Protein AF-A0A4Q0XP93-F1 (afdb_monomer)

Structure (mmCIF, N/CA/C/O backbone):
data_AF-A0A4Q0XP93-F1
#
_entry.id   AF-A0A4Q0XP93-F1
#
loop_
_atom_site.group_PDB
_atom_site.id
_atom_site.type_symbol
_atom_site.label_atom_id
_atom_site.label_alt_id
_atom_site.label_comp_id
_atom_site.label_asym_id
_atom_site.label_entity_id
_atom_site.label_seq_id
_atom_site.pdbx_PDB_ins_code
_atom_site.Cartn_x
_atom_site.Cartn_y
_atom_site.Cartn_z
_atom_site.occupancy
_atom_site.B_iso_or_equiv
_atom_site.auth_seq_id
_atom_site.auth_comp_id
_atom_site.auth_asym_id
_atom_site.auth_atom_id
_atom_site.pdbx_PDB_model_num
ATOM 1 N N . MET A 1 1 ? 21.916 -19.490 -0.895 1.00 32.56 1 MET A N 1
ATOM 2 C CA . MET A 1 1 ? 20.551 -19.374 -0.342 1.00 32.56 1 MET A CA 1
ATOM 3 C C . MET A 1 1 ? 20.150 -17.922 -0.516 1.00 32.56 1 MET A C 1
ATOM 5 O O . MET A 1 1 ? 20.731 -17.080 0.148 1.00 32.56 1 MET A O 1
ATOM 9 N N . PHE A 1 2 ? 19.312 -17.607 -1.504 1.00 40.38 2 PHE A N 1
ATOM 10 C CA . PHE A 1 2 ? 18.858 -16.229 -1.716 1.00 40.38 2 PHE A CA 1
ATOM 11 C C . PHE A 1 2 ? 17.779 -15.931 -0.678 1.00 40.38 2 PHE A C 1
ATOM 13 O O . PHE A 1 2 ? 16.835 -16.713 -0.567 1.00 40.38 2 PHE A O 1
ATOM 20 N N . GLY A 1 3 ? 17.975 -14.877 0.114 1.00 53.34 3 GLY A N 1
ATOM 21 C CA . GLY A 1 3 ? 17.030 -14.502 1.156 1.00 53.34 3 GLY A CA 1
ATOM 22 C C . GLY A 1 3 ? 15.676 -14.123 0.565 1.00 53.34 3 GLY A C 1
ATOM 23 O O . GLY A 1 3 ? 15.609 -13.560 -0.531 1.00 53.34 3 GLY A O 1
ATOM 24 N N . LYS A 1 4 ? 14.595 -14.490 1.253 1.00 75.50 4 LYS A N 1
ATOM 25 C CA . LYS A 1 4 ? 13.246 -14.091 0.854 1.00 75.50 4 LYS A CA 1
ATOM 26 C C . LYS A 1 4 ? 13.034 -12.655 1.331 1.00 75.50 4 LYS A C 1
ATOM 28 O O . LYS A 1 4 ? 12.879 -12.432 2.529 1.00 75.50 4 LYS A O 1
ATOM 33 N N . SER A 1 5 ? 13.095 -11.711 0.395 1.00 84.81 5 SER A N 1
ATOM 34 C CA . SER A 1 5 ? 12.747 -10.313 0.643 1.00 84.81 5 SER A CA 1
ATOM 35 C C . SER A 1 5 ? 11.240 -10.135 0.490 1.00 84.81 5 SER A C 1
ATOM 37 O O . SER A 1 5 ? 10.667 -10.589 -0.505 1.00 84.81 5 SER A O 1
ATOM 39 N N . SER A 1 6 ? 10.590 -9.524 1.475 1.00 89.44 6 SER A N 1
ATOM 40 C CA . SER A 1 6 ? 9.165 -9.189 1.424 1.00 89.44 6 SER A CA 1
ATOM 41 C C . SER A 1 6 ? 8.941 -7.836 2.085 1.00 89.44 6 SER A C 1
ATOM 43 O O . SER A 1 6 ? 9.583 -7.515 3.083 1.00 89.44 6 SER A O 1
ATOM 45 N N . GLN A 1 7 ? 8.012 -7.046 1.561 1.00 92.69 7 GLN A N 1
ATOM 46 C CA . GLN A 1 7 ? 7.728 -5.710 2.072 1.00 92.69 7 GLN A CA 1
ATOM 47 C C . GLN A 1 7 ? 6.256 -5.593 2.459 1.00 92.69 7 GLN A C 1
ATOM 49 O O . GLN A 1 7 ? 5.369 -6.014 1.719 1.00 92.69 7 GLN A O 1
ATOM 54 N N . TYR A 1 8 ? 5.982 -4.998 3.613 1.00 94.50 8 TYR A N 1
ATOM 55 C CA . TYR A 1 8 ? 4.624 -4.766 4.100 1.00 94.50 8 TYR A CA 1
ATOM 56 C C . TYR A 1 8 ? 4.424 -3.273 4.280 1.00 94.50 8 TYR A C 1
ATOM 58 O O . TYR A 1 8 ? 5.223 -2.633 4.959 1.00 94.50 8 TYR A O 1
ATOM 66 N N . VAL A 1 9 ? 3.382 -2.729 3.660 1.00 96.00 9 VAL A N 1
ATOM 67 C CA . VAL A 1 9 ? 3.026 -1.313 3.739 1.00 96.00 9 VAL A CA 1
ATOM 68 C C . VAL A 1 9 ? 1.652 -1.193 4.382 1.00 96.00 9 VAL A C 1
ATOM 70 O O . VAL A 1 9 ? 0.668 -1.721 3.861 1.00 96.00 9 VAL A O 1
ATOM 73 N N . SER A 1 10 ? 1.592 -0.486 5.498 1.00 95.81 10 SER A N 1
ATOM 74 C CA . SER A 1 10 ? 0.372 -0.084 6.184 1.00 95.81 10 SER A CA 1
ATOM 75 C C . SER A 1 10 ? -0.017 1.310 5.704 1.00 95.81 10 SER A C 1
ATOM 77 O O . SER A 1 10 ? 0.802 2.226 5.714 1.00 95.81 10 SER A O 1
ATOM 79 N N . ILE A 1 11 ? -1.261 1.467 5.260 1.00 95.19 11 ILE A N 1
ATOM 80 C CA . ILE A 1 11 ? -1.820 2.728 4.781 1.00 95.19 11 ILE A CA 1
ATOM 81 C C . ILE A 1 11 ? -3.044 3.047 5.632 1.00 95.19 11 ILE A C 1
ATOM 83 O O . ILE A 1 11 ? -4.083 2.395 5.508 1.00 95.19 11 ILE A O 1
ATOM 87 N N . ILE A 1 12 ? -2.922 4.037 6.509 1.00 92.56 12 ILE A N 1
ATOM 88 C CA . ILE A 1 12 ? -3.969 4.418 7.458 1.00 92.56 12 ILE A CA 1
ATOM 89 C C . ILE A 1 12 ? -4.504 5.786 7.055 1.00 92.56 12 ILE A C 1
ATOM 91 O O . ILE A 1 12 ? -3.759 6.767 6.991 1.00 92.56 12 ILE A O 1
ATOM 95 N N . LYS A 1 13 ? -5.805 5.840 6.767 1.00 89.69 13 LYS A N 1
ATOM 96 C CA . LYS A 1 13 ? -6.513 7.075 6.447 1.00 89.69 13 LYS A CA 1
ATOM 97 C C . LYS A 1 13 ? -7.077 7.681 7.733 1.00 89.69 13 LYS A C 1
ATOM 99 O O . LYS A 1 13 ? -7.919 7.079 8.393 1.00 89.69 13 LYS A O 1
ATOM 104 N N . TYR A 1 14 ? -6.611 8.878 8.049 1.00 85.31 14 TYR A N 1
ATOM 105 C CA . TYR A 1 14 ? -7.210 9.784 9.020 1.00 85.31 14 TYR A CA 1
ATOM 106 C C . TYR A 1 14 ? -8.052 10.835 8.296 1.00 85.31 14 TYR A C 1
ATOM 108 O O . TYR A 1 14 ? -7.971 10.965 7.073 1.00 85.31 14 TYR A O 1
ATOM 116 N N . TYR A 1 15 ? -8.826 11.614 9.053 1.00 76.62 15 TYR A N 1
ATOM 117 C CA . TYR A 1 15 ? -9.749 12.624 8.523 1.00 76.62 15 TYR A CA 1
ATOM 118 C C . TYR A 1 15 ? -9.154 13.495 7.396 1.00 76.62 15 TYR A C 1
ATOM 120 O O . TYR A 1 15 ? -9.738 13.601 6.320 1.00 76.62 15 TYR A O 1
ATOM 128 N N . ASN A 1 16 ? -7.964 14.068 7.605 1.00 80.69 16 ASN A N 1
ATOM 129 C CA . ASN A 1 16 ? -7.282 14.944 6.640 1.00 80.69 16 ASN A CA 1
ATOM 130 C C . ASN A 1 16 ? -5.856 14.489 6.282 1.00 80.69 16 ASN A C 1
ATOM 132 O O . ASN A 1 16 ? -5.104 15.219 5.629 1.00 80.69 16 ASN A O 1
ATOM 136 N N . GLN A 1 17 ? -5.457 13.302 6.736 1.00 88.75 17 GLN A N 1
ATOM 137 C CA . GLN A 1 17 ? -4.096 12.797 6.601 1.00 88.75 17 GLN A CA 1
ATOM 138 C C . GLN A 1 17 ? -4.091 11.326 6.213 1.00 88.75 17 GLN A C 1
ATOM 140 O O . GLN A 1 17 ? -4.952 10.553 6.613 1.00 88.75 17 GLN A O 1
ATOM 145 N N . LEU A 1 18 ? -3.079 10.922 5.462 1.00 91.88 18 LEU A N 1
ATOM 146 C CA . LEU A 1 18 ? -2.810 9.533 5.143 1.00 91.88 18 LEU A CA 1
ATOM 147 C C . LEU A 1 18 ? -1.409 9.194 5.642 1.00 91.88 18 LEU A C 1
ATOM 149 O O . LEU A 1 18 ? -0.424 9.791 5.206 1.00 91.88 18 LEU A O 1
ATOM 153 N N . LYS A 1 19 ? -1.333 8.255 6.583 1.00 93.00 19 LYS A N 1
ATOM 154 C CA . LYS A 1 19 ? -0.078 7.740 7.130 1.00 93.00 19 LYS A CA 1
ATOM 155 C C . LYS A 1 19 ? 0.291 6.462 6.383 1.00 93.00 19 LYS A C 1
ATOM 157 O O . LYS A 1 19 ? -0.533 5.559 6.244 1.00 93.00 19 LYS A O 1
ATOM 162 N N . LEU A 1 20 ? 1.513 6.417 5.875 1.00 94.50 20 LEU A N 1
ATOM 163 C CA . LEU A 1 20 ? 2.098 5.282 5.180 1.00 94.50 20 LEU A CA 1
ATOM 164 C C . LEU A 1 20 ? 3.324 4.828 5.959 1.00 94.50 20 LEU A C 1
ATOM 166 O O . LEU A 1 20 ? 4.310 5.558 6.037 1.00 94.50 20 LEU A O 1
ATOM 170 N N . ASP A 1 21 ? 3.275 3.609 6.470 1.00 94.00 21 ASP A N 1
ATOM 171 C CA . ASP A 1 21 ? 4.387 2.964 7.158 1.00 94.00 21 ASP A CA 1
ATOM 172 C C . ASP A 1 21 ? 4.773 1.721 6.375 1.00 94.00 21 ASP A C 1
ATOM 174 O O . ASP A 1 21 ? 3.902 0.928 6.016 1.00 94.00 21 ASP A O 1
ATOM 178 N N . TYR A 1 22 ? 6.057 1.522 6.091 1.00 93.44 22 TYR A N 1
ATOM 179 C CA . TYR A 1 22 ? 6.500 0.282 5.467 1.00 93.44 22 TYR A CA 1
ATOM 180 C C . TYR A 1 22 ? 7.642 -0.376 6.220 1.00 93.44 22 TYR A C 1
ATOM 182 O O . TYR A 1 22 ? 8.531 0.289 6.748 1.00 93.44 22 TYR A O 1
ATOM 190 N N . LYS A 1 23 ? 7.621 -1.710 6.219 1.00 94.12 23 LYS A N 1
ATOM 191 C CA . LYS A 1 23 ? 8.650 -2.579 6.788 1.00 94.12 23 LYS A CA 1
ATOM 192 C C . LYS A 1 23 ? 9.160 -3.514 5.704 1.00 94.12 23 LYS A C 1
ATOM 194 O O . LYS A 1 23 ? 8.387 -4.275 5.119 1.00 94.12 23 LYS A O 1
ATOM 199 N N . LEU A 1 24 ? 10.458 -3.442 5.437 1.00 92.25 24 LEU A N 1
ATOM 200 C CA . LEU A 1 24 ? 11.161 -4.348 4.540 1.00 92.25 24 LEU A CA 1
ATOM 201 C C . LEU A 1 24 ? 11.785 -5.472 5.359 1.00 92.25 24 LEU A C 1
ATOM 203 O O . LEU A 1 24 ? 12.543 -5.214 6.298 1.00 92.25 24 LEU A O 1
ATOM 207 N N . LEU A 1 25 ? 11.464 -6.705 4.992 1.00 91.44 25 LEU A N 1
ATOM 208 C CA . LEU A 1 25 ? 11.957 -7.911 5.632 1.00 91.44 25 LEU A CA 1
ATOM 209 C C . LEU A 1 25 ? 12.903 -8.652 4.702 1.00 91.44 25 LEU A C 1
ATOM 211 O O . LEU A 1 25 ? 12.645 -8.753 3.506 1.00 91.44 25 LEU A O 1
ATOM 215 N N . ASN A 1 26 ? 13.937 -9.256 5.275 1.00 89.12 26 ASN A N 1
ATOM 216 C CA . ASN A 1 26 ? 14.771 -10.238 4.598 1.00 89.12 26 ASN A CA 1
ATOM 217 C C . ASN A 1 26 ? 14.920 -11.458 5.507 1.00 89.12 26 ASN A C 1
ATOM 219 O O . ASN A 1 26 ? 15.472 -11.342 6.595 1.00 89.12 26 ASN A O 1
ATOM 223 N N . ASN A 1 27 ? 14.419 -12.617 5.070 1.00 83.50 27 ASN A N 1
ATOM 224 C CA . ASN A 1 27 ? 14.344 -13.831 5.897 1.00 83.50 27 ASN A CA 1
ATOM 225 C C . ASN A 1 27 ? 13.644 -13.598 7.248 1.00 83.50 27 ASN A C 1
ATOM 227 O O . ASN A 1 27 ? 14.136 -14.024 8.284 1.00 83.50 27 ASN A O 1
ATOM 231 N N . ASP A 1 28 ? 12.496 -12.920 7.212 1.00 81.06 28 ASP A N 1
ATOM 232 C CA . ASP A 1 28 ? 11.649 -12.582 8.367 1.00 81.06 28 ASP A CA 1
ATOM 233 C C . ASP A 1 28 ? 12.206 -11.544 9.358 1.00 81.06 28 ASP A C 1
ATOM 235 O O . ASP A 1 28 ? 11.441 -11.084 10.214 1.00 81.06 28 ASP A O 1
ATOM 239 N N . ASP A 1 29 ? 13.450 -11.093 9.177 1.00 85.88 29 ASP A N 1
ATOM 240 C CA . ASP A 1 29 ? 14.055 -10.001 9.941 1.00 85.88 29 ASP A CA 1
ATOM 241 C C . ASP A 1 29 ? 13.768 -8.643 9.293 1.00 85.88 29 ASP A C 1
ATOM 243 O O . ASP A 1 29 ? 13.945 -8.464 8.085 1.00 85.88 29 ASP A O 1
ATOM 247 N N . ILE A 1 30 ? 13.348 -7.664 10.099 1.00 88.81 30 ILE A N 1
ATOM 248 C CA . ILE A 1 30 ? 13.099 -6.293 9.638 1.00 88.81 30 ILE A CA 1
ATOM 249 C C . ILE A 1 30 ? 14.447 -5.609 9.396 1.00 88.81 30 ILE A C 1
ATOM 251 O O . ILE A 1 30 ? 15.198 -5.351 10.334 1.00 88.81 30 ILE A O 1
ATOM 255 N N . ILE A 1 31 ? 14.737 -5.283 8.137 1.00 91.56 31 ILE A N 1
ATOM 256 C CA . ILE A 1 31 ? 15.981 -4.608 7.734 1.00 91.56 31 ILE A CA 1
ATOM 257 C C . ILE A 1 31 ? 15.801 -3.104 7.528 1.00 91.56 31 ILE A C 1
ATOM 259 O O . ILE A 1 31 ? 16.773 -2.352 7.576 1.00 91.56 31 ILE A O 1
ATOM 263 N N . LYS A 1 32 ? 14.566 -2.654 7.284 1.00 90.62 32 LYS A N 1
ATOM 264 C CA . LYS A 1 32 ? 14.246 -1.238 7.099 1.00 90.62 32 LYS A CA 1
ATOM 265 C C . LYS A 1 32 ? 12.807 -0.963 7.515 1.00 90.62 32 LYS A C 1
ATOM 267 O O . LYS A 1 32 ? 11.918 -1.736 7.162 1.00 90.62 32 LYS A O 1
ATOM 272 N N . ALA A 1 33 ? 12.587 0.149 8.205 1.00 91.00 33 ALA A N 1
ATOM 273 C CA . ALA A 1 33 ? 11.266 0.693 8.479 1.00 91.00 33 ALA A CA 1
ATOM 274 C C . ALA A 1 33 ? 11.272 2.198 8.195 1.00 91.00 33 ALA A C 1
ATOM 276 O O . ALA A 1 33 ? 12.197 2.893 8.616 1.00 91.00 33 ALA A O 1
ATOM 277 N N . GLU A 1 34 ? 10.273 2.696 7.472 1.00 91.12 34 GLU A N 1
ATOM 278 C CA . GLU A 1 34 ? 10.076 4.135 7.273 1.00 91.12 34 GLU A CA 1
ATOM 279 C C . GLU A 1 34 ? 8.597 4.496 7.371 1.00 91.12 34 GLU A C 1
ATOM 281 O O . GLU A 1 34 ? 7.724 3.719 6.984 1.00 91.12 34 GLU A O 1
ATOM 286 N N . GLN A 1 35 ? 8.352 5.722 7.825 1.00 91.56 35 GLN A N 1
ATOM 287 C CA . GLN A 1 35 ? 7.038 6.334 7.931 1.00 91.56 35 GLN A CA 1
ATOM 288 C C . GLN A 1 35 ? 6.964 7.564 7.024 1.00 91.56 35 GLN A C 1
ATOM 290 O O . GLN A 1 35 ? 7.948 8.276 6.802 1.00 91.56 35 GLN A O 1
ATOM 295 N N . SER A 1 36 ? 5.785 7.853 6.491 1.00 91.12 36 SER A N 1
ATOM 296 C CA . SER A 1 36 ? 5.491 9.092 5.776 1.00 91.12 36 SER A CA 1
ATOM 297 C C . SER A 1 36 ? 4.045 9.503 5.976 1.00 91.12 36 SER A C 1
ATOM 299 O O . SER A 1 36 ? 3.160 8.656 6.032 1.00 91.12 36 SER A O 1
ATOM 301 N N . THR A 1 37 ? 3.806 10.807 6.037 1.00 91.69 37 THR A N 1
ATOM 302 C CA . THR A 1 37 ? 2.466 11.372 6.204 1.00 91.69 37 THR A CA 1
ATOM 303 C C . THR A 1 37 ? 2.162 12.295 5.036 1.00 91.69 37 THR A C 1
ATOM 305 O O . THR A 1 37 ? 3.002 13.104 4.645 1.00 91.69 37 THR A O 1
ATOM 308 N N . PHE A 1 38 ? 0.956 12.173 4.498 1.00 90.69 38 PHE A N 1
ATOM 309 C CA . PHE A 1 38 ? 0.453 12.941 3.365 1.00 90.69 38 PHE A CA 1
ATOM 310 C C . PHE A 1 38 ? -0.841 13.640 3.761 1.00 90.69 38 PHE A C 1
ATOM 312 O O . PHE A 1 38 ? -1.603 13.113 4.568 1.00 90.69 38 PHE A O 1
ATOM 319 N N . LEU A 1 39 ? -1.112 14.809 3.189 1.00 86.50 39 LEU A N 1
ATOM 320 C CA . LEU A 1 39 ? -2.413 15.459 3.334 1.00 86.50 39 LEU A CA 1
ATOM 321 C C . LEU A 1 39 ? -3.395 14.850 2.329 1.00 86.50 39 LEU A C 1
ATOM 323 O O . LEU A 1 39 ? -3.034 14.586 1.182 1.00 86.50 39 LEU A O 1
ATOM 327 N N . THR A 1 40 ? -4.639 14.624 2.744 1.00 83.50 40 THR A N 1
ATOM 328 C CA . THR A 1 40 ? -5.688 14.096 1.862 1.00 83.50 40 THR A CA 1
ATOM 329 C C . THR A 1 40 ? -7.003 14.835 2.088 1.00 83.50 40 THR A C 1
ATOM 331 O O . THR A 1 40 ? -7.358 15.154 3.218 1.00 83.50 40 THR A O 1
ATOM 334 N N . SER A 1 41 ? -7.715 15.135 1.003 1.00 67.69 41 SER A N 1
ATOM 335 C CA . SER A 1 41 ? -9.000 15.848 1.027 1.00 67.69 41 SER A CA 1
ATOM 336 C C . SER A 1 41 ? -9.985 15.336 -0.036 1.00 67.69 41 SER A C 1
ATOM 338 O O . SER A 1 41 ? -10.924 16.034 -0.408 1.00 67.69 41 SER A O 1
ATOM 340 N N . GLY A 1 42 ? -9.780 14.116 -0.548 1.00 70.31 42 GLY A N 1
ATOM 341 C CA . GLY A 1 42 ? -10.530 13.578 -1.687 1.00 70.31 42 GLY A CA 1
ATOM 342 C C . GLY A 1 42 ? -11.044 12.148 -1.510 1.00 70.31 42 GLY A C 1
ATOM 343 O O . GLY A 1 42 ? -10.730 11.449 -0.546 1.00 70.31 42 GLY A O 1
ATOM 344 N N . LEU A 1 43 ? -11.830 11.708 -2.497 1.00 76.62 43 LEU A N 1
ATOM 345 C CA . LEU A 1 43 ? -12.406 10.358 -2.592 1.00 76.62 43 LEU A CA 1
ATOM 346 C C . LEU A 1 43 ? -11.456 9.326 -3.225 1.00 76.62 43 LEU A C 1
ATOM 348 O O . LEU A 1 43 ? -11.831 8.171 -3.402 1.00 76.62 43 LEU A O 1
ATOM 352 N N . SER A 1 44 ? -10.232 9.726 -3.562 1.00 85.75 44 SER A N 1
ATOM 353 C CA . SER A 1 44 ? -9.199 8.866 -4.139 1.00 85.75 44 SER A CA 1
ATOM 354 C C . SER A 1 44 ? -7.843 9.149 -3.504 1.00 85.75 44 SER A C 1
ATOM 356 O O . SER A 1 44 ? -7.619 10.227 -2.943 1.00 85.75 44 SER A O 1
ATOM 358 N N . LEU A 1 45 ? -6.920 8.195 -3.630 1.00 89.62 45 LEU A N 1
ATOM 359 C CA . LEU A 1 45 ? -5.531 8.399 -3.233 1.00 89.62 45 LEU A CA 1
ATOM 360 C C . LEU A 1 45 ? -4.888 9.601 -3.957 1.00 89.62 45 LEU A C 1
ATOM 362 O O . LEU A 1 45 ? -5.024 9.711 -5.179 1.00 89.62 45 LEU A O 1
ATOM 366 N N . PRO A 1 46 ? -4.146 10.458 -3.232 1.00 89.69 46 PRO A N 1
ATOM 367 C CA . PRO A 1 46 ? -3.294 11.484 -3.830 1.00 89.69 46 PRO A CA 1
ATOM 368 C C . PRO A 1 46 ? -2.236 10.900 -4.785 1.00 89.69 46 PRO A C 1
ATOM 370 O O . PRO A 1 46 ? -1.728 9.795 -4.575 1.00 89.69 46 PRO A O 1
ATOM 373 N N . GLU A 1 47 ? -1.893 11.636 -5.845 1.00 88.88 47 GLU A N 1
ATOM 374 C CA . GLU A 1 47 ? -0.991 11.156 -6.904 1.00 88.88 47 GLU A CA 1
ATOM 375 C C . GLU A 1 47 ? 0.432 10.871 -6.397 1.00 88.88 47 GLU A C 1
ATOM 377 O O . GLU A 1 47 ? 1.041 9.868 -6.770 1.00 88.88 47 GLU A O 1
ATOM 382 N N . ASP A 1 48 ? 0.941 11.699 -5.488 1.00 89.75 48 ASP A N 1
ATOM 383 C CA . ASP A 1 48 ? 2.233 11.518 -4.822 1.00 89.75 48 ASP A CA 1
ATOM 384 C C . ASP A 1 48 ? 2.288 10.223 -3.992 1.00 89.75 48 ASP A C 1
ATOM 386 O O . ASP A 1 48 ? 3.281 9.487 -4.050 1.00 89.75 48 ASP A O 1
ATOM 390 N N . VAL A 1 49 ? 1.198 9.880 -3.297 1.00 92.19 49 VAL A N 1
ATOM 391 C CA . VAL A 1 49 ? 1.051 8.597 -2.592 1.00 92.19 49 VAL A CA 1
ATOM 392 C C . VAL A 1 49 ? 1.062 7.436 -3.585 1.00 92.19 49 VAL A C 1
ATOM 394 O O . VAL A 1 49 ? 1.762 6.445 -3.363 1.00 92.19 49 VAL A O 1
ATOM 397 N N . VAL A 1 50 ? 0.343 7.550 -4.706 1.00 93.38 50 VAL A N 1
ATOM 398 C CA . VAL A 1 50 ? 0.313 6.509 -5.749 1.00 93.38 50 VAL A CA 1
ATOM 399 C C . VAL A 1 50 ? 1.705 6.287 -6.345 1.00 93.38 50 VAL A C 1
ATOM 401 O O . VAL A 1 50 ? 2.130 5.138 -6.493 1.00 93.38 50 VAL A O 1
ATOM 404 N N . ILE A 1 51 ? 2.441 7.359 -6.650 1.00 91.06 51 ILE A N 1
ATOM 405 C CA . ILE A 1 51 ? 3.821 7.283 -7.152 1.00 91.06 51 ILE A CA 1
ATOM 406 C C . ILE A 1 51 ? 4.722 6.595 -6.122 1.00 91.06 51 ILE A C 1
ATOM 408 O O . ILE A 1 51 ? 5.478 5.684 -6.481 1.00 91.06 51 ILE A O 1
ATOM 412 N N . LYS A 1 52 ? 4.615 6.959 -4.837 1.00 93.62 52 LYS A N 1
ATOM 413 C CA . LYS A 1 52 ? 5.397 6.325 -3.768 1.00 93.62 52 LYS A CA 1
ATOM 414 C C . LYS A 1 52 ? 5.092 4.833 -3.634 1.00 93.62 52 LYS A C 1
ATOM 416 O O . LYS A 1 52 ? 6.024 4.031 -3.617 1.00 93.62 52 LYS A O 1
ATOM 421 N N . LEU A 1 53 ? 3.818 4.445 -3.597 1.00 93.81 53 LEU A N 1
ATOM 422 C CA . LEU A 1 53 ? 3.404 3.040 -3.508 1.00 93.81 53 LEU A CA 1
ATOM 423 C C . LEU A 1 53 ? 3.899 2.226 -4.708 1.00 93.81 53 LEU A C 1
ATOM 425 O O . LEU A 1 53 ? 4.458 1.145 -4.530 1.00 93.81 53 LEU A O 1
ATOM 429 N N . ARG A 1 54 ? 3.776 2.762 -5.928 1.00 91.94 54 ARG A N 1
ATOM 430 C CA . ARG A 1 54 ? 4.297 2.105 -7.137 1.00 91.94 54 ARG A CA 1
ATOM 431 C C . ARG A 1 54 ? 5.812 1.951 -7.099 1.00 91.94 54 ARG A C 1
ATOM 433 O O . ARG A 1 54 ? 6.315 0.909 -7.497 1.00 91.94 54 ARG A O 1
ATOM 440 N N . THR A 1 55 ? 6.528 2.950 -6.590 1.00 91.12 55 THR A N 1
ATOM 441 C CA . THR A 1 55 ? 7.990 2.894 -6.444 1.00 91.12 55 THR A CA 1
ATOM 442 C C . THR A 1 55 ? 8.394 1.808 -5.444 1.00 91.12 55 THR A C 1
ATOM 444 O O . THR A 1 55 ? 9.293 1.015 -5.714 1.00 91.12 55 THR A O 1
ATOM 447 N N . LEU A 1 56 ? 7.685 1.715 -4.314 1.00 91.69 56 LEU A N 1
ATOM 448 C CA . LEU A 1 56 ? 7.875 0.660 -3.316 1.00 91.69 56 LEU A CA 1
ATOM 449 C C . LEU A 1 56 ? 7.625 -0.743 -3.899 1.00 91.69 56 LEU A C 1
ATOM 451 O O . LEU A 1 56 ? 8.440 -1.637 -3.680 1.00 91.69 56 LEU A O 1
ATOM 455 N N . GLU A 1 57 ? 6.553 -0.930 -4.675 1.00 90.94 57 GLU A N 1
ATOM 456 C CA . GLU A 1 57 ? 6.228 -2.213 -5.326 1.00 90.94 57 GLU A CA 1
ATOM 457 C C . GLU A 1 57 ? 7.180 -2.561 -6.487 1.00 90.94 57 GLU A C 1
ATOM 459 O O . GLU A 1 57 ? 7.468 -3.735 -6.715 1.00 90.94 57 GLU A O 1
ATOM 464 N N . GLN A 1 58 ? 7.709 -1.563 -7.204 1.00 88.31 58 GLN A N 1
ATOM 465 C CA . GLN A 1 58 ? 8.731 -1.765 -8.240 1.00 88.31 58 GLN A CA 1
ATOM 466 C C . GLN A 1 58 ? 10.071 -2.209 -7.649 1.00 88.31 58 GLN A C 1
ATOM 468 O O . GLN A 1 58 ? 10.730 -3.074 -8.229 1.00 88.31 58 GLN A O 1
ATOM 473 N N . ASN A 1 59 ? 10.457 -1.637 -6.507 1.00 87.94 59 ASN A N 1
ATOM 474 C CA . ASN A 1 59 ? 11.691 -2.000 -5.817 1.00 87.94 59 ASN A CA 1
ATOM 475 C C . ASN A 1 59 ? 11.607 -3.416 -5.229 1.00 87.94 59 ASN A C 1
ATOM 477 O O . ASN A 1 59 ? 12.558 -4.183 -5.348 1.00 87.94 59 ASN A O 1
ATOM 481 N N . GLU A 1 60 ? 10.459 -3.782 -4.650 1.00 89.50 60 GLU A N 1
ATOM 482 C CA . GLU A 1 60 ? 10.243 -5.084 -4.013 1.00 89.50 60 GLU A CA 1
ATOM 483 C C . GLU A 1 60 ? 8.942 -5.732 -4.520 1.00 89.50 60 GLU A C 1
ATOM 485 O O . GLU A 1 60 ? 7.855 -5.418 -4.032 1.00 89.50 60 GLU A O 1
ATOM 490 N N . PRO A 1 61 ? 9.004 -6.681 -5.475 1.00 85.75 61 PRO A N 1
ATOM 491 C CA . PRO A 1 61 ? 7.805 -7.288 -6.065 1.00 85.75 61 PRO A CA 1
ATOM 492 C C . PRO A 1 61 ? 6.913 -8.057 -5.075 1.00 85.75 61 PRO A C 1
ATOM 494 O O . PRO A 1 61 ? 5.719 -8.236 -5.327 1.00 85.75 61 PRO A O 1
ATOM 497 N N . GLU A 1 62 ? 7.467 -8.521 -3.948 1.00 89.75 62 GLU A N 1
ATOM 498 C CA . GLU A 1 62 ? 6.704 -9.084 -2.822 1.00 89.75 62 GLU A CA 1
ATOM 499 C C . GLU A 1 62 ? 6.278 -7.988 -1.825 1.00 89.75 62 GLU A C 1
ATOM 501 O O . GLU A 1 62 ? 6.427 -8.146 -0.613 1.00 89.75 62 GLU A O 1
ATOM 506 N N . THR A 1 63 ? 5.748 -6.872 -2.335 1.00 92.12 63 THR A N 1
ATOM 507 C CA . THR A 1 63 ? 5.158 -5.803 -1.517 1.00 92.12 63 THR A CA 1
ATOM 508 C C . THR A 1 63 ? 3.669 -6.046 -1.287 1.00 92.12 63 THR A C 1
ATOM 510 O O . THR A 1 63 ? 2.939 -6.298 -2.244 1.00 92.12 63 THR A O 1
ATOM 513 N N . TYR A 1 64 ? 3.191 -5.920 -0.048 1.00 93.69 64 TYR A N 1
ATOM 514 C CA . TYR A 1 64 ? 1.780 -6.057 0.324 1.00 93.69 64 TYR A CA 1
ATOM 515 C C . TYR A 1 64 ? 1.236 -4.765 0.929 1.00 93.69 64 TYR A C 1
ATOM 517 O O . TYR A 1 64 ? 1.793 -4.257 1.900 1.00 93.69 64 TYR A O 1
ATOM 525 N N . PHE A 1 65 ? 0.132 -4.258 0.385 1.00 95.69 65 PHE A N 1
ATOM 526 C CA . PHE A 1 65 ? -0.533 -3.047 0.866 1.00 95.69 65 PHE A CA 1
ATOM 527 C C . PHE A 1 65 ? -1.721 -3.389 1.764 1.00 95.69 65 PHE A C 1
ATOM 529 O O . PHE A 1 65 ? -2.606 -4.149 1.364 1.00 95.69 65 PHE A O 1
ATOM 536 N N . SER A 1 66 ? -1.761 -2.800 2.952 1.00 96.50 66 SER A N 1
ATOM 537 C CA . SER A 1 66 ? -2.762 -3.087 3.977 1.00 96.50 66 SER A CA 1
ATOM 538 C C . SER A 1 66 ? -3.411 -1.809 4.483 1.00 96.50 66 SER A C 1
ATOM 540 O O . SER A 1 66 ? -2.739 -0.795 4.630 1.00 96.50 66 SER A O 1
ATOM 542 N N . THR A 1 67 ? -4.701 -1.855 4.791 1.00 96.12 67 THR A N 1
ATOM 543 C CA . THR A 1 67 ? -5.437 -0.719 5.356 1.00 96.12 67 THR A CA 1
ATOM 544 C C . THR A 1 67 ? -6.514 -1.186 6.334 1.00 96.12 67 THR A C 1
ATOM 546 O O . THR A 1 67 ? -6.774 -2.388 6.469 1.00 96.12 67 THR A O 1
ATOM 549 N N . VAL A 1 68 ? -7.144 -0.232 7.014 1.00 95.19 68 VAL A N 1
ATOM 550 C CA . VAL A 1 68 ? -8.236 -0.453 7.963 1.00 95.19 68 VAL A CA 1
ATOM 551 C C . VAL A 1 68 ? -9.482 0.244 7.437 1.00 95.19 68 VAL A C 1
ATOM 553 O O . VAL A 1 68 ? -9.416 1.401 7.039 1.00 95.19 68 VAL A O 1
ATOM 556 N N . CYS A 1 69 ? -10.606 -0.468 7.422 1.00 94.00 69 CYS A N 1
ATOM 557 C CA . CYS A 1 69 ? -11.912 0.100 7.106 1.00 94.00 69 CYS A CA 1
ATOM 558 C C . CYS A 1 69 ? -12.596 0.498 8.415 1.00 94.00 69 CYS A C 1
ATOM 560 O O . CYS A 1 69 ? -13.059 -0.364 9.160 1.00 94.00 69 CYS A O 1
ATOM 562 N N . ASP A 1 70 ? -12.645 1.790 8.702 1.00 89.19 70 ASP A N 1
ATOM 563 C CA . ASP A 1 70 ? -13.187 2.410 9.916 1.00 89.19 70 ASP A CA 1
ATOM 564 C C . ASP A 1 70 ? -14.693 2.708 9.822 1.00 89.19 70 ASP A C 1
ATOM 566 O O . ASP A 1 70 ? -15.210 3.621 10.461 1.00 89.19 70 ASP A O 1
ATOM 570 N N . ALA A 1 71 ? -15.422 1.922 9.031 1.00 88.50 71 ALA A N 1
ATOM 571 C CA . ALA A 1 71 ? -16.850 2.113 8.862 1.00 88.50 71 ALA A CA 1
ATOM 572 C C . ALA A 1 71 ? -17.651 1.716 10.118 1.00 88.50 71 ALA A C 1
ATOM 574 O O . ALA A 1 71 ? -17.466 0.601 10.625 1.00 88.50 71 ALA A O 1
ATOM 575 N N . PRO A 1 72 ? -18.630 2.534 10.552 1.00 84.81 72 PRO A N 1
ATOM 576 C CA . PRO A 1 72 ? -19.431 2.255 11.743 1.00 84.81 72 PRO A CA 1
ATOM 577 C C . PRO A 1 72 ? -20.498 1.167 11.533 1.00 84.81 72 PRO A C 1
ATOM 579 O O . PRO A 1 72 ? -21.145 0.749 12.488 1.00 84.81 72 PRO A O 1
ATOM 582 N N . THR A 1 73 ? -20.706 0.682 10.303 1.00 86.94 73 THR A N 1
ATOM 583 C CA . THR A 1 73 ? -21.741 -0.323 9.992 1.00 86.94 73 THR A CA 1
ATOM 584 C C . THR A 1 73 ? -21.326 -1.766 10.298 1.00 86.94 73 THR A C 1
ATOM 586 O O . THR A 1 73 ? -22.109 -2.699 10.112 1.00 86.94 73 THR A O 1
ATOM 589 N N . GLN A 1 74 ? -20.106 -1.968 10.796 1.00 93.06 74 GLN A N 1
ATOM 590 C CA . GLN A 1 74 ? -19.551 -3.291 11.067 1.00 93.06 74 GLN A CA 1
ATOM 591 C C . GLN A 1 74 ? -20.262 -4.004 12.220 1.00 93.06 74 GLN A C 1
ATOM 593 O O . GLN A 1 74 ? -20.629 -3.403 13.230 1.00 93.06 74 GLN A O 1
ATOM 598 N N . LYS A 1 75 ? -20.430 -5.322 12.087 1.00 93.38 75 LYS A N 1
ATOM 599 C CA . LYS A 1 75 ? -21.110 -6.159 13.089 1.00 93.38 75 LYS A CA 1
ATOM 600 C C . LYS A 1 75 ? -20.329 -7.429 13.380 1.00 93.38 75 LYS A C 1
ATOM 602 O O . LYS A 1 75 ? -19.761 -8.024 12.462 1.00 93.38 75 LYS A O 1
ATOM 607 N N . LEU A 1 76 ? -20.344 -7.867 14.637 1.00 93.75 76 LEU A N 1
ATOM 608 C CA . LEU A 1 76 ? -19.814 -9.166 15.034 1.00 93.75 76 LEU A CA 1
ATOM 609 C C . LEU A 1 76 ? -20.943 -10.191 15.129 1.00 93.75 76 LEU A C 1
ATOM 611 O O . LEU A 1 76 ? -22.005 -9.921 15.680 1.00 93.75 76 LEU A O 1
ATOM 615 N N . TYR A 1 77 ? -20.685 -11.378 14.597 1.00 92.31 77 TYR A N 1
ATOM 616 C CA . TYR A 1 77 ? -21.597 -12.515 14.616 1.00 92.31 77 TYR A CA 1
ATOM 617 C C . TYR A 1 77 ? -20.909 -13.683 15.305 1.00 92.31 77 TYR A C 1
ATOM 619 O O . TYR A 1 77 ? -19.768 -14.009 14.956 1.00 92.31 77 TYR A O 1
ATOM 627 N N . ALA A 1 78 ? -21.587 -14.335 16.248 1.00 89.75 78 ALA A N 1
ATOM 628 C CA . ALA A 1 78 ? -21.059 -15.558 16.834 1.00 89.75 78 ALA A CA 1
ATOM 629 C C . ALA A 1 78 ? -21.024 -16.671 15.771 1.00 89.75 78 ALA A C 1
ATOM 631 O O . ALA A 1 78 ? -21.734 -16.634 14.765 1.00 89.75 78 ALA A O 1
ATOM 632 N N . LYS A 1 79 ? -20.207 -17.705 15.982 1.00 81.06 79 LYS A N 1
ATOM 633 C CA . LYS A 1 79 ? -19.971 -18.799 15.020 1.00 81.06 79 LYS A CA 1
ATOM 634 C C . LYS A 1 79 ? -21.250 -19.486 14.514 1.00 81.06 79 LYS A C 1
ATOM 636 O O . LYS A 1 79 ? -21.241 -20.017 13.402 1.00 81.06 79 LYS A O 1
ATOM 641 N N . GLY A 1 80 ? -22.311 -19.490 15.323 1.00 79.19 80 GLY A N 1
ATOM 642 C CA . GLY A 1 80 ? -23.622 -20.054 14.989 1.00 79.19 80 GLY A CA 1
ATOM 643 C C . GLY A 1 80 ? -24.552 -19.112 14.219 1.00 79.19 80 GLY A C 1
ATOM 644 O O . GLY A 1 80 ? -25.479 -19.590 13.562 1.00 79.19 80 GLY A O 1
ATOM 645 N N . ASP A 1 81 ? -24.290 -17.808 14.248 1.00 87.88 81 ASP A N 1
ATOM 646 C CA . ASP A 1 81 ? -25.146 -16.813 13.615 1.00 87.88 81 ASP A CA 1
ATOM 647 C C . ASP A 1 81 ? -24.860 -16.719 12.115 1.00 87.88 81 ASP A C 1
ATOM 649 O O . ASP A 1 81 ? -23.731 -16.895 11.637 1.00 87.88 81 ASP A O 1
ATOM 653 N N . LYS A 1 82 ? -25.916 -16.440 11.347 1.00 81.50 82 LYS A N 1
ATOM 654 C CA . LYS A 1 82 ? -25.843 -16.288 9.893 1.00 81.50 82 LYS A CA 1
ATOM 655 C C . LYS A 1 82 ? -26.013 -14.817 9.517 1.00 81.50 82 LYS A C 1
ATOM 657 O O . LYS A 1 82 ? -27.152 -14.362 9.432 1.00 81.50 82 LYS A O 1
ATOM 662 N N . PRO A 1 83 ? -24.914 -14.081 9.282 1.00 84.56 83 PRO A N 1
ATOM 663 C CA . PRO A 1 83 ? -24.996 -12.780 8.631 1.00 84.56 83 PRO A CA 1
ATOM 664 C C . PRO A 1 83 ? -25.630 -12.905 7.244 1.00 84.56 83 PRO A C 1
ATOM 666 O O . PRO A 1 83 ? -25.453 -13.918 6.560 1.00 84.56 83 PRO A O 1
ATOM 669 N N . ASP A 1 84 ? -26.334 -11.858 6.824 1.00 86.88 84 ASP A N 1
ATOM 670 C CA . ASP A 1 84 ? -26.873 -11.757 5.471 1.00 86.88 84 ASP A CA 1
ATOM 671 C C . ASP A 1 84 ? -25.726 -11.642 4.454 1.00 86.88 84 ASP A C 1
ATOM 673 O O . ASP A 1 84 ? -25.082 -10.600 4.321 1.00 86.88 84 ASP A O 1
ATOM 677 N N . ALA A 1 85 ? -25.467 -12.743 3.749 1.00 84.25 85 ALA A N 1
ATOM 678 C CA . ALA A 1 85 ? -24.393 -12.861 2.772 1.00 84.25 85 ALA A CA 1
ATOM 679 C C . ALA A 1 85 ? -24.682 -12.121 1.454 1.00 84.25 85 ALA A C 1
ATOM 681 O O . ALA A 1 85 ? -23.756 -11.927 0.656 1.00 84.25 85 ALA A O 1
ATOM 682 N N . ASP A 1 86 ? -25.927 -11.701 1.204 1.00 86.06 86 ASP A N 1
ATOM 683 C CA . ASP A 1 86 ? -26.277 -10.946 -0.000 1.00 86.06 86 ASP A CA 1
ATOM 684 C C . ASP A 1 86 ? -25.807 -9.497 0.123 1.00 86.06 86 ASP A C 1
ATOM 686 O O . ASP A 1 86 ? -25.244 -8.951 -0.832 1.00 86.06 86 ASP A O 1
ATOM 690 N N . THR A 1 87 ? -25.909 -8.922 1.320 1.00 88.69 87 THR A N 1
ATOM 691 C CA . THR A 1 87 ? -25.527 -7.533 1.612 1.00 88.69 87 THR A CA 1
ATOM 692 C C . THR A 1 87 ? -24.136 -7.393 2.231 1.00 88.69 87 THR A C 1
ATOM 694 O O . THR A 1 87 ? -23.454 -6.402 1.962 1.00 88.69 87 THR A O 1
ATOM 697 N N . ASN A 1 88 ? -23.657 -8.395 2.976 1.00 92.00 88 ASN A N 1
ATOM 698 C CA . ASN A 1 88 ? -22.400 -8.310 3.724 1.00 92.00 88 ASN A CA 1
ATOM 699 C C . ASN A 1 88 ? -21.275 -9.178 3.145 1.00 92.00 88 ASN A C 1
ATOM 701 O O . ASN A 1 88 ? -21.491 -10.265 2.606 1.00 92.00 88 ASN A O 1
ATOM 705 N N . VAL A 1 89 ? -20.039 -8.716 3.327 1.00 92.50 89 VAL A N 1
ATOM 706 C CA . VAL A 1 89 ? -18.824 -9.536 3.279 1.00 92.50 89 VAL A CA 1
ATOM 707 C C . VAL A 1 89 ? -18.465 -9.936 4.700 1.00 92.50 89 VAL A C 1
ATOM 709 O O . VAL A 1 89 ? -18.448 -9.105 5.602 1.00 92.50 89 VAL A O 1
ATOM 712 N N . VAL A 1 90 ? -18.184 -11.221 4.901 1.00 92.19 90 VAL A N 1
ATOM 713 C CA . VAL A 1 90 ? -18.008 -11.809 6.229 1.00 92.19 90 VAL A CA 1
ATOM 714 C C . VAL A 1 90 ? -16.674 -12.528 6.286 1.00 92.19 90 VAL A C 1
ATOM 716 O O . VAL A 1 90 ? -16.393 -13.385 5.446 1.00 92.19 90 VAL A O 1
ATOM 719 N N . VAL A 1 91 ? -15.877 -12.210 7.300 1.00 92.31 91 VAL A N 1
ATOM 720 C CA . VAL A 1 91 ? -14.574 -12.834 7.549 1.00 92.31 91 VAL A CA 1
ATOM 721 C C . VAL A 1 91 ? -14.457 -13.263 9.003 1.00 92.31 91 VAL A C 1
ATOM 723 O O . VAL A 1 91 ? -15.146 -12.744 9.880 1.00 92.31 91 VAL A O 1
ATOM 726 N N . ASN A 1 92 ? -13.626 -14.268 9.267 1.00 91.31 92 ASN A N 1
ATOM 727 C CA . ASN A 1 92 ? -13.438 -14.763 10.627 1.00 91.31 92 ASN A CA 1
ATOM 728 C C . ASN A 1 92 ? -12.607 -13.761 11.431 1.00 91.31 92 ASN A C 1
ATOM 730 O O . ASN A 1 92 ? -11.507 -13.411 11.013 1.00 91.31 92 ASN A O 1
ATOM 734 N N . LEU A 1 93 ? -13.101 -13.377 12.606 1.00 92.12 93 LEU A N 1
ATOM 735 C CA . LEU A 1 93 ? -12.345 -12.572 13.561 1.00 92.12 93 LEU A CA 1
ATOM 736 C C . LEU A 1 93 ? -11.454 -13.472 14.427 1.00 92.12 93 LEU A C 1
ATOM 738 O O . LEU A 1 93 ? -10.255 -13.236 14.562 1.00 92.12 93 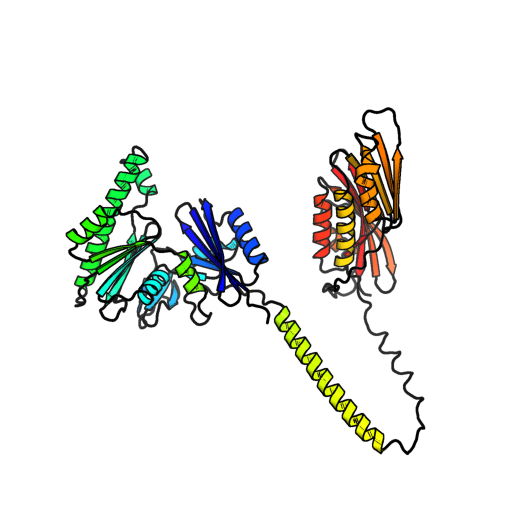LEU A O 1
ATOM 742 N N . ASN A 1 94 ? -12.029 -14.541 14.975 1.00 90.19 94 ASN A N 1
ATOM 743 C CA . ASN A 1 94 ? -11.339 -15.565 15.760 1.00 90.19 94 ASN A CA 1
ATOM 744 C C . ASN A 1 94 ? -12.087 -16.911 15.626 1.00 90.19 94 ASN A C 1
ATOM 746 O O . ASN A 1 94 ? -12.832 -17.116 14.664 1.00 90.19 94 ASN A O 1
ATOM 750 N N . SER A 1 95 ? -11.858 -17.866 16.533 1.00 87.00 95 SER A N 1
ATOM 751 C CA . SER A 1 95 ? -12.519 -19.181 16.490 1.00 87.00 95 SER A CA 1
ATOM 752 C C . SER A 1 95 ? -14.031 -19.130 16.724 1.00 87.00 95 SER A C 1
ATOM 754 O O . SER A 1 95 ? -14.731 -20.068 16.310 1.00 87.00 95 SER A O 1
ATOM 756 N N . ASP A 1 96 ? -14.501 -18.056 17.363 1.00 89.44 96 ASP A N 1
ATOM 757 C CA . ASP A 1 96 ? -15.823 -17.929 17.976 1.00 89.44 96 ASP A CA 1
ATOM 758 C C . ASP A 1 96 ? -16.664 -16.836 17.304 1.00 89.44 96 ASP A C 1
ATOM 760 O O . ASP A 1 96 ? -17.889 -16.940 17.285 1.00 89.44 96 ASP A O 1
ATOM 764 N N . TYR A 1 97 ? -16.022 -15.840 16.689 1.00 92.62 97 TYR A N 1
ATOM 765 C CA . TYR A 1 97 ? -16.664 -14.684 16.073 1.00 92.62 97 TYR A CA 1
ATOM 766 C C . TYR A 1 97 ? -16.232 -14.451 14.627 1.00 92.62 97 TYR A C 1
ATOM 768 O O . TYR A 1 97 ? -15.097 -14.710 14.212 1.00 92.62 97 TYR A O 1
ATOM 776 N N . LYS A 1 98 ? -17.162 -13.883 13.864 1.00 93.12 98 LYS A N 1
ATOM 777 C CA . LYS A 1 98 ? -16.967 -13.332 12.524 1.00 93.12 98 LYS A CA 1
ATOM 778 C C . LYS A 1 98 ? -17.265 -11.844 12.547 1.00 93.12 98 LYS A C 1
ATOM 780 O O . LYS A 1 98 ? -18.137 -11.415 13.294 1.00 93.12 98 LYS A O 1
ATOM 785 N N . VAL A 1 99 ? -16.598 -11.086 11.689 1.00 94.62 99 VAL A N 1
ATOM 786 C CA . VAL A 1 99 ? -16.938 -9.689 11.424 1.00 94.62 99 VAL A CA 1
ATOM 787 C C . VAL A 1 99 ? -17.572 -9.570 10.043 1.00 94.62 99 VAL A C 1
ATOM 789 O O . VAL A 1 99 ? -17.091 -10.152 9.067 1.00 94.62 99 VAL A O 1
ATOM 792 N N . ALA A 1 100 ? -18.681 -8.843 9.982 1.00 94.62 100 ALA A N 1
ATOM 793 C CA . ALA A 1 100 ? -19.404 -8.522 8.766 1.00 94.62 100 ALA A CA 1
ATOM 794 C C . ALA A 1 100 ? -19.272 -7.030 8.451 1.00 94.62 100 ALA A C 1
ATOM 796 O O . ALA A 1 100 ? -19.330 -6.194 9.357 1.00 94.62 100 ALA A O 1
ATOM 797 N N . LEU A 1 101 ? -19.122 -6.726 7.167 1.00 95.06 101 LEU A N 1
ATOM 798 C CA . LEU A 1 101 ? -19.058 -5.379 6.612 1.00 95.06 101 LEU A CA 1
ATOM 799 C C . LEU A 1 101 ? -19.946 -5.309 5.368 1.00 95.06 101 LEU A C 1
ATOM 801 O O . LEU A 1 101 ? -19.922 -6.229 4.546 1.00 95.06 101 LEU A O 1
ATOM 805 N N . ASP A 1 102 ? -20.672 -4.210 5.193 1.00 93.81 102 ASP A N 1
ATOM 806 C CA . ASP A 1 102 ? -21.499 -3.998 4.006 1.00 93.81 102 ASP A CA 1
ATOM 807 C C . ASP A 1 102 ? -20.655 -4.011 2.722 1.00 93.81 102 ASP A C 1
ATOM 809 O O . ASP A 1 102 ? -19.575 -3.412 2.632 1.00 93.81 102 ASP A O 1
ATOM 813 N N . LYS A 1 103 ? -21.161 -4.679 1.679 1.00 93.38 103 LYS A N 1
ATOM 814 C CA . LYS A 1 103 ? -20.475 -4.771 0.379 1.00 93.38 103 LYS A CA 1
ATOM 815 C C . LYS A 1 103 ? -20.252 -3.403 -0.268 1.00 93.38 103 LYS A C 1
ATOM 817 O O . LYS A 1 103 ? -19.227 -3.227 -0.923 1.00 93.38 103 LYS A O 1
ATOM 822 N N . SER A 1 104 ? -21.179 -2.459 -0.095 1.00 91.81 104 SER A N 1
ATOM 823 C CA . SER A 1 104 ? -21.053 -1.082 -0.596 1.00 91.81 104 SER A CA 1
ATOM 824 C C . SER A 1 104 ? -19.866 -0.366 0.042 1.00 91.81 104 SER A C 1
ATOM 826 O O . SER A 1 104 ? -19.014 0.164 -0.663 1.00 91.81 104 SER A O 1
ATOM 828 N N . THR A 1 105 ? -19.742 -0.442 1.363 1.00 92.75 105 THR A N 1
ATOM 829 C CA . THR A 1 105 ? -18.651 0.194 2.104 1.00 92.75 105 THR A CA 1
ATOM 830 C C . THR A 1 105 ? -17.297 -0.438 1.793 1.00 92.75 105 THR A C 1
ATOM 832 O O . THR A 1 105 ? -16.291 0.259 1.625 1.00 92.75 105 THR A O 1
ATOM 835 N N . LEU A 1 106 ? -17.257 -1.766 1.634 1.00 93.50 106 LEU A N 1
ATOM 836 C CA . LEU A 1 106 ? -16.051 -2.435 1.155 1.00 93.50 106 LEU A CA 1
ATOM 837 C C . LEU A 1 106 ? -15.691 -1.989 -0.270 1.00 93.50 106 LEU A C 1
ATOM 839 O O . LEU A 1 106 ? -14.511 -1.812 -0.570 1.00 93.50 106 LEU A O 1
ATOM 843 N N . PHE A 1 107 ? -16.680 -1.816 -1.150 1.00 92.69 107 PHE A N 1
ATOM 844 C CA . PHE A 1 107 ? -16.461 -1.328 -2.510 1.00 92.69 107 PHE A CA 1
ATOM 845 C C . PHE A 1 107 ? -15.879 0.088 -2.513 1.00 92.69 107 PHE A C 1
ATOM 847 O O . PHE A 1 107 ? -14.871 0.302 -3.179 1.00 92.69 107 PHE A O 1
ATOM 854 N N . GLU A 1 108 ? -16.436 1.015 -1.733 1.00 91.31 108 GLU A N 1
ATOM 855 C CA . GLU A 1 108 ? -15.913 2.382 -1.585 1.00 91.31 108 GLU A CA 1
ATOM 856 C C . GLU A 1 108 ? -14.474 2.385 -1.068 1.00 91.31 108 GLU A C 1
ATOM 858 O O . GLU A 1 108 ? -13.603 3.042 -1.643 1.00 91.31 108 GLU A O 1
ATOM 863 N N . THR A 1 109 ? -14.197 1.574 -0.042 1.00 92.19 109 THR A N 1
ATOM 864 C CA . THR A 1 109 ? -12.839 1.419 0.492 1.00 92.19 109 THR A CA 1
ATOM 865 C C . THR A 1 109 ? -11.897 0.904 -0.594 1.00 92.19 109 THR A C 1
ATOM 867 O O . THR A 1 109 ? -10.819 1.451 -0.775 1.00 92.19 109 THR A O 1
ATOM 870 N N . LYS A 1 110 ? -12.289 -0.112 -1.373 1.00 92.88 110 LYS A N 1
ATOM 871 C CA . LYS A 1 110 ? -11.456 -0.634 -2.474 1.00 92.88 110 LYS A CA 1
ATOM 872 C C . LYS A 1 110 ? -11.261 0.390 -3.590 1.00 92.88 110 LYS A C 1
ATOM 874 O O . LYS A 1 110 ? -10.155 0.490 -4.113 1.00 92.88 110 LYS A O 1
ATOM 879 N N . TYR A 1 111 ? -12.308 1.135 -3.932 1.00 92.50 111 TYR A N 1
ATOM 880 C CA . TYR A 1 111 ? -12.285 2.153 -4.977 1.00 92.50 111 TYR A CA 1
ATOM 881 C C . TYR A 1 111 ? -11.333 3.303 -4.632 1.00 92.50 111 TYR A C 1
ATOM 883 O O . TYR A 1 111 ? -10.592 3.761 -5.500 1.00 92.50 111 TYR A O 1
ATOM 891 N N . TYR A 1 112 ? -11.257 3.701 -3.357 1.00 91.12 112 TYR A N 1
ATOM 892 C CA . TYR A 1 112 ? -10.279 4.691 -2.890 1.00 91.12 112 TYR A CA 1
ATOM 893 C C . TYR A 1 112 ? -8.832 4.315 -3.273 1.00 91.12 112 TYR A C 1
ATOM 895 O O . TYR A 1 112 ? -8.037 5.188 -3.628 1.00 91.12 112 TYR A O 1
ATOM 903 N N . PHE A 1 113 ? -8.512 3.012 -3.268 1.00 93.56 113 PHE A N 1
ATOM 904 C CA . PHE A 1 113 ? -7.198 2.454 -3.603 1.00 93.56 113 PHE A CA 1
ATOM 905 C C . PHE A 1 113 ? -7.063 1.964 -5.058 1.00 93.56 113 PHE A C 1
ATOM 907 O O . PHE A 1 113 ? -6.062 1.323 -5.371 1.00 93.56 113 PHE A O 1
ATOM 914 N N . ASP A 1 114 ? -8.006 2.236 -5.967 1.00 90.62 114 ASP A N 1
ATOM 915 C CA . ASP A 1 114 ? -8.005 1.656 -7.327 1.00 90.62 114 ASP A CA 1
ATOM 916 C C . ASP A 1 114 ? -6.703 1.945 -8.109 1.00 90.62 114 ASP A C 1
ATOM 918 O O . ASP A 1 114 ? -6.126 1.060 -8.743 1.00 90.62 114 ASP A O 1
ATOM 922 N N . ALA A 1 115 ? -6.150 3.155 -7.960 1.00 88.50 115 ALA A N 1
ATOM 923 C CA . ALA A 1 115 ? -4.934 3.589 -8.653 1.00 88.50 115 ALA A CA 1
ATOM 924 C C . ALA A 1 115 ? -3.640 2.858 -8.223 1.00 88.50 115 ALA A C 1
ATOM 926 O O . ALA A 1 115 ? -2.697 2.763 -9.024 1.00 88.50 115 ALA A O 1
ATOM 927 N N . SER A 1 116 ? -3.564 2.368 -6.980 1.00 90.00 116 SER A N 1
ATOM 928 C CA . SER A 1 116 ? -2.416 1.608 -6.449 1.00 90.00 116 SER A CA 1
ATOM 929 C C . SER A 1 116 ? -2.701 0.112 -6.300 1.00 90.00 116 SER A C 1
ATOM 931 O O . SER A 1 116 ? -1.774 -0.696 -6.259 1.00 90.00 116 SER A O 1
ATOM 933 N N . GLY A 1 117 ? -3.975 -0.264 -6.195 1.00 92.44 117 GLY A N 1
ATOM 934 C CA . GLY A 1 117 ? -4.427 -1.521 -5.616 1.00 92.44 117 GLY A CA 1
ATOM 935 C C . GLY A 1 117 ? -4.258 -1.568 -4.092 1.00 92.44 117 GLY A C 1
ATOM 936 O O . GLY A 1 117 ? -3.538 -0.770 -3.492 1.00 92.44 117 GLY A O 1
ATOM 937 N N . ILE A 1 118 ? -4.914 -2.548 -3.471 1.00 95.31 118 ILE A N 1
ATOM 938 C CA . ILE A 1 118 ? -4.820 -2.875 -2.044 1.00 95.31 118 ILE A CA 1
ATOM 939 C C . ILE A 1 118 ? -4.851 -4.402 -1.894 1.00 95.31 118 ILE A C 1
ATOM 941 O O . ILE A 1 118 ? -5.532 -5.082 -2.666 1.00 95.31 118 ILE A O 1
ATOM 945 N N . ASP A 1 119 ? -4.073 -4.951 -0.960 1.00 94.44 119 ASP A N 1
ATOM 946 C CA . ASP A 1 119 ? -3.951 -6.400 -0.755 1.00 94.44 119 ASP A CA 1
ATOM 947 C C . ASP A 1 119 ? -4.753 -6.882 0.454 1.00 94.44 119 ASP A C 1
ATOM 949 O O . ASP A 1 119 ? -5.377 -7.938 0.375 1.00 94.44 119 ASP A O 1
ATOM 953 N N . TYR A 1 120 ? -4.788 -6.089 1.530 1.00 95.62 120 TYR A N 1
ATOM 954 C CA . TYR A 1 120 ? -5.536 -6.400 2.744 1.00 95.62 120 TYR A CA 1
ATOM 955 C C . TYR A 1 120 ? -6.343 -5.197 3.240 1.00 95.62 120 TYR A C 1
ATOM 957 O O . TYR A 1 120 ? -5.837 -4.085 3.360 1.00 95.62 120 TYR A O 1
ATOM 965 N N . ILE A 1 121 ? -7.604 -5.442 3.573 1.00 96.44 121 ILE A N 1
ATOM 966 C CA . ILE A 1 121 ? -8.481 -4.530 4.311 1.00 96.44 121 ILE A CA 1
ATOM 967 C C . ILE A 1 121 ? -8.901 -5.231 5.604 1.00 96.44 121 ILE A C 1
ATOM 969 O O . ILE A 1 121 ? -9.454 -6.337 5.555 1.00 96.44 121 ILE A O 1
ATOM 973 N N . TYR A 1 122 ? -8.632 -4.604 6.745 1.00 96.25 122 TYR A N 1
ATOM 974 C CA . TYR A 1 122 ? -8.982 -5.116 8.068 1.00 96.25 122 TYR A CA 1
ATOM 975 C C . TYR A 1 122 ? -10.066 -4.266 8.734 1.00 96.25 122 TYR A C 1
ATOM 977 O O . TYR A 1 122 ? -10.127 -3.056 8.567 1.00 96.25 122 TYR A O 1
ATOM 985 N N . SER A 1 123 ? -10.920 -4.914 9.520 1.00 95.94 123 SER A N 1
ATOM 986 C CA . SER A 1 123 ? -11.746 -4.262 10.546 1.00 95.94 123 SER A CA 1
ATOM 987 C C . SER A 1 123 ? -10.905 -3.768 11.737 1.00 95.94 123 SER A C 1
ATOM 989 O O . SER A 1 123 ? -9.993 -4.496 12.142 1.00 95.94 123 SER A O 1
ATOM 991 N N . PRO A 1 124 ? -11.273 -2.647 12.385 1.00 95.75 124 PRO A N 1
ATOM 992 C CA . PRO A 1 124 ? -10.800 -2.252 13.714 1.00 95.75 124 PRO A CA 1
ATOM 993 C C . PRO A 1 124 ? -10.958 -3.358 14.761 1.00 95.75 124 PRO A C 1
ATOM 995 O O . PRO A 1 124 ? -10.099 -3.510 15.628 1.00 95.75 124 PRO A O 1
ATOM 998 N N . PHE A 1 125 ? -11.982 -4.212 14.635 1.00 96.62 125 PHE A N 1
ATOM 999 C CA . PHE A 1 125 ? -12.128 -5.375 15.508 1.00 96.62 125 PHE A CA 1
ATOM 1000 C C . PHE A 1 125 ? -10.987 -6.383 15.356 1.00 96.62 125 PHE A C 1
ATOM 1002 O O . PHE A 1 125 ? -10.648 -7.026 16.341 1.00 96.62 125 PHE A O 1
ATOM 1009 N N . HIS A 1 126 ? -10.346 -6.513 14.185 1.00 95.75 126 HIS A N 1
ATOM 1010 C CA . HIS A 1 126 ? -9.165 -7.381 14.057 1.00 95.75 126 HIS A CA 1
ATOM 1011 C C . HIS A 1 126 ? -7.988 -6.860 14.876 1.00 95.75 126 HIS A C 1
ATOM 1013 O O . HIS A 1 126 ? -7.278 -7.662 15.476 1.00 95.75 126 HIS A O 1
ATOM 1019 N N . ILE A 1 127 ? -7.796 -5.539 14.910 1.00 95.50 127 ILE A N 1
ATOM 1020 C CA . ILE A 1 127 ? -6.747 -4.902 15.712 1.00 95.50 127 ILE A CA 1
ATOM 1021 C C . ILE A 1 127 ? -7.054 -5.078 17.196 1.00 95.50 127 ILE A C 1
ATOM 1023 O O . ILE A 1 127 ? -6.196 -5.553 17.933 1.00 95.50 127 ILE A O 1
ATOM 1027 N N . LEU A 1 128 ? -8.290 -4.783 17.614 1.00 95.12 128 LEU A N 1
ATOM 1028 C CA . LEU A 1 128 ? -8.746 -5.013 18.987 1.00 95.12 128 LEU A CA 1
ATOM 1029 C C . LEU A 1 128 ? -8.559 -6.467 19.416 1.00 95.12 128 LEU A C 1
ATOM 1031 O O . LEU A 1 128 ? -7.964 -6.733 20.452 1.00 95.12 128 LEU A O 1
ATOM 1035 N N . ASN A 1 129 ? -9.015 -7.415 18.600 1.00 94.94 129 ASN A N 1
ATOM 1036 C CA . ASN A 1 129 ? -8.886 -8.834 18.899 1.00 94.94 129 ASN A CA 1
ATOM 1037 C C . ASN A 1 129 ? -7.414 -9.257 18.991 1.00 94.94 129 ASN A C 1
ATOM 1039 O O . ASN A 1 129 ? -7.065 -9.990 19.906 1.00 94.94 129 ASN A O 1
ATOM 1043 N N . LEU A 1 130 ? -6.548 -8.792 18.083 1.00 94.62 130 LEU A N 1
ATOM 1044 C CA . LEU A 1 130 ? -5.115 -9.086 18.154 1.00 94.62 130 LEU A CA 1
ATOM 1045 C C . LEU A 1 130 ? -4.479 -8.491 19.421 1.00 94.62 130 LEU A C 1
ATOM 1047 O O . LEU A 1 130 ? -3.674 -9.158 20.067 1.00 94.62 130 LEU A O 1
ATOM 1051 N N . HIS A 1 131 ? -4.868 -7.275 19.812 1.00 94.69 131 HIS A N 1
ATOM 1052 C CA . HIS A 1 131 ? -4.421 -6.671 21.065 1.00 94.69 131 HIS A CA 1
ATOM 1053 C C . HIS A 1 131 ? -4.840 -7.506 22.279 1.00 94.69 131 HIS A C 1
ATOM 1055 O O . HIS A 1 131 ? -3.996 -7.791 23.126 1.00 94.69 131 HIS A O 1
ATOM 1061 N N . CYS A 1 132 ? -6.100 -7.945 22.340 1.00 93.19 132 CYS A N 1
ATOM 1062 C CA . CYS A 1 132 ? -6.604 -8.805 23.413 1.00 93.19 132 CYS A CA 1
ATOM 1063 C C . CYS A 1 132 ? -5.946 -10.198 23.417 1.00 93.19 132 CYS A C 1
ATOM 1065 O O . CYS A 1 132 ? -5.727 -10.763 24.484 1.00 93.19 132 CYS A O 1
ATOM 1067 N N . GLU A 1 133 ? -5.595 -10.752 22.250 1.00 91.62 133 GLU A N 1
ATOM 1068 C CA . GLU A 1 133 ? -4.842 -12.013 22.138 1.00 91.62 133 GLU A CA 1
ATOM 1069 C C . GLU A 1 133 ? -3.407 -11.869 22.681 1.00 91.62 133 GLU A C 1
ATOM 1071 O O . GLU A 1 133 ? -2.898 -12.782 23.331 1.00 91.62 133 GLU A O 1
ATOM 1076 N N . GLN A 1 134 ? -2.753 -10.730 22.432 1.00 92.62 134 GLN A N 1
ATOM 1077 C CA . GLN A 1 134 ? -1.387 -10.444 22.892 1.00 92.62 134 GLN A CA 1
ATOM 1078 C C . GLN A 1 134 ? -1.324 -9.973 24.351 1.00 92.62 134 GLN A C 1
ATOM 1080 O O . GLN A 1 134 ? -0.328 -10.220 25.031 1.00 92.62 134 GLN A O 1
ATOM 1085 N N . ASN A 1 135 ? -2.386 -9.328 24.837 1.00 91.56 135 ASN A N 1
ATOM 1086 C CA . ASN A 1 135 ? -2.506 -8.782 26.188 1.00 91.56 135 ASN A CA 1
ATOM 1087 C C . ASN A 1 135 ? -3.818 -9.262 26.832 1.00 91.56 135 ASN A C 1
ATOM 1089 O O . ASN A 1 135 ? -4.744 -8.464 27.001 1.00 91.56 135 ASN A O 1
ATOM 1093 N N . PRO A 1 136 ? -3.935 -10.558 27.178 1.00 88.88 136 PRO A N 1
ATOM 1094 C CA . PRO A 1 136 ? -5.165 -11.089 27.746 1.00 88.88 136 PRO A CA 1
ATOM 1095 C C . PRO A 1 136 ? -5.522 -10.369 29.042 1.00 88.88 136 PRO A C 1
ATOM 1097 O O . PRO A 1 136 ? -4.686 -10.243 29.942 1.00 88.88 136 PRO A O 1
ATOM 1100 N N . SER A 1 137 ? -6.778 -9.947 29.169 1.00 86.94 137 SER A N 1
ATOM 1101 C CA . SER A 1 137 ? -7.322 -9.616 30.476 1.00 86.94 137 SER A CA 1
ATOM 1102 C C . SER A 1 137 ? -8.775 -9.985 30.623 1.00 86.94 137 SER A C 1
ATOM 1104 O O . SER A 1 137 ? -9.651 -9.466 29.926 1.00 86.94 137 SER A O 1
ATOM 1106 N N . ALA A 1 138 ? -8.973 -10.875 31.584 1.00 87.06 138 ALA A N 1
ATOM 1107 C CA . ALA A 1 138 ? -10.265 -11.332 32.023 1.00 87.06 138 ALA A CA 1
ATOM 1108 C C . ALA A 1 138 ? -11.135 -10.142 32.423 1.00 87.06 138 ALA A C 1
ATOM 1110 O O . ALA A 1 138 ? -10.630 -9.179 32.997 1.00 87.06 138 ALA A O 1
ATOM 1111 N N . SER A 1 139 ? -12.432 -10.247 32.138 1.00 91.06 139 SER A N 1
ATOM 1112 C CA . SER A 1 139 ? -13.446 -9.357 32.708 1.00 91.06 139 SER A CA 1
ATOM 1113 C C . SER A 1 139 ? -13.197 -7.867 32.446 1.00 91.06 139 SER A C 1
ATOM 1115 O O . SER A 1 139 ? -13.415 -7.021 33.307 1.00 91.06 139 SER A O 1
ATOM 1117 N N . ALA A 1 140 ? -12.749 -7.535 31.235 1.00 94.56 140 ALA A N 1
ATOM 1118 C CA . ALA A 1 140 ? -12.371 -6.177 30.874 1.00 94.56 140 ALA A CA 1
ATOM 1119 C C . ALA A 1 140 ? -13.178 -5.638 29.692 1.00 94.56 140 ALA A C 1
ATOM 1121 O O . ALA A 1 140 ? -13.477 -6.354 28.731 1.00 94.56 140 ALA A O 1
ATOM 1122 N N . LEU A 1 141 ? -13.459 -4.337 29.729 1.00 96.00 141 LEU A N 1
ATOM 1123 C CA . LEU A 1 141 ? -13.910 -3.572 28.572 1.00 96.00 141 LEU A CA 1
ATOM 1124 C C . LEU A 1 141 ? -12.677 -3.011 27.865 1.00 96.00 141 LEU A C 1
ATOM 1126 O O . LEU A 1 141 ? -11.901 -2.266 28.458 1.00 96.00 141 LEU A O 1
ATOM 1130 N N . THR A 1 142 ? -12.491 -3.360 26.595 1.00 96.69 142 THR A N 1
ATOM 1131 C CA . THR A 1 142 ? -11.396 -2.842 25.767 1.00 96.69 142 THR A CA 1
ATOM 1132 C C . THR A 1 142 ? -11.960 -2.043 24.603 1.00 96.69 142 THR A C 1
ATOM 1134 O O . THR A 1 142 ? -12.812 -2.528 23.858 1.00 96.69 142 THR A O 1
ATOM 1137 N N . GLY A 1 143 ? -11.483 -0.813 24.452 1.00 96.38 143 GLY A N 1
ATOM 1138 C CA . GLY A 1 143 ? -11.895 0.127 23.425 1.00 96.38 143 GLY A CA 1
ATOM 1139 C C . GLY A 1 143 ? -10.750 0.540 22.515 1.00 96.38 143 GLY A C 1
ATOM 1140 O O . GLY A 1 143 ? -9.630 0.695 22.980 1.00 96.38 143 GLY A O 1
ATOM 1141 N N . LEU A 1 144 ? -11.023 0.757 21.233 1.00 96.00 144 LEU A N 1
ATOM 1142 C CA . LEU A 1 144 ? -10.095 1.335 20.266 1.00 96.00 144 LEU A CA 1
ATOM 1143 C C . LEU A 1 144 ? -10.710 2.597 19.680 1.00 96.00 144 LEU A C 1
ATOM 1145 O O . LEU A 1 144 ? -11.757 2.537 19.034 1.00 96.00 144 LEU A O 1
ATOM 1149 N N . ILE A 1 145 ? -10.023 3.716 19.879 1.00 93.88 145 ILE A N 1
ATOM 1150 C CA . ILE A 1 145 ? -10.333 4.979 19.217 1.00 93.88 145 ILE A CA 1
ATOM 1151 C C . ILE A 1 145 ? -9.683 4.964 17.835 1.00 93.88 145 ILE A C 1
ATOM 1153 O O . ILE A 1 145 ? -8.457 4.849 17.713 1.00 93.88 145 ILE A O 1
ATOM 1157 N N . LEU A 1 146 ? -10.498 5.114 16.795 1.00 91.12 146 LEU A N 1
ATOM 1158 C CA . LEU A 1 146 ? -10.033 5.294 15.425 1.00 91.12 146 LEU A CA 1
ATOM 1159 C C . LEU A 1 146 ? -10.903 6.335 14.726 1.00 91.12 146 LEU A C 1
ATOM 1161 O O . LEU A 1 146 ? -12.104 6.123 14.568 1.00 91.12 146 LEU A O 1
ATOM 1165 N N . ASN A 1 147 ? -10.273 7.432 14.294 1.00 88.19 147 ASN A N 1
ATOM 1166 C CA . ASN A 1 147 ? -10.960 8.624 13.794 1.00 88.19 147 ASN A CA 1
ATOM 1167 C C . ASN A 1 147 ? -12.051 9.055 14.789 1.00 88.19 147 ASN A C 1
ATOM 1169 O O . ASN A 1 147 ? -11.769 9.162 15.982 1.00 88.19 147 ASN A O 1
ATOM 1173 N N . ASP A 1 148 ? -13.278 9.240 14.318 1.00 89.06 148 ASP A N 1
ATOM 1174 C CA . ASP A 1 148 ? -14.403 9.750 15.103 1.00 89.06 148 ASP A CA 1
ATOM 1175 C C . ASP A 1 148 ? -15.281 8.600 15.636 1.00 89.06 148 ASP A C 1
ATOM 1177 O O . ASP A 1 148 ? -16.510 8.660 15.670 1.00 89.06 148 ASP A O 1
ATOM 1181 N N . SER A 1 149 ? -14.667 7.461 15.972 1.00 93.06 149 SER A N 1
ATOM 1182 C CA . SER A 1 149 ? -15.379 6.265 16.430 1.00 93.06 149 SER A CA 1
ATOM 1183 C C . SER A 1 149 ? -14.613 5.494 17.498 1.00 93.06 149 SER A C 1
ATOM 1185 O O . SER A 1 149 ? -13.398 5.296 17.420 1.00 93.06 149 SER A O 1
ATOM 1187 N N . LEU A 1 150 ? -15.366 5.000 18.480 1.00 95.38 150 LEU A N 1
ATOM 1188 C CA . LEU A 1 150 ? -14.907 4.124 19.545 1.00 95.38 150 LEU A CA 1
ATOM 1189 C C . LEU A 1 150 ? -15.472 2.715 19.335 1.00 95.38 150 LEU A C 1
ATOM 1191 O O . LEU A 1 150 ? -16.674 2.469 19.472 1.00 95.38 150 LEU A O 1
ATOM 1195 N N . TYR A 1 151 ? -14.579 1.786 19.006 1.00 96.38 151 TYR A N 1
ATOM 1196 C CA . TYR A 1 151 ? -14.874 0.365 18.841 1.00 96.38 151 TYR A CA 1
ATOM 1197 C C . TYR A 1 151 ? -14.659 -0.337 20.175 1.00 96.38 151 TYR A C 1
ATOM 1199 O O . TYR A 1 151 ? -13.572 -0.244 20.731 1.00 96.38 151 TYR A O 1
ATOM 1207 N N . LEU A 1 152 ? -15.664 -1.033 20.695 1.00 96.62 152 LEU A N 1
ATOM 1208 C CA . LEU A 1 152 ? -15.654 -1.599 22.044 1.00 96.62 152 LEU A CA 1
ATOM 1209 C C . LEU A 1 152 ? -15.903 -3.101 22.005 1.00 96.62 152 LEU A C 1
ATOM 1211 O O . LEU A 1 152 ? -16.782 -3.572 21.279 1.00 96.62 152 LEU A O 1
ATOM 1215 N N . VAL A 1 153 ? -15.175 -3.834 22.842 1.00 95.62 153 VAL A N 1
ATOM 1216 C CA . VAL A 1 153 ? -15.427 -5.242 23.159 1.00 95.62 153 VAL A CA 1
ATOM 1217 C C . VAL A 1 153 ? -15.389 -5.444 24.670 1.00 95.62 153 VAL A C 1
ATOM 1219 O O . VAL A 1 153 ? -14.570 -4.842 25.361 1.00 95.62 153 VAL A O 1
ATOM 1222 N N . ILE A 1 154 ? -16.265 -6.302 25.184 1.00 94.62 154 ILE A N 1
ATOM 1223 C CA . ILE A 1 154 ? -16.206 -6.779 26.568 1.00 94.62 154 ILE A CA 1
ATOM 1224 C C . ILE A 1 154 ? -15.771 -8.234 26.540 1.00 94.62 154 ILE A C 1
ATOM 1226 O O . ILE A 1 154 ? -16.351 -9.046 25.810 1.00 94.62 154 ILE A O 1
ATOM 1230 N N . LEU A 1 155 ? -14.750 -8.539 27.331 1.00 92.81 155 LEU A N 1
ATOM 1231 C CA . LEU A 1 155 ? -14.210 -9.875 27.512 1.00 92.81 155 LEU A CA 1
ATOM 1232 C C . LEU A 1 155 ? -14.719 -10.469 28.824 1.00 92.81 155 LEU A C 1
ATOM 1234 O O . LEU A 1 155 ? -14.790 -9.774 29.835 1.00 92.81 155 LEU A O 1
ATOM 1238 N N . ASN A 1 156 ? -15.040 -11.758 28.818 1.00 90.38 156 ASN A N 1
ATOM 1239 C CA . ASN A 1 156 ? -15.353 -12.495 30.040 1.00 90.38 156 ASN A CA 1
ATOM 1240 C C . ASN A 1 156 ? -14.088 -13.000 30.757 1.00 90.38 156 ASN A C 1
ATOM 1242 O O . ASN A 1 156 ? -12.961 -12.731 30.339 1.00 90.38 156 ASN A O 1
ATOM 1246 N N . GLU A 1 157 ? -14.275 -13.777 31.824 1.00 88.56 157 GLU A N 1
ATOM 1247 C CA . GLU A 1 157 ? -13.185 -14.392 32.597 1.00 88.56 157 GLU A CA 1
ATOM 1248 C C . GLU A 1 157 ? -12.265 -15.300 31.755 1.00 88.56 157 GLU A C 1
ATOM 1250 O O . GLU A 1 157 ? -11.085 -15.459 32.058 1.00 88.56 157 GLU A O 1
ATOM 1255 N N . GLU A 1 158 ? -12.780 -15.867 30.659 1.00 88.62 158 GLU A N 1
ATOM 1256 C CA . GLU A 1 158 ? -12.038 -16.728 29.730 1.00 88.62 158 GLU A CA 1
ATOM 1257 C C . GLU A 1 158 ? -11.373 -15.949 28.578 1.00 88.62 158 GLU A C 1
ATOM 1259 O O . GLU A 1 158 ? -10.873 -16.566 27.636 1.00 88.62 158 GLU A O 1
ATOM 1264 N N . ASN A 1 159 ? -11.365 -14.610 28.620 1.00 87.31 159 ASN A N 1
ATOM 1265 C CA . ASN A 1 159 ? -10.917 -13.727 27.531 1.00 87.31 159 ASN A CA 1
ATOM 1266 C C . ASN A 1 159 ? -11.709 -13.877 26.221 1.00 87.31 159 ASN A C 1
ATOM 1268 O O . ASN A 1 159 ? -11.202 -13.584 25.136 1.00 87.31 159 ASN A O 1
ATOM 1272 N N . LYS A 1 160 ? -12.962 -14.328 26.295 1.00 89.25 160 LYS A N 1
ATOM 1273 C CA . LYS A 1 160 ? -13.852 -14.403 25.134 1.00 89.25 160 LYS A CA 1
ATOM 1274 C C . LYS A 1 160 ? -14.700 -13.151 25.046 1.00 89.25 160 LYS A C 1
ATOM 1276 O O . LYS A 1 160 ? -15.212 -12.672 26.054 1.00 89.25 160 LYS A O 1
ATOM 1281 N N . ILE A 1 161 ? -14.882 -12.661 23.824 1.00 91.75 161 ILE A N 1
ATOM 1282 C CA . ILE A 1 161 ? -15.795 -11.554 23.540 1.00 91.75 161 ILE A CA 1
ATOM 1283 C C . ILE A 1 161 ? -17.209 -12.004 23.917 1.00 91.75 161 ILE A C 1
ATOM 1285 O O . ILE A 1 161 ? -17.654 -13.051 23.459 1.00 91.75 161 ILE A O 1
ATOM 1289 N N . VAL A 1 162 ? -17.898 -11.225 24.747 1.00 91.38 162 VAL A N 1
ATOM 1290 C CA . VAL A 1 162 ? -19.304 -11.456 25.137 1.00 91.38 162 VAL A CA 1
ATOM 1291 C C . VAL A 1 162 ? -20.219 -10.301 24.741 1.00 91.38 162 VAL A C 1
ATOM 1293 O O . VAL A 1 162 ? -21.418 -10.495 24.563 1.00 91.38 162 VAL A O 1
ATOM 1296 N N . TYR A 1 163 ? -19.653 -9.114 24.524 1.00 92.88 163 TYR A N 1
ATOM 1297 C CA . TYR A 1 163 ? -20.371 -7.937 24.046 1.00 92.88 163 TYR A CA 1
ATOM 1298 C C . TYR A 1 163 ? -19.481 -7.113 23.122 1.00 92.88 163 TYR A C 1
ATOM 1300 O O . TYR A 1 163 ? -18.254 -7.126 23.256 1.00 92.88 163 TYR A O 1
ATOM 1308 N N . TYR A 1 164 ? -20.096 -6.379 22.199 1.00 94.12 164 TYR A N 1
ATOM 1309 C CA . TYR A 1 164 ? -19.402 -5.405 21.369 1.00 94.12 164 TYR A CA 1
ATOM 1310 C C . TYR A 1 164 ? -20.298 -4.202 21.083 1.00 94.12 164 TYR A C 1
ATOM 1312 O O . TYR A 1 164 ? -21.523 -4.323 21.045 1.00 94.12 164 TYR A O 1
ATOM 1320 N N . ALA A 1 165 ? -19.681 -3.051 20.837 1.00 95.12 165 ALA A N 1
ATOM 1321 C CA . ALA A 1 165 ? -20.377 -1.851 20.395 1.00 95.12 165 ALA A CA 1
ATOM 1322 C C . ALA A 1 165 ? -19.471 -0.991 19.511 1.00 95.12 165 ALA A C 1
ATOM 1324 O O . ALA A 1 165 ? -18.247 -1.070 19.585 1.00 95.12 165 ALA A O 1
ATOM 1325 N N . ILE A 1 166 ? -20.090 -0.153 18.686 1.00 96.31 166 ILE A N 1
ATOM 1326 C CA . ILE A 1 166 ? -19.426 0.952 17.997 1.00 96.31 166 ILE A CA 1
ATOM 1327 C C . ILE A 1 166 ? -20.206 2.204 18.375 1.00 96.31 166 ILE A C 1
ATOM 1329 O O . ILE A 1 166 ? -21.434 2.222 18.249 1.00 96.31 166 ILE A O 1
ATOM 1333 N N . LYS A 1 167 ? -19.517 3.223 18.879 1.00 95.81 167 LYS A N 1
ATOM 1334 C CA . LYS A 1 167 ? -20.124 4.507 19.242 1.00 95.81 167 LYS A CA 1
ATOM 1335 C C . LYS A 1 167 ? -19.348 5.622 18.542 1.00 95.81 167 LYS A C 1
ATOM 1337 O O . LYS A 1 167 ? -18.123 5.559 18.469 1.00 95.81 167 LYS A O 1
ATOM 1342 N N . ALA A 1 168 ? -20.065 6.590 17.983 1.00 93.81 168 ALA A N 1
ATOM 1343 C CA . ALA A 1 168 ? -19.456 7.760 17.360 1.00 93.81 168 ALA A CA 1
ATOM 1344 C C . ALA A 1 168 ? -18.910 8.708 18.437 1.00 93.81 168 ALA A C 1
ATOM 1346 O O . ALA A 1 168 ? -19.448 8.752 19.544 1.00 93.81 168 ALA A O 1
ATOM 1347 N N . LEU A 1 169 ? -17.856 9.437 18.092 1.00 92.69 169 LEU A N 1
ATOM 1348 C CA . LEU A 1 169 ? -17.287 10.532 18.873 1.00 92.69 169 LEU A CA 1
ATOM 1349 C C . LEU A 1 169 ? -17.433 11.818 18.061 1.00 92.69 169 LEU A C 1
ATOM 1351 O O . LEU A 1 169 ? -17.381 11.767 16.831 1.00 92.69 169 LEU A O 1
ATOM 1355 N N . THR A 1 170 ? -17.601 12.951 18.733 1.00 91.00 170 THR A N 1
ATOM 1356 C CA . THR A 1 170 ? -17.637 14.252 18.059 1.00 91.00 170 THR A CA 1
ATOM 1357 C C . THR A 1 170 ? -16.272 14.537 17.437 1.00 91.00 170 THR A C 1
ATOM 1359 O O . THR A 1 170 ? -15.235 14.389 18.091 1.00 91.00 170 THR A O 1
ATOM 1362 N N . SER A 1 171 ? -16.256 14.969 16.175 1.00 88.00 171 SER A N 1
ATOM 1363 C CA . SER A 1 171 ? -15.007 15.326 15.492 1.00 88.00 171 SER A CA 1
ATOM 1364 C C . SER A 1 171 ? -14.598 16.771 15.792 1.00 88.00 171 SER A C 1
ATOM 1366 O O . SER A 1 171 ? -15.428 17.649 16.037 1.00 88.00 171 SER A O 1
ATOM 1368 N N . PHE A 1 172 ? -13.301 17.083 15.699 1.00 85.44 172 PHE A N 1
ATOM 1369 C CA . PHE A 1 172 ? -12.861 18.476 15.851 1.00 85.44 172 PHE A CA 1
ATOM 1370 C C . PHE A 1 172 ? -13.421 19.383 14.742 1.00 85.44 172 PHE A C 1
ATOM 1372 O O . PHE A 1 172 ? -13.645 20.571 14.965 1.00 85.44 172 PHE A O 1
ATOM 1379 N N . ALA A 1 173 ? -13.680 18.829 13.552 1.00 84.81 173 ALA A N 1
ATOM 1380 C CA . ALA A 1 173 ? -14.303 19.562 12.454 1.00 84.81 173 ALA A CA 1
ATOM 1381 C C . ALA A 1 173 ? -15.733 20.003 12.805 1.00 84.81 173 ALA A C 1
ATOM 1383 O O . ALA A 1 173 ? -16.071 21.164 12.588 1.00 84.81 173 ALA A O 1
ATOM 1384 N N . GLU A 1 174 ? -16.524 19.131 13.433 1.00 85.94 174 GLU A N 1
ATOM 1385 C CA . GLU A 1 174 ? -17.872 19.468 13.916 1.00 85.94 174 GLU A CA 1
ATOM 1386 C C . GLU A 1 174 ? -17.837 20.582 14.971 1.00 85.94 174 GLU A C 1
ATOM 1388 O O . GLU A 1 174 ? -18.687 21.474 14.966 1.00 85.94 174 GLU A O 1
ATOM 1393 N N . ILE A 1 175 ? -16.812 20.606 15.831 1.00 86.50 175 ILE A N 1
ATOM 1394 C CA . ILE A 1 175 ? -16.639 21.707 16.787 1.00 86.50 175 ILE A CA 1
ATOM 1395 C C . ILE A 1 175 ? -16.354 23.027 16.080 1.00 86.50 175 ILE A C 1
ATOM 1397 O O . ILE A 1 175 ? -16.923 24.041 16.486 1.00 86.50 175 ILE A O 1
ATOM 1401 N N . LYS A 1 176 ? -15.538 23.039 15.018 1.00 86.00 176 LYS A N 1
ATOM 1402 C CA . LYS A 1 176 ? -15.262 24.261 14.238 1.00 86.00 176 LYS A CA 1
ATOM 1403 C C . LYS A 1 176 ? -16.506 24.847 13.580 1.00 86.00 176 LYS A C 1
ATOM 1405 O O . LYS A 1 176 ? -16.575 26.056 13.381 1.00 86.00 176 LYS A O 1
ATOM 1410 N N . GLU A 1 177 ? -17.472 24.000 13.245 1.00 85.94 177 GLU A N 1
ATOM 1411 C CA . GLU A 1 177 ? -18.753 24.416 12.668 1.00 85.94 177 GLU A CA 1
ATOM 1412 C C . GLU A 1 177 ? -19.773 24.850 13.734 1.00 85.94 177 GLU A C 1
ATOM 1414 O O . GLU A 1 177 ? -20.798 25.456 13.411 1.00 85.94 177 GLU A O 1
ATOM 1419 N N . SER A 1 178 ? -19.500 24.577 15.012 1.00 85.06 178 SER A N 1
ATOM 1420 C CA . SER A 1 178 ? -20.400 24.915 16.111 1.00 85.06 178 SER A CA 1
ATOM 1421 C C . SER A 1 178 ? -20.412 26.415 16.429 1.00 85.06 178 SER A C 1
ATOM 1423 O O . SER A 1 178 ? -19.420 27.129 16.288 1.00 85.06 178 SER A O 1
ATOM 1425 N N . HIS A 1 179 ? -21.531 26.896 16.977 1.00 83.69 179 HIS A N 1
ATOM 1426 C CA . HIS A 1 179 ? -21.663 28.278 17.460 1.00 83.69 179 HIS A CA 1
ATOM 1427 C C . HIS A 1 179 ? -20.757 28.616 18.656 1.00 83.69 179 HIS A C 1
ATOM 1429 O O . HIS A 1 179 ? -20.660 29.783 19.032 1.00 83.69 179 HIS A O 1
ATOM 1435 N N . PHE A 1 180 ? -20.122 27.613 19.267 1.00 80.75 180 PHE A N 1
ATOM 1436 C CA . PHE A 1 180 ? -19.205 27.778 20.394 1.00 80.75 180 PHE A CA 1
ATOM 1437 C C . PHE A 1 180 ? -17.751 27.979 19.946 1.00 80.75 180 PHE A C 1
ATOM 1439 O O . PHE A 1 180 ? -16.882 28.248 20.778 1.00 80.75 180 PHE A O 1
ATOM 1446 N N . TYR A 1 181 ? -17.475 27.863 18.644 1.00 85.31 181 TYR A N 1
ATOM 1447 C CA . TYR A 1 181 ? -16.148 28.084 18.097 1.00 85.31 181 TYR A CA 1
ATOM 1448 C C . TYR A 1 181 ? -15.846 29.578 17.950 1.00 85.31 181 TYR A C 1
ATOM 1450 O O . TYR A 1 181 ? -16.426 30.270 17.117 1.00 85.31 181 TYR A O 1
ATOM 1458 N N . ASP A 1 182 ? -14.907 30.064 18.759 1.00 83.12 182 ASP A N 1
ATOM 1459 C CA . ASP A 1 182 ? -14.432 31.453 18.718 1.00 83.12 182 ASP A CA 1
ATOM 1460 C C . ASP A 1 182 ? -13.022 31.544 18.111 1.00 83.12 182 ASP A C 1
ATOM 1462 O O . ASP A 1 182 ? -12.760 32.285 17.166 1.00 83.12 182 ASP A O 1
ATOM 1466 N N . ASN A 1 183 ? -12.097 30.726 18.616 1.00 88.56 183 ASN A N 1
ATOM 1467 C CA . ASN A 1 183 ? -10.727 30.620 18.122 1.00 88.56 183 ASN A CA 1
ATOM 1468 C C . ASN A 1 183 ? -10.173 29.205 18.364 1.00 88.56 183 ASN A C 1
ATOM 1470 O O . ASN A 1 183 ? -10.728 28.461 19.169 1.00 88.56 183 ASN A O 1
ATOM 1474 N N . GLU A 1 184 ? -9.062 28.841 17.712 1.00 86.06 184 GLU A N 1
ATOM 1475 C CA . GLU A 1 184 ? -8.478 27.485 17.790 1.00 86.06 184 GLU A CA 1
ATOM 1476 C C . GLU A 1 184 ? -8.137 27.051 19.229 1.00 86.06 184 GLU A C 1
ATOM 1478 O O . GLU A 1 184 ? -8.311 25.887 19.571 1.00 86.06 184 GLU A O 1
ATOM 1483 N N . ILE A 1 185 ? -7.688 27.968 20.098 1.00 87.06 185 ILE A N 1
ATOM 1484 C CA . ILE A 1 185 ? -7.308 27.632 21.483 1.00 87.06 185 ILE A CA 1
ATOM 1485 C C . ILE A 1 185 ? -8.555 27.300 22.306 1.00 87.06 185 ILE A C 1
ATOM 1487 O O . ILE A 1 185 ? -8.587 26.287 23.004 1.00 87.06 185 ILE A O 1
ATOM 1491 N N . SER A 1 186 ? -9.579 28.153 22.236 1.00 84.94 186 SER A N 1
ATOM 1492 C CA . SER A 1 186 ? -10.861 27.910 22.902 1.00 84.94 186 SER A CA 1
ATOM 1493 C C . SER A 1 186 ? -11.557 26.674 22.329 1.00 84.94 186 SER A C 1
ATOM 1495 O O . SER A 1 186 ? -12.099 25.876 23.086 1.00 84.94 186 SER A O 1
ATOM 1497 N N . GLY A 1 187 ? -11.489 26.488 21.008 1.00 87.25 187 GLY A N 1
ATOM 1498 C CA . GLY A 1 187 ? -12.041 25.332 20.310 1.00 87.25 187 GLY A CA 1
ATOM 1499 C C . GLY A 1 187 ? -11.384 24.023 20.736 1.00 87.25 187 GLY A C 1
ATOM 1500 O O . GLY A 1 187 ? -12.096 23.062 21.001 1.00 87.25 187 GLY A O 1
ATOM 1501 N N . GLN A 1 188 ? -10.053 23.984 20.867 1.00 87.94 188 GLN A N 1
ATOM 1502 C CA . GLN A 1 188 ? -9.346 22.792 21.347 1.00 87.94 188 GLN A CA 1
ATOM 1503 C C . GLN A 1 188 ? -9.725 22.456 22.792 1.00 87.94 188 GLN A C 1
ATOM 1505 O O . GLN A 1 188 ? -9.997 21.303 23.090 1.00 87.94 188 GLN A O 1
ATOM 1510 N N . LYS A 1 189 ? -9.814 23.451 23.685 1.00 88.88 189 LYS A N 1
ATOM 1511 C CA . LYS A 1 189 ? -10.250 23.205 25.071 1.00 88.88 189 LYS A CA 1
ATOM 1512 C C . LYS A 1 189 ? -11.670 22.652 25.139 1.00 88.88 189 LYS A C 1
ATOM 1514 O O . LYS A 1 189 ? -11.920 21.701 25.867 1.00 88.88 189 LYS A O 1
ATOM 1519 N N . LEU A 1 190 ? -12.582 23.237 24.362 1.00 88.62 190 LEU A N 1
ATOM 1520 C CA . LEU A 1 190 ? -13.955 22.753 24.261 1.00 88.62 190 LEU A CA 1
ATOM 1521 C C . LEU A 1 190 ? -14.000 21.323 23.709 1.00 88.62 190 LEU A C 1
ATOM 1523 O O . LEU A 1 190 ? -14.766 20.504 24.205 1.00 88.62 190 LEU A O 1
ATOM 1527 N N . PHE A 1 191 ? -13.166 21.018 22.714 1.00 90.88 191 PHE A N 1
ATOM 1528 C CA . PHE A 1 191 ? -13.016 19.668 22.184 1.00 90.88 191 PHE A CA 1
ATOM 1529 C C . PHE A 1 191 ? -12.536 18.688 23.245 1.00 90.88 191 PHE A C 1
ATOM 1531 O O . PHE A 1 191 ? -13.183 17.666 23.435 1.00 90.88 191 PHE A O 1
ATOM 1538 N N . ASP A 1 192 ? -11.476 19.018 23.978 1.00 89.62 192 ASP A N 1
ATOM 1539 C CA . ASP A 1 192 ? -10.928 18.156 25.027 1.00 89.62 192 ASP A CA 1
ATOM 1540 C C . ASP A 1 192 ? -11.962 17.887 26.142 1.00 89.62 192 ASP A C 1
ATOM 1542 O O . ASP A 1 192 ? -12.038 16.773 26.668 1.00 89.62 192 ASP A O 1
ATOM 1546 N N . GLU A 1 193 ? -12.782 18.887 26.493 1.00 90.19 193 GLU A N 1
ATOM 1547 C CA . GLU A 1 193 ? -13.874 18.751 27.467 1.00 90.19 193 GLU A CA 1
ATOM 1548 C C . GLU A 1 193 ? -15.023 17.882 26.938 1.00 90.19 193 GLU A C 1
ATOM 1550 O O . GLU A 1 193 ? -15.453 16.955 27.626 1.00 90.19 193 GLU A O 1
ATOM 1555 N N . ILE A 1 194 ? -15.508 18.137 25.719 1.00 92.00 194 ILE A N 1
ATOM 1556 C CA . ILE A 1 194 ? -16.565 17.325 25.093 1.00 92.00 194 ILE A CA 1
ATOM 1557 C C . ILE A 1 194 ? -16.098 15.878 24.958 1.00 92.00 194 ILE A C 1
ATOM 1559 O O . ILE A 1 194 ? -16.813 14.960 25.357 1.00 92.00 194 ILE A O 1
ATOM 1563 N N . TYR A 1 195 ? -14.875 15.682 24.474 1.00 92.88 195 TYR A N 1
ATOM 1564 C CA . TYR A 1 195 ? -14.284 14.369 24.275 1.00 92.88 195 TYR A CA 1
ATOM 1565 C C . TYR A 1 195 ? -14.210 13.575 25.586 1.00 92.88 195 TYR A C 1
ATOM 1567 O O . TYR A 1 195 ? -14.532 12.388 25.612 1.00 92.88 195 TYR A O 1
ATOM 1575 N N . TYR A 1 196 ? -13.838 14.225 26.694 1.00 94.19 196 TYR A N 1
ATOM 1576 C CA . TYR A 1 196 ? -13.859 13.608 28.022 1.00 94.19 196 TYR A CA 1
ATOM 1577 C C . TYR A 1 196 ? -15.250 13.077 28.397 1.00 94.19 196 TYR A C 1
ATOM 1579 O O . TYR A 1 196 ? -15.395 11.883 28.677 1.00 94.19 196 TYR A O 1
ATOM 1587 N N . TYR A 1 197 ? -16.268 13.943 28.366 1.00 94.69 197 TYR A N 1
ATOM 1588 C CA . TYR A 1 197 ? -17.625 13.575 28.781 1.00 94.69 197 TYR A CA 1
ATOM 1589 C C . TYR A 1 197 ? -18.261 12.545 27.843 1.00 94.69 197 TYR A C 1
ATOM 1591 O O . TYR A 1 197 ? -19.026 11.689 28.288 1.00 94.69 197 TYR A O 1
ATOM 1599 N N . GLU A 1 198 ? -17.939 12.581 26.549 1.00 94.81 198 GLU A N 1
ATOM 1600 C CA . GLU A 1 198 ? -18.391 11.561 25.603 1.00 94.81 198 GLU A CA 1
ATOM 1601 C C . GLU A 1 198 ? -17.823 10.187 25.939 1.00 94.81 198 GLU A C 1
ATOM 1603 O O . GLU A 1 198 ? -18.578 9.214 25.982 1.00 94.81 198 GLU A O 1
ATOM 1608 N N . ILE A 1 199 ? -16.522 10.094 26.222 1.00 94.81 199 ILE A N 1
ATOM 1609 C CA . ILE A 1 199 ? -15.885 8.830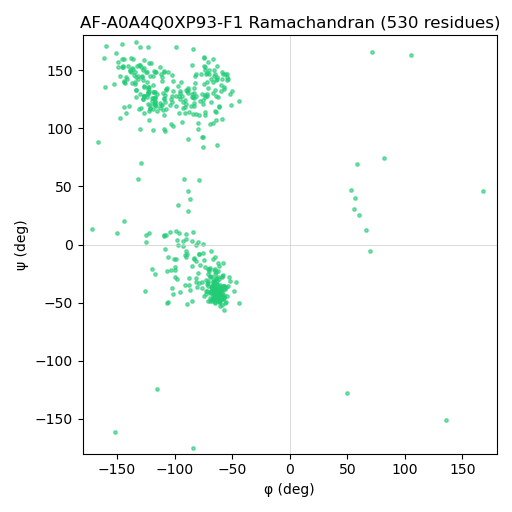 26.603 1.00 94.81 199 ILE A CA 1
ATOM 1610 C C . ILE A 1 199 ? -16.493 8.288 27.903 1.00 94.81 199 ILE A C 1
ATOM 1612 O O . ILE A 1 199 ? -16.872 7.115 27.949 1.00 94.81 199 ILE A O 1
ATOM 1616 N N . GLU A 1 200 ? -16.642 9.131 28.927 1.00 95.12 200 GLU A N 1
ATOM 1617 C CA . GLU A 1 200 ? -17.276 8.764 30.202 1.00 95.12 200 GLU A CA 1
ATOM 1618 C C . GLU A 1 200 ? -18.699 8.217 29.991 1.00 95.12 200 GLU A C 1
ATOM 1620 O O . GLU A 1 200 ? -19.046 7.122 30.458 1.00 95.12 200 GLU A O 1
ATOM 1625 N N . ASN A 1 201 ? -19.517 8.956 29.238 1.00 95.88 201 ASN A N 1
ATOM 1626 C CA . ASN A 1 201 ? -20.906 8.607 28.972 1.00 95.88 201 ASN A CA 1
ATOM 1627 C C . ASN A 1 201 ? -21.023 7.333 28.124 1.00 95.88 201 ASN A C 1
ATOM 1629 O O . ASN A 1 201 ? -21.865 6.476 28.405 1.00 95.88 201 ASN A O 1
ATOM 1633 N N . ILE A 1 202 ? -20.171 7.172 27.106 1.00 96.69 202 ILE A N 1
ATOM 1634 C CA . ILE A 1 202 ? -20.142 5.972 26.265 1.00 96.69 202 ILE A CA 1
ATOM 1635 C C . ILE A 1 202 ? -19.802 4.742 27.107 1.00 96.69 202 ILE A C 1
ATOM 1637 O O . ILE A 1 202 ? -20.515 3.740 27.010 1.00 96.69 202 ILE A O 1
ATOM 1641 N N . ILE A 1 203 ? -18.760 4.806 27.942 1.00 95.94 203 ILE A N 1
ATOM 1642 C CA . ILE A 1 203 ? -18.360 3.679 28.796 1.00 95.94 203 ILE A CA 1
ATOM 1643 C C . ILE A 1 203 ? -19.491 3.324 29.759 1.00 95.94 203 ILE A C 1
ATOM 1645 O O . ILE A 1 203 ? -19.900 2.164 29.821 1.00 95.94 203 ILE A O 1
ATOM 1649 N N . SER A 1 204 ? -20.046 4.321 30.449 1.00 94.44 204 SER A N 1
ATOM 1650 C CA . SER A 1 204 ? -21.150 4.131 31.396 1.00 94.44 204 SER A CA 1
ATOM 1651 C C . SER A 1 204 ? -22.376 3.506 30.727 1.00 94.44 204 SER A C 1
ATOM 1653 O O . SER A 1 204 ? -22.956 2.549 31.243 1.00 94.44 204 SER A O 1
ATOM 1655 N N . THR A 1 205 ? -22.734 3.997 29.539 1.00 95.44 205 THR A N 1
ATOM 1656 C CA . THR A 1 205 ? -23.864 3.484 28.756 1.00 95.44 205 THR A CA 1
ATOM 1657 C C . THR A 1 205 ? -23.624 2.047 28.310 1.00 95.44 205 THR A C 1
ATOM 1659 O O . THR A 1 205 ? -24.506 1.207 28.458 1.00 95.44 205 THR A O 1
ATOM 1662 N N . VAL A 1 206 ? -22.433 1.733 27.799 1.00 95.06 206 VAL A N 1
ATOM 1663 C CA . VAL A 1 206 ? -22.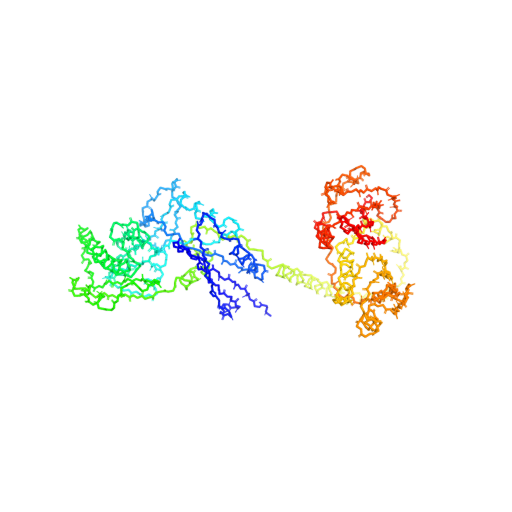097 0.384 27.322 1.00 95.06 206 VAL A CA 1
ATOM 1664 C C . VAL A 1 206 ? -22.058 -0.624 28.465 1.00 95.06 206 VAL A C 1
ATOM 1666 O O . VAL A 1 206 ? -22.568 -1.734 28.311 1.00 95.06 206 VAL A O 1
ATOM 1669 N N . LEU A 1 207 ? -21.521 -0.246 29.626 1.00 93.25 207 LEU A N 1
ATOM 1670 C CA . LEU A 1 207 ? -21.565 -1.090 30.819 1.00 93.25 207 LEU A CA 1
ATOM 1671 C C . LEU A 1 207 ? -23.009 -1.315 31.285 1.00 93.25 207 LEU A C 1
ATOM 1673 O O . LEU A 1 207 ? -23.381 -2.449 31.581 1.00 93.25 207 LEU A O 1
ATOM 1677 N N . ALA A 1 208 ? -23.849 -0.277 31.296 1.00 92.81 208 ALA A N 1
ATOM 1678 C CA . ALA A 1 208 ? -25.262 -0.411 31.648 1.00 92.81 208 ALA A CA 1
ATOM 1679 C C . ALA A 1 208 ? -26.032 -1.312 30.662 1.00 92.81 208 ALA A C 1
ATOM 1681 O O . ALA A 1 208 ? -26.786 -2.189 31.093 1.00 92.81 208 ALA A O 1
ATOM 1682 N N . GLU A 1 209 ? -25.814 -1.137 29.352 1.00 93.56 209 GLU A N 1
ATOM 1683 C CA . GLU A 1 209 ? -26.357 -1.998 28.291 1.00 93.56 209 GLU A CA 1
ATOM 1684 C C . GLU A 1 209 ? -25.927 -3.459 28.504 1.00 93.56 209 GLU A C 1
ATOM 1686 O O . GLU A 1 209 ? -26.762 -4.364 28.450 1.00 93.56 209 GLU A O 1
ATOM 1691 N N . PHE A 1 210 ? -24.648 -3.694 28.810 1.00 92.69 210 PHE A N 1
ATOM 1692 C CA . PHE A 1 210 ? -24.114 -5.028 29.066 1.00 92.69 210 PHE A CA 1
ATOM 1693 C C . PHE A 1 210 ? -24.721 -5.671 30.318 1.00 92.69 210 PHE A C 1
ATOM 1695 O O . PHE A 1 210 ? -25.247 -6.782 30.240 1.00 92.69 210 PHE A O 1
ATOM 1702 N N . TYR A 1 211 ? -24.738 -4.974 31.457 1.00 91.75 211 TYR A N 1
ATOM 1703 C CA . TYR A 1 211 ? -25.288 -5.512 32.706 1.00 91.75 211 TYR A CA 1
ATOM 1704 C C . TYR A 1 211 ? -26.801 -5.781 32.635 1.00 91.75 211 TYR A C 1
ATOM 1706 O O . TYR A 1 211 ? -27.320 -6.623 33.374 1.00 91.75 211 TYR A O 1
ATOM 1714 N N . ALA A 1 212 ? -27.523 -5.151 31.701 1.00 90.62 212 ALA A N 1
ATOM 1715 C CA . ALA A 1 212 ? -28.925 -5.467 31.436 1.00 90.62 212 ALA A CA 1
ATOM 1716 C C . ALA A 1 212 ? -29.133 -6.855 30.788 1.00 90.62 212 ALA A C 1
ATOM 1718 O O . ALA A 1 212 ? -30.226 -7.422 30.888 1.00 90.62 212 ALA A O 1
ATOM 1719 N N . THR A 1 213 ? -28.104 -7.445 30.164 1.00 83.19 213 THR A N 1
ATOM 1720 C CA . THR A 1 213 ? -28.200 -8.731 29.440 1.00 83.19 213 THR A CA 1
ATOM 1721 C C . THR A 1 213 ? -28.267 -9.977 30.341 1.00 83.19 213 THR A C 1
ATOM 1723 O O . THR A 1 213 ? -28.419 -11.089 29.835 1.00 83.19 213 THR A O 1
ATOM 1726 N N . LYS A 1 214 ? -28.250 -9.809 31.675 1.00 65.31 214 LYS A N 1
ATOM 1727 C CA . LYS A 1 214 ? -28.205 -10.871 32.711 1.00 65.31 214 LYS A CA 1
ATOM 1728 C C . LYS A 1 214 ? -26.911 -11.699 32.745 1.00 65.31 214 LYS A C 1
ATOM 1730 O O . LYS A 1 214 ? -26.878 -12.725 33.432 1.00 65.31 214 LYS A O 1
ATOM 1735 N N . ASP A 1 215 ? -25.862 -11.267 32.048 1.00 70.44 215 ASP A N 1
ATOM 1736 C CA . ASP A 1 215 ? -24.510 -11.788 32.251 1.00 70.44 215 ASP A CA 1
ATOM 1737 C C . ASP A 1 215 ? -24.036 -11.450 33.679 1.00 70.44 215 ASP A C 1
ATOM 1739 O O . ASP A 1 215 ? -24.373 -10.402 34.233 1.00 70.44 215 ASP A O 1
ATOM 1743 N N . LYS A 1 216 ? -23.315 -12.378 34.312 1.00 71.56 216 LYS A N 1
ATOM 1744 C CA . LYS A 1 216 ? -22.790 -12.223 35.679 1.00 71.56 216 LYS A CA 1
ATOM 1745 C C . LYS A 1 216 ? -21.335 -11.758 35.700 1.00 71.56 216 LYS A C 1
ATOM 1747 O O . LYS A 1 216 ? -20.780 -11.602 36.785 1.00 71.56 216 LYS A O 1
ATOM 1752 N N . THR A 1 217 ? -20.724 -11.568 34.534 1.00 82.62 217 THR A N 1
ATOM 1753 C CA . THR A 1 217 ? -19.345 -11.096 34.419 1.00 82.62 217 THR A CA 1
ATOM 1754 C C . THR A 1 217 ? -19.256 -9.675 34.974 1.00 82.62 217 THR A C 1
ATOM 1756 O O . THR A 1 217 ? -19.871 -8.760 34.432 1.00 82.62 217 THR A O 1
ATOM 1759 N N . PHE A 1 218 ? -18.517 -9.487 36.067 1.00 88.25 218 PHE A N 1
ATOM 1760 C CA . PHE A 1 218 ? -18.236 -8.162 36.619 1.00 88.25 218 PHE A CA 1
ATOM 1761 C C . PHE A 1 218 ? -17.025 -7.558 35.918 1.00 88.25 218 PHE A C 1
ATOM 1763 O O . PHE A 1 218 ? -15.982 -8.199 35.896 1.00 88.25 218 PHE A O 1
ATOM 1770 N N . ILE A 1 219 ? -17.153 -6.346 35.380 1.00 92.12 219 ILE A N 1
ATOM 1771 C CA . ILE A 1 219 ? -16.055 -5.667 34.689 1.00 92.12 219 ILE A CA 1
ATOM 1772 C C . ILE A 1 219 ? -15.217 -4.883 35.693 1.00 92.12 219 ILE A C 1
ATOM 1774 O O . ILE A 1 219 ? -15.707 -3.920 36.281 1.00 92.12 219 ILE A O 1
ATOM 1778 N N . ASP A 1 220 ? -13.962 -5.287 35.879 1.00 90.38 220 ASP A N 1
ATOM 1779 C CA . ASP A 1 220 ? -13.039 -4.678 36.847 1.00 90.38 220 ASP A CA 1
ATOM 1780 C C . ASP A 1 220 ? -12.049 -3.696 36.207 1.00 90.38 220 ASP A C 1
ATOM 1782 O O . ASP A 1 220 ? -11.427 -2.889 36.909 1.00 90.38 220 ASP A O 1
ATOM 1786 N N . ARG A 1 221 ? -11.958 -3.709 34.872 1.00 94.56 221 ARG A N 1
ATOM 1787 C CA . ARG A 1 221 ? -11.010 -2.892 34.122 1.00 94.56 221 ARG A CA 1
ATOM 1788 C C . ARG A 1 221 ? -11.556 -2.384 32.794 1.00 94.56 221 ARG A C 1
ATOM 1790 O O . ARG A 1 221 ? -12.178 -3.113 32.023 1.00 94.56 221 ARG A O 1
ATOM 1797 N N . VAL A 1 222 ? -11.235 -1.133 32.491 1.00 96.12 222 VAL A N 1
ATOM 1798 C CA . VAL A 1 222 ? -11.483 -0.462 31.215 1.00 96.12 222 VAL A CA 1
ATOM 1799 C C . VAL A 1 222 ? -10.139 -0.100 30.596 1.00 96.12 222 VAL A C 1
ATOM 1801 O O . VAL A 1 222 ? -9.339 0.602 31.201 1.00 96.12 222 VAL A O 1
ATOM 1804 N N . THR A 1 223 ? -9.874 -0.566 29.381 1.00 96.00 223 THR A N 1
ATOM 1805 C CA . THR A 1 223 ? -8.677 -0.201 28.614 1.00 96.00 223 THR A CA 1
ATOM 1806 C C . THR A 1 223 ? -9.092 0.517 27.342 1.00 96.00 223 THR A C 1
ATOM 1808 O O . THR A 1 223 ? -9.845 -0.026 26.543 1.00 96.00 223 THR A O 1
ATOM 1811 N N . ILE A 1 224 ? -8.600 1.732 27.135 1.00 96.31 224 ILE A N 1
ATOM 1812 C CA . ILE A 1 224 ? -8.888 2.549 25.959 1.00 96.31 224 ILE A CA 1
ATOM 1813 C C . ILE A 1 224 ? -7.583 2.736 25.191 1.00 96.31 224 ILE A C 1
ATOM 1815 O O . ILE A 1 224 ? -6.638 3.364 25.670 1.00 96.31 224 ILE A O 1
ATOM 1819 N N . LEU A 1 225 ? -7.548 2.180 23.988 1.00 96.25 225 LEU A N 1
ATOM 1820 C CA . LEU A 1 225 ? -6.431 2.236 23.064 1.00 96.25 225 LEU A CA 1
ATOM 1821 C C . LEU A 1 225 ? -6.561 3.469 22.176 1.00 96.25 225 LEU A C 1
ATOM 1823 O O . LEU A 1 225 ? -7.624 3.713 21.594 1.00 96.25 225 LEU A O 1
ATOM 1827 N N . HIS A 1 226 ? -5.476 4.226 22.041 1.00 93.00 226 HIS A N 1
ATOM 1828 C CA . HIS A 1 226 ? -5.474 5.453 21.252 1.00 93.00 226 HIS A CA 1
ATOM 1829 C C . HIS A 1 226 ? -4.205 5.605 20.407 1.00 93.00 226 HIS A C 1
ATOM 1831 O O . HIS A 1 226 ? -3.121 5.173 20.784 1.00 93.00 226 HIS A O 1
ATOM 1837 N N . MET A 1 227 ? -4.346 6.256 19.252 1.00 88.69 227 MET A N 1
ATOM 1838 C CA . MET A 1 227 ? -3.220 6.618 18.375 1.00 88.69 227 MET A CA 1
ATOM 1839 C C . MET A 1 227 ? -2.667 8.011 18.698 1.00 88.69 227 MET A C 1
ATOM 1841 O O . MET A 1 227 ? -1.472 8.263 18.588 1.00 88.69 227 MET A O 1
ATOM 1845 N N . ILE A 1 228 ? -3.552 8.927 19.096 1.00 85.38 228 ILE A N 1
ATOM 1846 C CA . ILE A 1 228 ? -3.249 10.317 19.450 1.00 85.38 228 ILE A CA 1
ATOM 1847 C C . ILE A 1 228 ? -3.763 10.523 20.871 1.00 85.38 228 ILE A C 1
ATOM 1849 O O . ILE A 1 228 ? -4.870 10.090 21.189 1.00 85.38 228 ILE A O 1
ATOM 1853 N N . LYS A 1 229 ? -2.939 11.092 21.756 1.00 88.44 229 LYS A N 1
ATOM 1854 C CA . LYS A 1 229 ? -3.326 11.339 23.151 1.00 88.44 229 LYS A CA 1
ATOM 1855 C C . LYS A 1 229 ? -4.308 12.515 23.188 1.00 88.44 229 LYS A C 1
ATOM 1857 O O . LYS A 1 229 ? -3.897 13.632 22.903 1.00 88.44 229 LYS A O 1
ATOM 186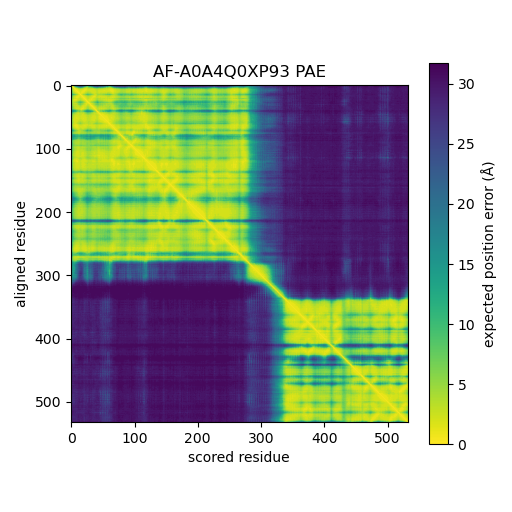2 N N . GLN A 1 230 ? -5.568 12.234 23.517 1.00 86.44 230 GLN A N 1
ATOM 1863 C CA . GLN A 1 230 ? -6.632 13.235 23.690 1.00 86.44 230 GLN A CA 1
ATOM 1864 C C . GLN A 1 230 ? -6.881 13.520 25.176 1.00 86.44 230 GLN A C 1
ATOM 1866 O O . GLN A 1 230 ? -6.994 14.667 25.584 1.00 86.44 230 GLN A O 1
ATOM 1871 N N . LEU A 1 231 ? -6.906 12.470 26.007 1.00 91.19 231 LEU A N 1
ATOM 1872 C CA . LEU A 1 231 ? -7.096 12.606 27.450 1.00 91.19 231 LEU A CA 1
ATOM 1873 C C . LEU A 1 231 ? -5.759 12.800 28.168 1.00 91.19 231 LEU A C 1
ATOM 1875 O O . LEU A 1 231 ? -4.783 12.082 27.915 1.00 91.19 231 LEU A O 1
ATOM 1879 N N . ASN A 1 232 ? -5.719 13.758 29.089 1.00 90.62 232 ASN A N 1
ATOM 1880 C CA . ASN A 1 232 ? -4.586 13.943 29.989 1.00 90.62 232 ASN A CA 1
ATOM 1881 C C . ASN A 1 232 ? -4.676 13.011 31.214 1.00 90.62 232 ASN A C 1
ATOM 1883 O O . ASN A 1 232 ? -5.698 12.378 31.473 1.00 90.62 232 ASN A O 1
ATOM 1887 N N . ASP A 1 233 ? -3.590 12.911 31.979 1.00 92.12 233 ASP A N 1
ATOM 1888 C CA . ASP A 1 233 ? -3.510 11.945 33.082 1.00 92.12 233 ASP A CA 1
ATOM 1889 C C . ASP A 1 233 ? -4.451 12.312 34.246 1.00 92.12 233 ASP A C 1
ATOM 1891 O O . ASP A 1 233 ? -4.911 11.432 34.971 1.00 92.12 233 ASP A O 1
ATOM 1895 N N . GLU A 1 234 ? -4.779 13.595 34.426 1.00 93.06 234 GLU A N 1
ATOM 1896 C CA . GLU A 1 234 ? -5.768 14.033 35.419 1.00 93.06 234 GLU A CA 1
ATOM 1897 C C . GLU A 1 234 ? -7.169 13.556 35.031 1.00 93.06 234 GLU A C 1
ATOM 1899 O O . GLU A 1 234 ? -7.846 12.949 35.853 1.00 93.06 234 GLU A O 1
ATOM 1904 N N . GLN A 1 235 ? -7.562 13.737 33.768 1.00 92.94 235 GLN A N 1
ATOM 1905 C CA . GLN A 1 235 ? -8.821 13.248 33.205 1.00 92.94 235 GLN A CA 1
ATOM 1906 C C . GLN A 1 235 ? -8.939 11.724 33.321 1.00 92.94 235 GLN A C 1
ATOM 1908 O O . GLN A 1 235 ? -9.956 11.220 33.787 1.00 92.94 235 GLN A O 1
ATOM 1913 N N . VAL A 1 236 ? -7.889 10.971 32.980 1.00 93.50 236 VAL A N 1
ATOM 1914 C CA . VAL A 1 236 ? -7.893 9.503 33.133 1.00 93.50 236 VAL A CA 1
ATOM 1915 C C . VAL A 1 236 ? -8.075 9.097 34.602 1.00 93.50 236 VAL A C 1
ATOM 1917 O O . VAL A 1 236 ? -8.859 8.198 34.908 1.00 93.50 236 VAL A O 1
ATOM 1920 N N . ASN A 1 237 ? -7.411 9.793 35.529 1.00 94.12 237 ASN A N 1
ATOM 1921 C CA . ASN A 1 237 ? -7.588 9.561 36.963 1.00 94.12 237 ASN A CA 1
ATOM 1922 C C . ASN A 1 237 ? -8.990 9.945 37.462 1.00 94.12 237 ASN A C 1
ATOM 1924 O O . ASN A 1 237 ? -9.485 9.328 38.409 1.00 94.12 237 ASN A O 1
ATOM 1928 N N . THR A 1 238 ? -9.627 10.952 36.865 1.00 94.06 238 THR A N 1
ATOM 1929 C CA . THR A 1 238 ? -11.016 11.314 37.165 1.00 94.06 238 THR A CA 1
ATOM 1930 C C . THR A 1 238 ? -11.969 10.220 36.687 1.00 94.06 238 THR A C 1
ATOM 1932 O O . THR A 1 238 ? -12.734 9.728 37.511 1.00 94.06 238 THR A O 1
ATOM 1935 N N . LEU A 1 239 ? -11.819 9.718 35.452 1.00 93.88 239 LEU A N 1
ATOM 1936 C CA . LEU A 1 239 ? -12.598 8.574 34.947 1.00 93.88 239 LEU A CA 1
ATOM 1937 C C . LEU A 1 239 ? -12.476 7.352 35.862 1.00 93.88 239 LEU A C 1
ATOM 1939 O O . LEU A 1 239 ? -13.476 6.721 36.188 1.00 93.88 239 LEU A O 1
ATOM 1943 N N . HIS A 1 240 ? -11.261 7.031 36.317 1.00 92.62 240 HIS A N 1
ATOM 1944 C CA . HIS A 1 240 ? -11.035 5.934 37.262 1.00 92.62 240 HIS A CA 1
ATOM 1945 C C . HIS A 1 240 ? -11.845 6.098 38.559 1.00 92.62 240 HIS A C 1
ATOM 1947 O O . HIS A 1 240 ? -12.448 5.141 39.051 1.00 92.62 240 HIS A O 1
ATOM 1953 N N . LYS A 1 241 ? -11.878 7.316 39.113 1.00 93.44 241 LYS A N 1
ATOM 1954 C CA . LYS A 1 241 ? -12.608 7.623 40.352 1.00 93.44 241 LYS A CA 1
ATOM 1955 C C . LYS A 1 241 ? -14.121 7.651 40.151 1.00 93.44 241 LYS A C 1
ATOM 1957 O O . LYS A 1 241 ? -14.836 7.190 41.034 1.00 93.44 241 LYS A O 1
ATOM 1962 N N . GLU A 1 242 ? -14.595 8.196 39.035 1.00 91.25 242 GLU A N 1
ATOM 1963 C CA . GLU A 1 242 ? -16.025 8.329 38.731 1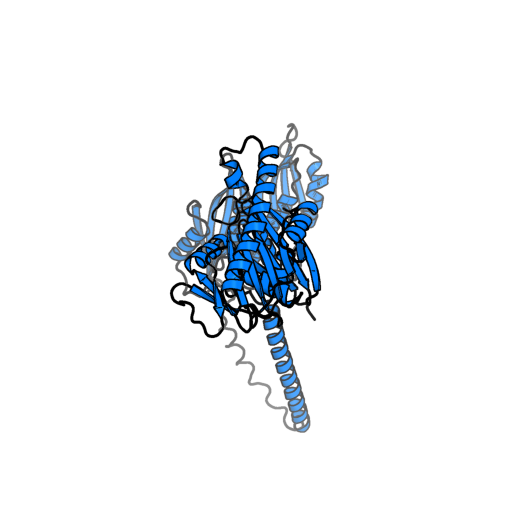.00 91.25 242 GLU A CA 1
ATOM 1964 C C . GLU A 1 242 ? -16.653 6.979 38.379 1.00 91.25 242 GLU A C 1
ATOM 1966 O O . GLU A 1 242 ? -17.715 6.639 38.899 1.00 91.25 242 GLU A O 1
ATOM 1971 N N . LEU A 1 243 ? -15.961 6.166 37.576 1.00 88.88 243 LEU A N 1
ATOM 1972 C CA . LEU A 1 243 ? -16.426 4.832 37.194 1.00 88.88 243 LEU A CA 1
ATOM 1973 C C . LEU A 1 243 ? -16.215 3.784 38.295 1.00 88.88 243 LEU A C 1
ATOM 1975 O O . LEU A 1 243 ? -16.837 2.726 38.238 1.00 88.88 243 LEU A O 1
ATOM 1979 N N . LEU A 1 244 ? -15.346 4.054 39.281 1.00 91.00 244 LEU A N 1
ATOM 1980 C CA . LEU A 1 244 ? -14.913 3.099 40.316 1.00 91.00 244 LEU A CA 1
ATOM 1981 C C . LEU A 1 244 ? -14.324 1.798 39.734 1.00 91.00 244 LEU A C 1
ATOM 1983 O O . LEU A 1 244 ? -14.424 0.728 40.335 1.00 91.00 244 LEU A O 1
ATOM 1987 N N . ILE A 1 245 ? -13.710 1.901 38.555 1.00 92.31 245 ILE A N 1
ATOM 1988 C CA . ILE A 1 245 ? -13.140 0.805 37.764 1.00 92.31 245 ILE A CA 1
ATOM 1989 C C . ILE A 1 245 ? -11.731 1.227 37.341 1.00 92.31 245 ILE A C 1
ATOM 1991 O O . ILE A 1 245 ? -11.494 2.409 37.096 1.00 92.31 245 ILE A O 1
ATOM 1995 N N . GLU A 1 246 ? -10.770 0.304 37.263 1.00 93.31 246 GLU A N 1
ATOM 1996 C CA . GLU A 1 246 ? -9.424 0.625 36.764 1.00 93.31 246 GLU A CA 1
ATOM 1997 C C . GLU A 1 246 ? -9.503 1.105 35.305 1.00 93.31 246 GLU A C 1
ATOM 1999 O O . GLU A 1 246 ? -9.954 0.358 34.440 1.00 93.31 246 GLU A O 1
ATOM 2004 N N . VAL A 1 247 ? -9.078 2.343 35.020 1.00 94.69 247 VAL A N 1
ATOM 2005 C CA . VAL A 1 247 ? -9.087 2.913 33.662 1.00 94.69 247 VAL A CA 1
ATOM 2006 C C . VAL A 1 247 ? -7.658 3.060 33.158 1.00 94.69 247 VAL A C 1
ATOM 2008 O O . VAL A 1 247 ? -6.880 3.858 33.675 1.00 94.69 247 VAL A O 1
ATOM 2011 N N . ASN A 1 248 ? -7.336 2.319 32.102 1.00 93.75 248 ASN A N 1
ATOM 2012 C CA . ASN A 1 248 ? -6.051 2.352 31.422 1.00 93.75 248 ASN A CA 1
ATOM 2013 C C . ASN A 1 248 ? -6.193 3.046 30.068 1.00 93.75 248 ASN A C 1
ATOM 2015 O O . ASN A 1 248 ? -6.883 2.552 29.179 1.00 93.75 248 ASN A O 1
ATOM 2019 N N . TYR A 1 249 ? -5.510 4.174 29.889 1.00 94.44 249 TYR A N 1
ATOM 2020 C CA . TYR A 1 249 ? -5.438 4.885 28.613 1.00 94.44 249 TYR A CA 1
ATOM 2021 C C . TYR A 1 249 ? -4.082 4.610 27.961 1.00 94.44 249 TYR A C 1
ATOM 2023 O O . TYR A 1 249 ? -3.053 5.103 28.426 1.00 94.44 249 TYR A O 1
ATOM 2031 N N . HIS A 1 250 ? -4.065 3.742 26.947 1.00 93.75 250 HIS A N 1
ATOM 2032 C CA . HIS A 1 250 ? -2.834 3.151 26.424 1.00 93.75 250 HIS A CA 1
ATOM 2033 C C . HIS A 1 250 ? -2.578 3.544 24.960 1.00 93.75 250 HIS A C 1
ATOM 2035 O O . HIS A 1 250 ? -3.439 3.305 24.104 1.00 93.75 250 HIS A O 1
ATOM 2041 N N . PRO A 1 251 ? -1.399 4.105 24.634 1.00 94.00 251 PRO A N 1
ATOM 2042 C CA . PRO A 1 251 ? -1.054 4.411 23.257 1.00 94.00 251 PRO A CA 1
ATOM 2043 C C . PRO A 1 251 ? -0.769 3.125 22.479 1.00 94.00 251 PRO A C 1
ATOM 2045 O O . PRO A 1 251 ? -0.098 2.225 22.981 1.00 94.00 251 PRO A O 1
ATOM 2048 N N . ILE A 1 252 ? -1.227 3.051 21.232 1.00 94.00 252 ILE A N 1
ATOM 2049 C CA . ILE A 1 252 ? -0.933 1.932 20.332 1.00 94.00 252 ILE A CA 1
ATOM 2050 C C . ILE A 1 252 ? -0.348 2.403 19.002 1.00 94.00 252 ILE A C 1
ATOM 2052 O O . ILE A 1 252 ? -0.539 3.542 18.585 1.00 94.00 252 ILE A O 1
ATOM 2056 N N . SER A 1 253 ? 0.341 1.490 18.319 1.00 91.50 253 SER A N 1
ATOM 2057 C CA . SER A 1 253 ? 0.879 1.683 16.974 1.00 91.50 253 SER A CA 1
ATOM 2058 C C . SER A 1 253 ? 0.085 0.843 15.976 1.00 91.50 253 SER A C 1
ATOM 2060 O O . SER A 1 253 ? 0.264 -0.370 15.876 1.00 91.50 253 SER A O 1
ATOM 2062 N N . MET A 1 254 ? -0.851 1.467 15.260 1.00 91.19 254 MET A N 1
ATOM 2063 C CA . MET A 1 254 ? -1.739 0.760 14.328 1.00 91.19 254 MET A CA 1
ATOM 2064 C C . MET A 1 254 ? -0.970 0.017 13.231 1.00 91.19 254 MET A C 1
ATOM 2066 O O . MET A 1 254 ? -1.366 -1.075 12.822 1.00 91.19 254 MET A O 1
ATOM 2070 N N . ASP A 1 255 ? 0.135 0.588 12.756 1.00 91.25 255 ASP A N 1
ATOM 2071 C CA . ASP A 1 255 ? 0.962 -0.016 11.719 1.00 91.25 255 ASP A CA 1
ATOM 2072 C C . ASP A 1 255 ? 1.639 -1.316 12.175 1.00 91.25 255 ASP A C 1
ATOM 2074 O O . ASP A 1 255 ? 1.766 -2.231 11.357 1.00 91.25 255 ASP A O 1
ATOM 2078 N N . ASP A 1 256 ? 1.974 -1.455 13.463 1.00 92.12 256 ASP A N 1
ATOM 2079 C CA . ASP A 1 256 ? 2.476 -2.708 14.039 1.00 92.12 256 ASP A CA 1
ATOM 2080 C C . ASP A 1 256 ? 1.414 -3.812 14.002 1.00 92.12 256 ASP A C 1
ATOM 2082 O O . ASP A 1 256 ? 1.685 -4.908 13.509 1.00 92.12 256 ASP A O 1
ATOM 2086 N N . TYR A 1 257 ? 0.184 -3.518 14.437 1.00 93.94 257 TYR A N 1
ATOM 2087 C CA . TYR A 1 257 ? -0.911 -4.495 14.415 1.00 93.94 257 TYR A CA 1
ATOM 2088 C C . TYR A 1 257 ? -1.298 -4.895 12.988 1.00 93.94 257 TYR A C 1
ATOM 2090 O O . TYR A 1 257 ? -1.481 -6.081 12.708 1.00 93.94 257 TYR A O 1
ATOM 2098 N N . ILE A 1 258 ? -1.392 -3.933 12.063 1.00 94.50 258 ILE A N 1
ATOM 2099 C CA . ILE A 1 258 ? -1.674 -4.220 10.648 1.00 94.50 258 ILE A CA 1
ATOM 2100 C C . ILE A 1 258 ? -0.569 -5.096 10.047 1.00 94.50 258 ILE A C 1
ATOM 2102 O O . ILE A 1 258 ? -0.867 -6.036 9.306 1.00 94.50 258 ILE A O 1
ATOM 2106 N N . TYR A 1 259 ? 0.694 -4.810 10.367 1.00 93.56 259 TYR A N 1
ATOM 2107 C CA . TYR A 1 259 ? 1.831 -5.603 9.912 1.00 93.56 259 TYR A CA 1
ATOM 2108 C C . TYR A 1 259 ? 1.760 -7.048 10.420 1.00 93.56 259 TYR A C 1
ATOM 2110 O O . TYR A 1 259 ? 1.876 -7.972 9.613 1.00 93.56 259 TYR A O 1
ATOM 2118 N N . GLU A 1 260 ? 1.510 -7.254 11.715 1.00 91.94 260 GLU A N 1
ATOM 2119 C CA . GLU A 1 260 ? 1.372 -8.597 12.290 1.00 91.94 260 GLU A CA 1
ATOM 2120 C C . GLU A 1 260 ? 0.211 -9.369 11.649 1.00 91.94 260 GLU A C 1
ATOM 2122 O O . GLU A 1 260 ? 0.367 -10.538 11.293 1.00 91.94 260 GLU A O 1
ATOM 2127 N N . LEU A 1 261 ? -0.927 -8.709 11.399 1.00 93.00 261 LEU A N 1
ATOM 2128 C CA . LEU A 1 261 ? -2.053 -9.310 10.674 1.00 93.00 261 LEU A CA 1
ATOM 2129 C C . LEU A 1 261 ? -1.679 -9.684 9.230 1.00 93.00 261 LEU A C 1
ATOM 2131 O O . LEU A 1 261 ? -2.017 -10.773 8.765 1.00 93.00 261 LEU A O 1
ATOM 2135 N N . ALA A 1 262 ? -0.968 -8.809 8.515 1.00 91.62 262 ALA A N 1
ATOM 2136 C CA . ALA A 1 262 ? -0.579 -9.026 7.121 1.00 91.62 262 ALA A CA 1
ATOM 2137 C C . ALA A 1 262 ? 0.503 -10.103 6.950 1.00 91.62 262 ALA A C 1
ATOM 2139 O O . ALA A 1 262 ? 0.488 -10.826 5.948 1.00 91.62 262 ALA A O 1
ATOM 2140 N N . LYS A 1 263 ? 1.413 -10.235 7.923 1.00 89.75 263 LYS A N 1
ATOM 2141 C CA . LYS A 1 263 ? 2.490 -11.237 7.935 1.00 89.75 263 LYS A CA 1
ATOM 2142 C C . LYS A 1 263 ? 1.971 -12.664 8.141 1.00 89.75 263 LYS A C 1
ATOM 2144 O O . LYS A 1 263 ? 2.658 -13.619 7.770 1.00 89.75 263 LYS A O 1
ATOM 2149 N N . GLN A 1 264 ? 0.770 -12.833 8.700 1.00 85.75 264 GLN A N 1
ATOM 2150 C CA . GLN A 1 264 ? 0.186 -14.158 8.910 1.00 85.75 264 GLN A CA 1
ATOM 2151 C C . GLN A 1 264 ? 0.086 -14.958 7.597 1.00 85.75 264 GLN A C 1
ATOM 2153 O O . GLN A 1 264 ? -0.161 -14.393 6.525 1.00 85.75 264 GLN A O 1
ATOM 2158 N N . PRO A 1 265 ? 0.237 -16.296 7.651 1.00 78.75 265 PRO A N 1
ATOM 2159 C CA . PRO A 1 265 ? 0.083 -17.147 6.479 1.00 78.75 265 PRO A CA 1
ATOM 2160 C C . PRO A 1 265 ? -1.263 -16.918 5.782 1.00 78.75 265 PRO A C 1
ATOM 2162 O O . PRO A 1 265 ? -2.289 -16.825 6.445 1.00 78.75 265 PRO A O 1
ATOM 2165 N N . LEU A 1 266 ? -1.295 -16.964 4.445 1.00 71.50 266 LEU A N 1
ATOM 2166 C CA . LEU A 1 266 ? -2.512 -16.769 3.629 1.00 71.50 266 LEU A CA 1
ATOM 2167 C C . LEU A 1 266 ? -3.749 -17.559 4.097 1.00 71.50 266 LEU A C 1
ATOM 2169 O O . LEU A 1 266 ? -4.871 -17.098 3.943 1.00 71.50 266 LEU A O 1
ATOM 2173 N N . LYS A 1 267 ? -3.567 -18.757 4.669 1.00 68.31 267 LYS A N 1
ATOM 2174 C CA . LYS A 1 267 ? -4.674 -19.588 5.184 1.00 68.31 267 LYS A CA 1
ATOM 2175 C C . LYS A 1 267 ? -5.285 -19.069 6.491 1.00 68.31 267 LYS A C 1
ATOM 2177 O O . LYS A 1 267 ? -6.372 -19.498 6.857 1.00 68.31 267 LYS A O 1
ATOM 2182 N N . GLN A 1 268 ? -4.553 -18.224 7.204 1.00 74.56 268 GLN A N 1
ATOM 2183 C CA . GLN A 1 268 ? -4.922 -17.621 8.481 1.00 74.56 268 GLN A CA 1
ATOM 2184 C C . GLN A 1 268 ? -5.246 -16.131 8.336 1.00 74.56 268 GLN A C 1
ATOM 2186 O O . GLN A 1 268 ? -5.679 -15.521 9.304 1.00 74.56 268 GLN A O 1
ATOM 2191 N N . GLN A 1 269 ? -5.079 -15.552 7.142 1.00 79.25 269 GLN A N 1
ATOM 2192 C CA . GLN A 1 269 ? -5.405 -14.154 6.897 1.00 79.25 269 GLN A CA 1
ATOM 2193 C C . GLN A 1 269 ? -6.902 -13.898 7.071 1.00 79.25 269 GLN A C 1
ATOM 2195 O O . GLN A 1 269 ? -7.747 -14.560 6.468 1.00 79.25 269 GLN A O 1
ATOM 2200 N N . LYS A 1 270 ? -7.206 -12.896 7.897 1.00 87.69 270 LYS A N 1
ATOM 2201 C CA . LYS A 1 270 ? -8.563 -12.512 8.311 1.00 87.69 270 LYS A CA 1
ATOM 2202 C C . LYS A 1 270 ? -9.121 -11.319 7.515 1.00 87.69 270 LYS A C 1
ATOM 2204 O O . LYS A 1 270 ? -10.121 -10.725 7.891 1.00 87.69 270 LYS A O 1
ATOM 2209 N N . SER A 1 271 ? -8.467 -10.926 6.421 1.00 93.38 271 SER A N 1
ATOM 2210 C CA . SER A 1 271 ? -8.836 -9.732 5.652 1.00 93.38 271 SER A CA 1
ATOM 2211 C C . SER A 1 271 ? -10.130 -9.901 4.845 1.00 93.38 271 SER A C 1
ATOM 2213 O O . SER A 1 271 ? -10.383 -10.971 4.294 1.00 93.38 271 SER A O 1
ATOM 2215 N N . PHE A 1 272 ? -10.900 -8.813 4.687 1.00 93.94 272 PHE A N 1
ATOM 2216 C CA . PHE A 1 272 ? -12.092 -8.743 3.824 1.00 93.94 272 PHE A CA 1
ATOM 2217 C C . PHE A 1 272 ? -11.814 -8.990 2.336 1.00 93.94 272 PHE A C 1
ATOM 2219 O O . PHE A 1 272 ? -12.742 -9.258 1.569 1.00 93.94 272 PHE A O 1
ATOM 2226 N N . ILE A 1 273 ? -10.558 -8.873 1.905 1.00 93.19 273 ILE A N 1
ATOM 2227 C CA . ILE A 1 273 ? -10.152 -9.094 0.520 1.00 93.19 273 ILE A CA 1
ATOM 2228 C C . ILE A 1 273 ? -8.973 -10.059 0.458 1.00 93.19 273 ILE A C 1
ATOM 2230 O O . ILE A 1 273 ? -8.174 -10.159 1.383 1.00 93.19 273 ILE A O 1
ATOM 2234 N N . ALA A 1 274 ? -8.873 -10.773 -0.660 1.00 89.50 274 ALA A N 1
ATOM 2235 C CA . ALA A 1 274 ? -7.707 -11.589 -0.951 1.00 89.50 274 ALA A CA 1
ATOM 2236 C C . ALA A 1 274 ? -6.588 -10.720 -1.554 1.00 89.50 274 ALA A C 1
ATOM 2238 O O . ALA A 1 274 ? -6.889 -9.831 -2.362 1.00 89.50 274 ALA A O 1
ATOM 2239 N N . PRO A 1 275 ? -5.314 -11.016 -1.245 1.00 90.62 275 PRO A N 1
ATOM 2240 C CA . PRO A 1 275 ? -4.189 -10.261 -1.774 1.00 90.62 275 PRO A CA 1
ATOM 2241 C C . PRO A 1 275 ? -4.063 -10.426 -3.286 1.00 90.62 275 PRO A C 1
ATOM 2243 O O . PRO A 1 275 ? -4.384 -11.479 -3.856 1.00 90.62 275 PRO A O 1
ATOM 2246 N N . ARG A 1 276 ? -3.545 -9.390 -3.955 1.00 90.06 276 ARG A N 1
ATOM 2247 C CA . ARG A 1 276 ? -3.305 -9.427 -5.400 1.00 90.06 276 ARG A CA 1
ATOM 2248 C C . ARG A 1 276 ? -2.238 -10.477 -5.708 1.00 90.06 276 ARG A C 1
ATOM 2250 O O . ARG A 1 276 ? -1.305 -10.701 -4.935 1.00 90.06 276 ARG A O 1
ATOM 2257 N N . LYS A 1 277 ? -2.350 -11.128 -6.870 1.00 84.75 277 LYS A N 1
ATOM 2258 C CA . LYS A 1 277 ? -1.357 -12.115 -7.315 1.00 84.75 277 LYS A CA 1
ATOM 2259 C C . LYS A 1 277 ? -0.011 -11.424 -7.531 1.00 84.75 277 LYS A C 1
ATOM 2261 O O . LYS A 1 277 ? 0.162 -10.711 -8.515 1.00 84.75 277 LYS A O 1
ATOM 2266 N N . LYS A 1 278 ? 0.939 -11.672 -6.631 1.00 83.44 278 LYS A N 1
ATOM 2267 C CA . LYS A 1 278 ? 2.304 -11.157 -6.754 1.00 83.44 278 LYS A CA 1
ATOM 2268 C C . LYS A 1 278 ? 3.064 -11.930 -7.824 1.00 83.44 278 LYS A C 1
ATOM 2270 O O . LYS A 1 278 ? 2.935 -13.154 -7.948 1.00 83.44 278 LYS A O 1
ATOM 2275 N N . VAL A 1 279 ? 3.831 -11.206 -8.634 1.00 68.31 279 VAL A N 1
ATOM 2276 C CA . VAL A 1 279 ? 4.651 -11.802 -9.689 1.00 68.31 279 VAL A CA 1
ATOM 2277 C C . VAL A 1 279 ? 5.770 -12.580 -9.007 1.00 68.31 279 VAL A C 1
ATOM 2279 O O . VAL A 1 279 ? 6.719 -11.998 -8.493 1.00 68.31 279 VAL A O 1
ATOM 2282 N N . LYS A 1 280 ? 5.651 -13.913 -8.979 1.00 58.28 280 LYS A N 1
ATOM 2283 C CA . LYS A 1 280 ? 6.707 -14.770 -8.431 1.00 58.28 280 LYS A CA 1
ATOM 2284 C C . LYS A 1 280 ? 8.008 -14.497 -9.176 1.00 58.28 280 LYS A C 1
ATOM 2286 O O . LYS A 1 280 ? 8.020 -14.465 -10.410 1.00 58.28 280 LYS A O 1
ATOM 2291 N N . SER A 1 281 ? 9.099 -14.350 -8.426 1.00 52.84 281 SER A N 1
ATOM 2292 C CA . SER A 1 281 ? 10.433 -14.227 -9.006 1.00 52.84 281 SER A CA 1
ATOM 2293 C C . SER A 1 281 ? 10.664 -15.368 -9.998 1.00 52.84 281 SER A C 1
ATOM 2295 O O . SER A 1 281 ? 10.625 -16.546 -9.637 1.00 52.84 281 SER A O 1
ATOM 2297 N N . LYS A 1 282 ? 10.916 -15.020 -11.266 1.00 56.09 282 LYS A N 1
ATOM 2298 C CA . LYS A 1 282 ? 11.182 -15.985 -12.349 1.00 56.09 282 LYS A CA 1
ATOM 2299 C C . LYS A 1 282 ? 12.387 -16.886 -12.038 1.00 56.09 282 LYS A C 1
ATOM 2301 O O . LYS A 1 282 ? 12.546 -17.938 -12.652 1.00 56.09 282 LYS A O 1
ATOM 2306 N N . PHE A 1 283 ? 13.209 -16.503 -11.061 1.00 55.28 283 PHE A N 1
ATOM 2307 C CA . PHE A 1 283 ? 14.427 -17.197 -10.670 1.00 55.28 283 PHE A CA 1
ATOM 2308 C C . PHE A 1 283 ? 14.185 -18.606 -10.099 1.00 55.28 283 PHE A C 1
ATOM 2310 O O . PHE A 1 283 ? 14.957 -19.509 -10.406 1.00 55.28 283 PHE A O 1
ATOM 2317 N N . THR A 1 284 ? 13.104 -18.843 -9.339 1.00 56.19 284 THR A N 1
ATOM 2318 C CA . THR A 1 284 ? 12.810 -20.182 -8.770 1.00 56.19 284 THR A CA 1
ATOM 2319 C C . THR A 1 284 ? 12.352 -21.190 -9.821 1.00 56.19 284 THR A C 1
ATOM 2321 O O . THR A 1 284 ? 12.691 -22.367 -9.738 1.00 56.19 284 THR A O 1
ATOM 2324 N N . PHE A 1 285 ? 11.620 -20.743 -10.843 1.00 56.62 285 PHE A N 1
ATOM 2325 C CA . PHE A 1 285 ? 11.227 -21.613 -11.955 1.00 56.62 285 PHE A CA 1
ATOM 2326 C C . PHE A 1 285 ? 12.421 -21.951 -12.854 1.00 56.62 285 PHE A C 1
ATOM 2328 O O . PHE A 1 285 ? 12.584 -23.094 -13.278 1.00 56.62 285 PHE A O 1
ATOM 2335 N N . ILE A 1 286 ? 13.286 -20.964 -13.104 1.00 67.12 286 ILE A N 1
ATOM 2336 C CA . ILE A 1 286 ? 14.499 -21.136 -13.909 1.00 67.12 286 ILE A CA 1
ATOM 2337 C C . ILE A 1 286 ? 15.506 -22.051 -13.197 1.00 67.12 286 ILE A C 1
ATOM 2339 O O . ILE A 1 286 ? 16.099 -22.910 -13.848 1.00 67.12 286 ILE A O 1
ATOM 2343 N N . SER A 1 287 ? 15.675 -21.927 -11.876 1.00 65.19 287 SER A N 1
ATOM 2344 C CA . SER A 1 287 ? 16.588 -22.791 -11.115 1.00 65.19 287 SER A CA 1
ATOM 2345 C C . SER A 1 287 ? 16.119 -24.248 -11.070 1.00 65.19 287 SER A C 1
ATOM 2347 O O . SER A 1 287 ? 16.941 -25.151 -11.228 1.00 65.19 287 SER A O 1
ATOM 2349 N N . LEU A 1 288 ? 14.809 -24.492 -10.943 1.00 71.50 288 LEU A N 1
ATOM 2350 C CA . LEU A 1 288 ? 14.232 -25.839 -10.988 1.00 71.50 288 LEU A CA 1
ATOM 2351 C C . LEU A 1 288 ? 14.411 -26.486 -12.372 1.00 71.50 288 LEU A C 1
ATOM 2353 O O . LEU A 1 288 ? 14.778 -27.657 -12.468 1.00 71.50 288 LEU A O 1
ATOM 2357 N N . LEU A 1 289 ? 14.218 -25.708 -13.444 1.00 80.62 289 LEU A N 1
ATOM 2358 C CA . LEU A 1 289 ? 14.448 -26.159 -14.818 1.00 80.62 289 LEU A CA 1
ATOM 2359 C C . LEU A 1 289 ? 15.930 -26.500 -15.057 1.00 80.62 289 LEU A C 1
ATOM 2361 O O . LEU A 1 289 ? 16.239 -27.542 -15.627 1.00 80.62 289 LEU A O 1
ATOM 2365 N N . LEU A 1 290 ? 16.850 -25.656 -14.578 1.00 81.50 290 LEU A N 1
ATOM 2366 C CA . LEU A 1 290 ? 18.295 -25.901 -14.654 1.00 81.50 290 LEU A CA 1
ATOM 2367 C C . LEU A 1 290 ? 18.704 -27.164 -13.891 1.00 81.50 290 LEU A C 1
ATOM 2369 O O . LEU A 1 290 ? 19.494 -27.951 -14.406 1.00 81.50 290 LEU A O 1
ATOM 2373 N N . PHE A 1 291 ? 18.138 -27.398 -12.706 1.00 86.12 291 PHE A N 1
ATOM 2374 C CA . PHE A 1 291 ? 18.400 -28.613 -11.936 1.00 86.12 291 PHE A CA 1
ATOM 2375 C C . PHE A 1 291 ? 17.903 -29.877 -12.662 1.00 86.12 291 PHE A C 1
ATOM 2377 O O . PHE A 1 291 ? 18.606 -30.890 -12.704 1.00 86.12 291 PHE A O 1
ATOM 2384 N N . LEU A 1 292 ? 16.733 -29.811 -13.307 1.00 86.38 292 LEU A N 1
ATOM 2385 C CA . LEU A 1 292 ? 16.207 -30.887 -14.157 1.00 86.38 292 LEU A CA 1
ATOM 2386 C C . LEU A 1 292 ? 17.098 -31.160 -15.377 1.00 86.38 292 LEU A C 1
ATOM 2388 O O . LEU A 1 292 ? 17.368 -32.314 -15.696 1.00 86.38 292 LEU A O 1
ATOM 2392 N N . ILE A 1 293 ? 17.608 -30.114 -16.031 1.00 88.44 293 ILE A N 1
ATOM 2393 C CA . ILE A 1 293 ? 18.513 -30.262 -17.180 1.00 88.44 293 ILE A CA 1
ATOM 2394 C C . ILE A 1 293 ? 19.848 -30.881 -16.744 1.00 88.44 293 ILE A C 1
ATOM 2396 O O . ILE A 1 293 ? 20.334 -31.803 -17.395 1.00 88.44 293 ILE A O 1
ATOM 2400 N N . ILE A 1 294 ? 20.428 -30.417 -15.632 1.00 89.38 294 ILE A N 1
ATOM 2401 C CA . ILE A 1 294 ? 21.700 -30.943 -15.115 1.00 89.38 294 ILE A CA 1
ATOM 2402 C C . ILE A 1 294 ? 21.542 -32.403 -14.685 1.00 89.38 294 ILE A C 1
ATOM 2404 O O . ILE A 1 294 ? 22.381 -33.232 -15.031 1.00 89.38 294 ILE A O 1
ATOM 2408 N N . SER A 1 295 ? 20.463 -32.751 -13.983 1.00 84.50 295 SER A N 1
ATOM 2409 C CA . SER A 1 295 ? 20.204 -34.141 -13.583 1.00 84.50 295 SER A CA 1
ATOM 2410 C C . SER A 1 295 ? 19.975 -35.055 -14.792 1.00 84.50 295 SER A C 1
ATOM 2412 O O . SER A 1 295 ? 20.579 -36.125 -14.852 1.00 84.50 295 SER A O 1
ATOM 2414 N N . ALA A 1 296 ? 19.218 -34.618 -15.804 1.00 87.25 296 ALA A N 1
ATOM 2415 C CA . ALA A 1 296 ? 19.052 -35.369 -17.051 1.00 87.25 296 ALA A CA 1
ATOM 2416 C C . ALA A 1 296 ? 20.382 -35.561 -17.803 1.00 87.25 296 ALA A C 1
ATOM 2418 O O . ALA A 1 296 ? 20.682 -36.667 -18.255 1.00 87.25 296 ALA A O 1
ATOM 2419 N N . ALA A 1 297 ? 21.215 -34.518 -17.877 1.00 87.44 297 ALA A N 1
ATOM 2420 C CA . ALA A 1 297 ? 22.552 -34.606 -18.459 1.00 87.44 297 ALA A CA 1
ATOM 2421 C C . ALA A 1 297 ? 23.455 -35.569 -17.672 1.00 87.44 297 ALA A C 1
ATOM 2423 O O . ALA A 1 297 ? 24.188 -36.343 -18.278 1.00 87.44 297 ALA A O 1
ATOM 2424 N N . SER A 1 298 ? 23.358 -35.576 -16.341 1.00 83.56 298 SER A N 1
ATOM 2425 C CA . SER A 1 298 ? 24.116 -36.482 -15.466 1.00 83.56 298 SER A CA 1
ATOM 2426 C C . SER A 1 298 ? 23.725 -37.945 -15.685 1.00 83.56 298 SER A C 1
ATOM 2428 O O . SER A 1 298 ? 24.579 -38.822 -15.766 1.00 83.56 298 SER A O 1
ATOM 2430 N N . VAL A 1 299 ? 22.426 -38.225 -15.815 1.00 89.50 299 VAL A N 1
ATOM 2431 C CA . VAL A 1 299 ? 21.938 -39.578 -16.117 1.00 89.50 299 VAL A CA 1
ATOM 2432 C C . VAL A 1 299 ? 22.391 -40.007 -17.514 1.00 89.50 299 VAL A C 1
ATOM 2434 O O . VAL A 1 299 ? 22.816 -41.146 -17.695 1.00 89.50 299 VAL A O 1
ATOM 2437 N N . TYR A 1 300 ? 22.370 -39.094 -18.489 1.00 89.06 300 TYR A N 1
ATOM 2438 C CA . TYR A 1 300 ? 22.831 -39.369 -19.849 1.00 89.06 300 TYR A CA 1
ATOM 2439 C C . TYR A 1 300 ? 24.345 -39.636 -19.927 1.00 89.06 300 TYR A C 1
ATOM 2441 O O . TYR A 1 300 ? 24.774 -40.561 -20.619 1.00 89.06 300 TYR A O 1
ATOM 2449 N N . THR A 1 301 ? 25.173 -38.885 -19.195 1.00 83.00 301 THR A N 1
ATOM 2450 C CA . THR A 1 301 ? 26.625 -39.134 -19.145 1.00 83.00 301 THR A CA 1
ATOM 2451 C C . THR A 1 301 ? 26.951 -40.455 -18.451 1.00 83.00 301 THR A C 1
ATOM 2453 O O . THR A 1 301 ? 27.831 -41.177 -18.909 1.00 83.00 301 THR A O 1
ATOM 2456 N N . ILE A 1 302 ? 26.208 -40.831 -17.405 1.00 85.19 302 ILE A N 1
ATOM 2457 C CA . ILE A 1 302 ? 26.343 -42.151 -16.770 1.00 85.19 302 ILE A CA 1
ATOM 2458 C C . ILE A 1 302 ? 25.912 -43.266 -17.733 1.00 85.19 302 ILE A C 1
ATOM 2460 O O . ILE A 1 302 ? 26.625 -44.260 -17.867 1.00 85.19 302 ILE A O 1
ATOM 2464 N N . TYR A 1 303 ? 24.786 -43.102 -18.434 1.00 87.12 303 TYR A N 1
ATOM 2465 C CA . TYR A 1 303 ? 24.298 -44.073 -19.417 1.00 87.12 303 TYR A CA 1
ATOM 2466 C C . TYR A 1 303 ? 25.319 -44.302 -20.542 1.00 87.12 303 TYR A C 1
ATOM 2468 O O . TYR A 1 303 ? 25.732 -45.438 -20.773 1.00 87.12 303 TYR A O 1
ATOM 2476 N N . THR A 1 304 ? 25.802 -43.227 -21.170 1.00 82.06 304 THR A N 1
ATOM 2477 C CA . THR A 1 304 ? 26.815 -43.303 -22.238 1.00 82.06 304 THR A CA 1
ATOM 2478 C C . THR A 1 304 ? 28.146 -43.862 -21.736 1.00 82.06 304 THR A C 1
ATOM 2480 O O . THR A 1 304 ? 28.771 -44.656 -22.431 1.00 82.06 304 THR A O 1
ATOM 2483 N N . PHE A 1 305 ? 28.563 -43.551 -20.505 1.00 78.62 305 PHE A N 1
ATOM 2484 C CA . PHE A 1 305 ? 29.756 -44.155 -19.906 1.00 78.62 305 PHE A CA 1
ATOM 2485 C C . PHE A 1 305 ? 29.606 -45.672 -19.693 1.00 78.62 305 PHE A C 1
ATOM 2487 O O . PHE A 1 305 ? 30.552 -46.421 -19.943 1.00 78.62 305 PHE A O 1
ATOM 2494 N N . MET A 1 306 ? 28.428 -46.156 -19.280 1.00 76.88 306 MET A N 1
ATOM 2495 C CA . MET A 1 306 ? 28.159 -47.600 -19.193 1.00 76.88 306 MET A CA 1
ATOM 2496 C C . MET A 1 306 ? 28.112 -48.272 -20.571 1.00 76.88 306 MET A C 1
ATOM 2498 O O . MET A 1 306 ? 28.553 -49.414 -20.705 1.00 76.88 306 MET A O 1
ATOM 2502 N N . GLU A 1 307 ? 27.598 -47.578 -21.585 1.00 72.00 307 GLU A N 1
ATOM 2503 C CA . GLU A 1 307 ? 27.508 -48.065 -22.965 1.00 72.00 307 GLU A CA 1
ATOM 2504 C C . GLU A 1 307 ? 28.899 -48.164 -23.618 1.00 72.00 307 GLU A C 1
ATOM 2506 O O . GLU A 1 307 ? 29.229 -49.202 -24.188 1.00 72.00 307 GLU A O 1
ATOM 2511 N N . ILE A 1 308 ? 29.774 -47.174 -23.395 1.00 65.94 308 ILE A N 1
ATOM 2512 C CA . ILE A 1 308 ? 31.192 -47.198 -23.805 1.00 65.94 308 ILE A CA 1
ATOM 2513 C C . ILE A 1 308 ? 31.944 -48.345 -23.114 1.00 65.94 308 ILE A C 1
ATOM 2515 O O . ILE A 1 308 ? 32.755 -49.024 -23.740 1.00 65.94 308 ILE A O 1
ATOM 2519 N N . LYS A 1 309 ? 31.649 -48.621 -21.837 1.00 60.81 309 LYS A N 1
ATOM 2520 C CA . LYS A 1 309 ? 32.263 -49.740 -21.099 1.00 60.81 309 LYS A CA 1
ATOM 2521 C C . LYS A 1 309 ? 31.767 -51.114 -21.572 1.00 60.81 309 LYS A C 1
ATOM 2523 O O . LYS A 1 309 ? 32.483 -52.102 -21.420 1.00 60.81 309 LYS A O 1
ATOM 2528 N N . LYS A 1 310 ? 30.558 -51.183 -22.145 1.00 57.47 310 LYS A N 1
ATOM 2529 C CA . LYS A 1 310 ? 30.045 -52.363 -22.863 1.00 57.47 310 LYS A CA 1
ATOM 2530 C C . LYS A 1 310 ? 30.707 -52.508 -24.239 1.00 57.47 310 LYS A C 1
ATOM 2532 O O . LYS A 1 310 ? 31.157 -53.601 -24.565 1.00 57.47 310 LYS A O 1
ATOM 2537 N N . GLN A 1 311 ? 30.851 -51.416 -24.993 1.00 54.06 311 GLN A N 1
ATOM 2538 C CA . GLN A 1 311 ? 31.520 -51.409 -26.302 1.00 54.06 311 GLN A CA 1
ATOM 2539 C C . GLN A 1 311 ? 33.022 -51.719 -26.217 1.00 54.06 311 GLN A C 1
ATOM 2541 O O . GLN A 1 311 ? 33.539 -52.422 -27.081 1.00 54.06 311 GLN A O 1
ATOM 2546 N N . SER A 1 312 ? 33.716 -51.334 -25.138 1.00 47.59 312 SER A N 1
ATOM 2547 C CA . SER A 1 312 ? 35.140 -51.659 -24.947 1.00 47.59 312 SER A CA 1
ATOM 2548 C C . SER A 1 312 ? 35.425 -53.151 -24.697 1.00 47.59 312 SER A C 1
ATOM 2550 O O . SER A 1 312 ? 36.587 -53.541 -24.595 1.00 47.59 312 SER A O 1
ATOM 2552 N N . VAL A 1 313 ? 34.389 -53.991 -24.568 1.00 51.25 313 VAL A N 1
ATOM 2553 C CA . VAL A 1 313 ? 34.504 -55.461 -24.500 1.00 51.25 313 VAL A CA 1
ATOM 2554 C C . VAL A 1 313 ? 34.197 -56.118 -25.860 1.00 51.25 313 VAL A C 1
ATOM 2556 O O . VAL A 1 313 ? 34.654 -57.232 -26.107 1.00 51.25 313 VAL A O 1
ATOM 2559 N N . GLU A 1 314 ? 33.516 -55.424 -26.779 1.00 49.03 314 GLU A N 1
ATOM 2560 C CA . GLU A 1 314 ? 33.153 -55.933 -28.116 1.00 49.03 314 GLU A CA 1
ATOM 2561 C C . GLU A 1 314 ? 33.990 -55.338 -29.269 1.00 49.03 314 GLU A C 1
ATOM 2563 O O . GLU A 1 314 ? 34.010 -55.896 -30.368 1.00 49.03 314 GLU A O 1
ATOM 2568 N N . GLU A 1 315 ? 34.794 -54.297 -29.031 1.00 42.50 315 GLU A N 1
ATOM 2569 C CA . GLU A 1 315 ? 35.734 -53.723 -30.013 1.00 42.50 315 GLU A CA 1
ATOM 2570 C C . GLU A 1 315 ? 37.043 -54.528 -30.163 1.00 42.50 315 GLU A C 1
ATOM 2572 O O . GLU A 1 315 ? 38.160 -54.017 -30.060 1.00 42.50 315 GLU A O 1
ATOM 2577 N N . LYS A 1 316 ? 36.908 -55.821 -30.473 1.00 43.72 316 LYS A N 1
ATOM 2578 C CA . LYS A 1 316 ? 37.963 -56.605 -31.140 1.00 43.72 316 LYS A CA 1
ATOM 2579 C C . LYS A 1 316 ? 37.519 -57.240 -32.454 1.00 43.72 316 LYS A C 1
ATOM 2581 O O . LYS A 1 316 ? 38.269 -58.041 -33.007 1.00 43.72 316 LYS A O 1
ATOM 2586 N N . ILE A 1 317 ? 36.340 -56.896 -32.980 1.00 48.75 317 ILE A N 1
ATOM 2587 C CA . ILE A 1 317 ? 35.868 -57.408 -34.270 1.00 48.75 317 ILE A CA 1
ATOM 2588 C C . ILE A 1 317 ? 35.124 -56.288 -35.030 1.00 48.75 317 ILE A C 1
ATOM 2590 O O . ILE A 1 317 ? 34.045 -55.860 -34.646 1.00 48.75 317 ILE A O 1
ATOM 2594 N N . VAL A 1 318 ? 35.725 -55.866 -36.149 1.00 44.34 318 VAL A N 1
ATOM 2595 C CA . VAL A 1 318 ? 35.156 -55.075 -37.265 1.00 44.34 318 VAL A CA 1
ATOM 2596 C C . VAL A 1 318 ? 35.064 -53.552 -37.093 1.00 44.34 318 VAL A C 1
ATOM 2598 O O . VAL A 1 318 ? 33.997 -52.944 -37.052 1.00 44.34 318 VAL A O 1
ATOM 2601 N N . GLN A 1 319 ? 36.231 -52.914 -37.202 1.00 46.44 319 GLN A N 1
ATOM 2602 C CA . GLN A 1 319 ? 36.363 -51.651 -37.933 1.00 46.44 319 GLN A CA 1
ATOM 2603 C C . GLN A 1 319 ? 36.033 -51.878 -39.416 1.00 46.44 319 GLN A C 1
ATOM 2605 O O . GLN A 1 319 ? 36.918 -52.122 -40.225 1.00 46.44 319 GLN A O 1
ATOM 2610 N N . GLU A 1 320 ? 34.758 -51.813 -39.782 1.00 43.56 320 GLU A N 1
ATOM 2611 C CA . GLU A 1 320 ? 34.345 -51.666 -41.181 1.00 43.56 320 GLU A CA 1
ATOM 2612 C C . GLU A 1 320 ? 32.864 -51.280 -41.231 1.00 43.56 320 GLU A C 1
ATOM 2614 O O . GLU A 1 320 ? 31.992 -52.144 -41.252 1.00 43.56 320 GLU A O 1
ATOM 2619 N N . LYS A 1 321 ? 32.582 -49.967 -41.173 1.00 38.09 321 LYS A N 1
ATOM 2620 C CA . LYS A 1 321 ? 31.397 -49.273 -41.746 1.00 38.09 321 LYS A CA 1
ATOM 2621 C C . LYS A 1 321 ? 31.262 -47.831 -41.231 1.00 38.09 321 LYS A C 1
ATOM 2623 O O . LYS A 1 321 ? 30.176 -47.355 -40.919 1.00 38.09 321 LYS A O 1
ATOM 2628 N N . ILE A 1 322 ? 32.358 -47.078 -41.224 1.00 51.66 322 ILE A N 1
ATOM 2629 C CA . ILE A 1 322 ? 32.291 -45.612 -41.177 1.00 51.66 322 ILE A CA 1
ATOM 2630 C C . ILE A 1 322 ? 32.212 -45.139 -42.625 1.00 51.66 322 ILE A C 1
ATOM 2632 O O . ILE A 1 322 ? 33.253 -44.980 -43.247 1.00 51.66 322 ILE A O 1
ATOM 2636 N N . GLN A 1 323 ? 31.007 -44.978 -43.187 1.00 47.44 323 GLN A N 1
ATOM 2637 C CA . GLN A 1 323 ? 30.805 -44.111 -44.371 1.00 47.44 323 GLN A CA 1
ATOM 2638 C C . GLN A 1 323 ? 29.348 -43.861 -44.805 1.00 47.44 323 GLN A C 1
ATOM 2640 O O . GLN A 1 323 ? 29.118 -43.328 -45.888 1.00 47.44 323 GLN A O 1
ATOM 2645 N N . LYS A 1 324 ? 28.332 -44.176 -43.991 1.00 41.06 324 LYS A N 1
ATOM 2646 C CA . LYS A 1 324 ? 26.925 -43.933 -44.368 1.00 41.06 324 LYS A CA 1
ATOM 2647 C C . LYS A 1 324 ? 26.108 -43.244 -43.279 1.00 41.06 324 LYS A C 1
ATOM 2649 O O . LYS A 1 324 ? 25.057 -43.732 -42.906 1.00 41.06 324 LYS A O 1
ATOM 2654 N N . GLU A 1 325 ? 26.552 -42.080 -42.808 1.00 42.78 325 GLU A N 1
ATOM 2655 C CA . GLU A 1 325 ? 25.669 -41.204 -42.011 1.00 42.78 325 GLU A CA 1
ATOM 2656 C C . GLU A 1 325 ? 25.964 -39.696 -42.120 1.00 42.78 325 GLU A C 1
ATOM 2658 O O . GLU A 1 325 ? 25.352 -38.879 -41.438 1.00 42.78 325 GLU A O 1
ATOM 2663 N N . ALA A 1 326 ? 26.832 -39.288 -43.053 1.00 42.41 326 ALA A N 1
ATOM 2664 C CA . ALA A 1 326 ? 27.146 -37.875 -43.283 1.00 42.41 326 ALA A CA 1
ATOM 2665 C C . ALA A 1 326 ? 26.079 -37.113 -44.103 1.00 42.41 326 ALA A C 1
ATOM 2667 O O . ALA A 1 326 ? 26.143 -35.893 -44.194 1.00 42.41 326 ALA A O 1
ATOM 2668 N N . LEU A 1 327 ? 25.068 -37.790 -44.670 1.00 42.94 327 LEU A N 1
ATOM 2669 C CA . LEU A 1 327 ? 24.102 -37.165 -45.593 1.00 42.94 327 LEU A CA 1
ATOM 2670 C C . LEU A 1 327 ? 22.686 -36.950 -45.022 1.00 42.94 327 LEU A C 1
ATOM 2672 O O . LEU A 1 327 ? 21.782 -36.565 -45.762 1.00 42.94 327 LEU A O 1
ATOM 2676 N N . LYS A 1 328 ? 22.467 -37.182 -43.719 1.00 42.03 328 LYS A N 1
ATOM 2677 C CA . LYS A 1 328 ? 21.164 -36.930 -43.062 1.00 42.03 328 LYS A CA 1
ATOM 2678 C C . LYS A 1 328 ? 21.126 -35.656 -42.210 1.00 42.03 328 LYS A C 1
ATOM 2680 O O . LYS A 1 328 ? 20.058 -35.080 -42.048 1.00 42.03 328 LYS A O 1
ATOM 2685 N N . LYS A 1 329 ? 22.279 -35.138 -41.765 1.00 45.44 329 LYS A N 1
ATOM 2686 C CA . LYS A 1 329 ? 22.364 -33.903 -40.958 1.00 45.44 329 LYS A CA 1
ATOM 2687 C C . LYS A 1 329 ? 22.249 -32.592 -41.748 1.00 45.44 329 LYS A C 1
ATOM 2689 O O . LYS A 1 329 ? 22.111 -31.539 -41.139 1.00 45.44 329 LYS A O 1
ATOM 2694 N N . GLN A 1 330 ? 22.249 -32.628 -43.082 1.00 43.06 330 GLN A N 1
ATOM 2695 C CA . GLN A 1 330 ? 22.174 -31.407 -43.901 1.00 43.06 330 GLN A CA 1
ATOM 2696 C C . GLN A 1 330 ? 20.736 -30.992 -44.276 1.00 43.06 330 GLN A C 1
ATOM 2698 O O . GLN A 1 330 ? 20.534 -29.885 -44.765 1.00 43.06 330 GLN A O 1
ATOM 2703 N N . LYS A 1 331 ? 19.720 -31.832 -44.015 1.00 39.25 331 LYS A N 1
ATOM 2704 C CA . LYS A 1 331 ? 18.306 -31.515 -44.312 1.00 39.25 331 LYS A CA 1
ATOM 2705 C C . LYS A 1 331 ? 17.483 -31.018 -43.115 1.00 39.25 331 LYS A C 1
ATOM 2707 O O . LYS A 1 331 ? 16.426 -30.445 -43.337 1.00 39.25 331 LYS A O 1
ATOM 2712 N N . GLU A 1 332 ? 17.974 -31.135 -41.880 1.00 40.94 332 GLU A N 1
ATOM 2713 C CA . GLU A 1 332 ? 17.306 -30.568 -40.688 1.00 40.94 332 GLU A CA 1
ATOM 2714 C C . GLU A 1 332 ? 17.744 -29.130 -40.344 1.00 40.94 332 GLU A C 1
ATOM 2716 O O . GLU A 1 332 ? 17.087 -28.459 -39.553 1.00 40.94 332 GLU A O 1
ATOM 2721 N N . LEU A 1 333 ? 18.800 -28.605 -40.976 1.00 41.88 333 LEU A N 1
ATOM 2722 C CA . LEU A 1 333 ? 19.251 -27.215 -40.790 1.00 41.88 333 LEU A CA 1
ATOM 2723 C C . LEU A 1 333 ? 18.459 -26.184 -41.617 1.00 41.88 333 LEU A C 1
ATOM 2725 O O . LEU A 1 333 ? 18.515 -24.999 -41.313 1.00 41.88 333 LEU A O 1
ATOM 2729 N N . LEU A 1 334 ? 17.679 -26.620 -42.612 1.00 41.56 334 LEU A N 1
ATOM 2730 C CA . LEU A 1 334 ? 16.881 -25.750 -43.494 1.00 41.56 334 LEU A CA 1
ATOM 2731 C C . LEU A 1 334 ? 15.434 -25.522 -43.012 1.00 41.56 334 LEU A C 1
ATOM 2733 O O . LEU A 1 334 ? 14.663 -24.852 -43.691 1.00 41.56 334 LEU A O 1
ATOM 2737 N N . ALA A 1 335 ? 15.057 -26.059 -41.845 1.00 43.03 335 ALA A N 1
ATOM 2738 C CA . ALA A 1 335 ? 13.698 -25.963 -41.299 1.00 43.03 335 ALA A CA 1
ATOM 2739 C C . ALA A 1 335 ? 13.568 -25.041 -40.068 1.00 43.03 335 ALA A C 1
ATOM 2741 O O . ALA A 1 335 ? 12.504 -24.989 -39.450 1.00 43.03 335 ALA A O 1
ATOM 2742 N N . LYS A 1 336 ? 14.616 -24.296 -39.688 1.00 49.84 336 LYS A N 1
ATOM 2743 C CA . LYS A 1 336 ? 14.489 -23.233 -38.680 1.00 49.84 336 LYS A CA 1
ATOM 2744 C C . LYS A 1 336 ? 14.213 -21.910 -39.381 1.00 49.84 336 LYS A C 1
ATOM 2746 O O . LYS A 1 336 ? 15.044 -21.438 -40.149 1.00 49.84 336 LYS A O 1
ATOM 2751 N N . LYS A 1 337 ? 13.047 -21.314 -39.099 1.00 55.22 337 LYS A N 1
ATOM 2752 C CA . LYS A 1 337 ? 12.762 -19.920 -39.463 1.00 55.22 337 LYS A CA 1
ATOM 2753 C C . LYS A 1 337 ? 13.937 -19.048 -38.979 1.00 55.22 337 LYS A C 1
ATOM 2755 O O . LYS A 1 337 ? 14.351 -19.230 -37.829 1.00 55.22 337 LYS A O 1
ATOM 2760 N N . PRO A 1 338 ? 14.487 -18.160 -39.820 1.00 59.50 338 PRO A N 1
ATOM 2761 C CA . PRO A 1 338 ? 15.564 -17.271 -39.404 1.00 59.50 338 PRO A CA 1
ATOM 2762 C C . PRO A 1 338 ? 15.097 -16.414 -38.223 1.00 59.50 338 PRO A C 1
ATOM 2764 O O . PRO A 1 338 ? 13.926 -16.047 -38.129 1.00 59.50 338 PRO A O 1
ATOM 2767 N N . ALA A 1 339 ? 15.992 -16.163 -37.270 1.00 71.94 339 ALA A N 1
ATOM 2768 C CA . ALA A 1 339 ? 15.650 -15.390 -36.084 1.00 71.94 339 ALA A CA 1
ATOM 2769 C C . ALA A 1 339 ? 15.485 -13.912 -36.463 1.00 71.94 339 ALA A C 1
ATOM 2771 O O . ALA A 1 339 ? 16.361 -13.325 -37.095 1.00 71.94 339 ALA A O 1
ATOM 2772 N N . LEU A 1 340 ? 14.368 -13.302 -36.061 1.00 81.75 340 LEU A N 1
ATOM 2773 C CA . LEU A 1 340 ? 14.171 -11.865 -36.235 1.00 81.75 340 LEU A CA 1
ATOM 2774 C C . LEU A 1 340 ? 15.221 -11.081 -35.433 1.00 81.75 340 LEU A C 1
ATOM 2776 O O . LEU A 1 340 ? 15.540 -11.481 -34.309 1.00 81.75 340 LEU A O 1
ATOM 2780 N N . PRO A 1 341 ? 15.711 -9.938 -35.948 1.00 83.56 341 PRO A N 1
ATOM 2781 C CA . PRO A 1 341 ? 16.622 -9.078 -35.204 1.00 83.56 341 PRO A CA 1
ATOM 2782 C C . PRO A 1 341 ? 16.038 -8.678 -33.845 1.00 83.56 341 PRO A C 1
ATOM 2784 O O . PRO A 1 341 ? 14.841 -8.400 -33.733 1.00 83.56 341 PRO A O 1
ATOM 2787 N N . ASN A 1 342 ? 16.876 -8.616 -32.807 1.00 86.62 342 ASN A N 1
ATOM 2788 C CA . ASN A 1 342 ? 16.472 -8.113 -31.496 1.00 86.62 342 ASN A CA 1
ATOM 2789 C C . ASN A 1 342 ? 16.364 -6.580 -31.535 1.00 86.62 342 ASN A C 1
ATOM 2791 O O . ASN A 1 342 ? 17.349 -5.865 -31.340 1.00 86.62 342 ASN A O 1
ATOM 2795 N N . HIS A 1 343 ? 15.164 -6.076 -31.823 1.00 89.25 343 HIS A N 1
ATOM 2796 C CA . HIS A 1 343 ? 14.935 -4.644 -31.980 1.00 89.25 343 HIS A CA 1
ATOM 2797 C C . HIS A 1 343 ? 15.205 -3.864 -30.686 1.00 89.25 343 HIS A C 1
ATOM 2799 O O . HIS A 1 343 ? 15.749 -2.767 -30.755 1.00 89.25 343 HIS A O 1
ATOM 2805 N N . MET A 1 344 ? 14.932 -4.457 -29.514 1.00 87.69 344 MET A N 1
ATOM 2806 C CA . MET A 1 344 ? 15.198 -3.827 -28.217 1.00 87.69 344 MET A CA 1
ATOM 2807 C C . MET A 1 344 ? 16.687 -3.547 -28.016 1.00 87.69 344 MET A C 1
ATOM 2809 O O . MET A 1 344 ? 17.054 -2.483 -27.526 1.00 87.69 344 MET A O 1
ATOM 2813 N N . VAL A 1 345 ? 17.554 -4.489 -28.401 1.00 87.94 345 VAL A N 1
ATOM 2814 C CA . VAL A 1 345 ? 19.013 -4.313 -28.304 1.00 87.94 345 VAL A CA 1
ATOM 2815 C C . VAL A 1 345 ? 19.476 -3.203 -29.244 1.00 87.94 345 VAL A C 1
ATOM 2817 O O . VAL A 1 345 ? 20.189 -2.301 -28.811 1.00 87.94 345 VAL A O 1
ATOM 2820 N N . LYS A 1 346 ? 19.015 -3.211 -30.501 1.00 89.44 346 LYS A N 1
ATOM 2821 C CA . LYS A 1 346 ? 19.365 -2.175 -31.488 1.00 89.44 346 LYS A CA 1
ATOM 2822 C C . LYS A 1 346 ? 18.909 -0.776 -31.062 1.00 89.44 346 LYS A C 1
ATOM 2824 O O . LYS A 1 346 ? 19.693 0.168 -31.097 1.00 89.44 346 LYS A O 1
ATOM 2829 N N . ASN A 1 347 ? 17.664 -0.652 -30.616 1.00 92.81 347 ASN A N 1
ATOM 2830 C CA . ASN A 1 347 ? 17.085 0.603 -30.146 1.00 92.81 347 ASN A CA 1
ATOM 2831 C C . ASN A 1 347 ? 17.796 1.131 -28.897 1.00 92.81 347 ASN A C 1
ATOM 2833 O O . ASN A 1 347 ? 18.154 2.304 -28.850 1.00 92.81 347 ASN A O 1
ATOM 2837 N N . ARG A 1 348 ? 18.065 0.269 -27.906 1.00 90.12 348 ARG A N 1
ATOM 2838 C CA . ARG A 1 348 ? 18.830 0.654 -26.708 1.00 90.12 348 ARG A CA 1
ATOM 2839 C C . ARG A 1 348 ? 20.253 1.076 -27.044 1.00 90.12 348 ARG A C 1
ATOM 2841 O O . ARG A 1 348 ? 20.739 2.024 -26.440 1.00 90.12 348 ARG A O 1
ATOM 2848 N N . ALA A 1 349 ? 20.906 0.415 -28.000 1.00 89.94 349 ALA A N 1
ATOM 2849 C CA . ALA A 1 349 ? 22.236 0.811 -28.455 1.00 89.94 349 ALA A CA 1
ATOM 2850 C C . ALA A 1 349 ? 22.225 2.225 -29.061 1.00 89.94 349 ALA A C 1
ATOM 2852 O O . ALA A 1 349 ? 23.123 3.016 -28.781 1.00 89.94 349 ALA A O 1
ATOM 2853 N N . ILE A 1 350 ? 21.185 2.568 -29.829 1.00 92.62 350 ILE A N 1
ATOM 2854 C CA . ILE A 1 350 ? 20.978 3.923 -30.354 1.00 92.62 350 ILE A CA 1
ATOM 2855 C C . ILE A 1 350 ? 20.722 4.929 -29.225 1.00 92.62 350 ILE A C 1
ATOM 2857 O O . ILE A 1 350 ? 21.396 5.957 -29.183 1.00 92.62 350 ILE A O 1
ATOM 2861 N N . SER A 1 351 ? 19.801 4.639 -28.298 1.00 92.31 351 SER A N 1
ATOM 2862 C CA . SER A 1 351 ? 19.509 5.531 -27.165 1.00 92.31 351 SER A CA 1
ATOM 2863 C C . SER A 1 351 ? 20.742 5.781 -26.308 1.00 92.31 351 SER A C 1
ATOM 2865 O O . SER A 1 351 ? 21.043 6.930 -26.002 1.00 92.31 351 SER A O 1
ATOM 2867 N N . LYS A 1 352 ? 21.480 4.718 -25.965 1.00 91.62 352 LYS A N 1
ATOM 2868 C CA . LYS A 1 352 ? 22.729 4.812 -25.207 1.00 91.62 352 LYS A CA 1
ATOM 2869 C C . LYS A 1 352 ? 23.733 5.699 -25.942 1.00 91.62 352 LYS A C 1
ATOM 2871 O O . LYS A 1 352 ? 24.273 6.614 -25.342 1.00 91.62 352 LYS A O 1
ATOM 2876 N N . HIS A 1 353 ? 23.904 5.492 -27.248 1.00 91.31 353 HIS A N 1
ATOM 2877 C CA . HIS A 1 353 ? 24.827 6.295 -28.046 1.00 91.31 353 HIS A CA 1
ATOM 2878 C C . HIS A 1 353 ? 24.456 7.789 -28.064 1.00 91.31 353 HIS A C 1
ATOM 2880 O O . HIS A 1 353 ? 25.336 8.637 -27.959 1.00 91.31 353 HIS A O 1
ATOM 2886 N N . LEU A 1 354 ? 23.168 8.122 -28.179 1.00 93.75 354 LEU A N 1
ATOM 2887 C CA . LEU A 1 354 ? 22.703 9.512 -28.122 1.00 93.75 354 LEU A CA 1
ATOM 2888 C C . LEU A 1 354 ? 22.927 10.139 -26.739 1.00 93.75 354 LEU A C 1
ATOM 2890 O O . LEU A 1 354 ? 23.399 11.269 -26.660 1.00 93.75 354 LEU A O 1
ATOM 2894 N N . LEU A 1 355 ? 22.627 9.406 -25.661 1.00 93.25 355 LEU A N 1
ATOM 2895 C CA . LEU A 1 355 ? 22.836 9.877 -24.288 1.00 93.25 355 LEU A CA 1
ATOM 2896 C C . LEU A 1 355 ? 24.315 10.129 -23.996 1.00 93.25 355 LEU A C 1
ATOM 2898 O O . LEU A 1 355 ? 24.655 11.205 -23.520 1.00 93.25 355 LEU A O 1
ATOM 2902 N N . GLU A 1 356 ? 25.191 9.195 -24.366 1.00 92.00 356 GLU A N 1
ATOM 2903 C CA . GLU A 1 356 ? 26.641 9.354 -24.218 1.00 92.00 356 GLU A CA 1
ATOM 2904 C C . GLU A 1 356 ? 27.157 10.594 -24.954 1.00 92.00 356 GLU A C 1
ATOM 2906 O O . GLU A 1 356 ? 28.061 11.268 -24.471 1.00 92.00 356 GLU A O 1
ATOM 2911 N N . LEU A 1 357 ? 26.591 10.936 -26.116 1.00 92.50 357 LEU A N 1
ATOM 2912 C CA . LEU A 1 357 ? 26.956 12.173 -26.804 1.00 92.50 357 LEU A CA 1
ATOM 2913 C C . LEU A 1 357 ? 26.460 13.410 -26.052 1.00 92.50 357 LEU A C 1
ATOM 2915 O O . LEU A 1 357 ? 27.240 14.338 -25.861 1.00 92.50 357 LEU A O 1
ATOM 2919 N N . PHE A 1 358 ? 25.203 13.422 -25.603 1.00 92.06 358 PHE A N 1
ATOM 2920 C CA . PHE A 1 358 ? 24.616 14.571 -24.905 1.00 92.06 358 PHE A CA 1
ATOM 2921 C C . PHE A 1 358 ? 25.239 14.835 -23.529 1.00 92.06 358 PHE A C 1
ATOM 2923 O O . PHE A 1 358 ? 25.456 15.994 -23.186 1.00 92.06 358 PHE A O 1
ATOM 2930 N N . GLU A 1 359 ? 25.583 13.796 -22.768 1.00 91.25 359 GLU A N 1
ATOM 2931 C CA . GLU A 1 359 ? 26.234 13.922 -21.453 1.00 91.25 359 GLU A CA 1
ATOM 2932 C C . GLU A 1 359 ? 27.630 14.557 -21.535 1.00 91.25 359 GLU A C 1
ATOM 2934 O O . GLU A 1 359 ? 28.103 15.156 -20.572 1.00 91.25 359 GLU A O 1
ATOM 2939 N N . ASN A 1 360 ? 28.280 14.462 -22.697 1.00 90.69 360 ASN A N 1
ATOM 2940 C CA . ASN A 1 360 ? 29.607 15.023 -22.935 1.00 90.69 360 ASN A CA 1
ATOM 2941 C C . ASN A 1 360 ? 29.581 16.464 -23.471 1.00 90.69 360 ASN A C 1
ATOM 2943 O O . ASN A 1 360 ? 30.640 17.017 -23.777 1.00 90.69 360 ASN A O 1
ATOM 2947 N N . ILE A 1 361 ? 28.400 17.085 -23.572 1.00 90.75 361 ILE A N 1
ATOM 2948 C CA . ILE A 1 361 ? 28.248 18.490 -23.964 1.00 90.75 361 ILE A CA 1
ATOM 2949 C C . ILE A 1 361 ? 28.135 19.353 -22.694 1.00 90.75 361 ILE A C 1
ATOM 2951 O O . ILE A 1 361 ? 27.155 19.236 -21.958 1.00 90.75 361 ILE A O 1
ATOM 2955 N N . PRO A 1 362 ? 29.120 20.223 -22.405 1.00 89.00 362 PRO A N 1
ATOM 2956 C CA . PRO A 1 362 ? 29.097 21.078 -21.224 1.00 89.00 362 PRO A CA 1
ATOM 2957 C C . PRO A 1 362 ? 28.102 22.239 -21.374 1.00 89.00 362 PRO A C 1
ATOM 2959 O O . PRO A 1 362 ? 27.724 22.630 -22.475 1.00 89.00 362 PRO A O 1
ATOM 2962 N N . TYR A 1 363 ? 27.709 22.838 -20.246 1.00 85.19 363 TYR A N 1
ATOM 2963 C CA . TYR A 1 363 ? 26.689 23.897 -20.189 1.00 85.19 363 TYR A CA 1
ATOM 2964 C C . TYR A 1 363 ? 27.025 25.150 -21.021 1.00 85.19 363 TYR A C 1
ATOM 2966 O O . TYR A 1 363 ? 26.129 25.859 -21.470 1.00 85.19 363 TYR A O 1
ATOM 2974 N N . ASN A 1 364 ? 28.311 25.433 -21.238 1.00 84.69 364 ASN A N 1
ATOM 2975 C CA . ASN A 1 364 ? 28.785 26.574 -22.026 1.00 84.69 364 ASN A CA 1
ATOM 2976 C C . ASN A 1 364 ? 28.829 26.305 -23.547 1.00 84.69 364 ASN A C 1
ATOM 2978 O O . ASN A 1 364 ? 29.396 27.110 -24.290 1.00 84.69 364 ASN A O 1
ATOM 2982 N N . VAL A 1 365 ? 28.243 25.195 -24.011 1.00 90.69 365 VAL A N 1
ATOM 2983 C CA . VAL A 1 365 ? 28.163 24.810 -25.425 1.00 90.69 365 VAL A CA 1
ATOM 2984 C C . VAL A 1 365 ? 26.707 24.612 -25.831 1.00 90.69 365 VAL A C 1
ATOM 2986 O O . VAL A 1 365 ? 25.952 23.883 -25.190 1.00 90.69 365 VAL A O 1
ATOM 2989 N N . VAL A 1 366 ? 26.311 25.237 -26.939 1.00 91.06 366 VAL A N 1
ATOM 2990 C CA . VAL A 1 366 ? 24.985 25.056 -27.541 1.00 91.06 366 VAL A CA 1
ATOM 2991 C C . VAL A 1 366 ? 25.103 24.124 -28.742 1.00 91.06 366 VAL A C 1
ATOM 2993 O O . VAL A 1 366 ? 25.838 24.412 -29.684 1.00 91.06 366 VAL A O 1
ATOM 2996 N N . LEU A 1 367 ? 24.362 23.015 -28.724 1.00 92.94 367 LEU A N 1
ATOM 2997 C CA . LEU A 1 367 ? 24.244 22.098 -29.858 1.00 92.94 367 LEU A CA 1
ATOM 2998 C C . LEU A 1 367 ? 23.180 22.608 -30.838 1.00 92.94 367 LEU A C 1
ATOM 3000 O O . LEU A 1 367 ? 22.006 22.720 -30.481 1.00 92.94 367 LEU A O 1
ATOM 3004 N N . ASN A 1 368 ? 23.587 22.894 -32.074 1.00 92.25 368 ASN A N 1
ATOM 3005 C CA . ASN A 1 368 ? 22.696 23.375 -33.133 1.00 92.25 368 ASN A CA 1
ATOM 3006 C C . ASN A 1 368 ? 22.193 22.226 -34.015 1.00 92.25 368 ASN A C 1
ATOM 3008 O O . ASN A 1 368 ? 21.013 22.186 -34.365 1.00 92.25 368 ASN A O 1
ATOM 3012 N N . SER A 1 369 ? 23.069 21.275 -34.344 1.00 95.00 369 SER A N 1
ATOM 3013 C CA . SER A 1 369 ? 22.693 20.062 -35.066 1.00 95.00 369 SER A CA 1
ATOM 3014 C C . SER A 1 369 ? 23.577 18.875 -34.692 1.00 95.00 369 SER A C 1
ATOM 3016 O O . SER A 1 369 ? 24.735 19.033 -34.300 1.00 95.00 369 SER A O 1
ATOM 3018 N N . LEU A 1 370 ? 23.015 17.677 -34.821 1.00 96.69 370 LEU A N 1
ATOM 3019 C CA . LEU A 1 370 ? 23.684 16.397 -34.629 1.00 96.69 370 LEU A CA 1
ATOM 3020 C C . LEU A 1 370 ? 23.326 15.470 -35.788 1.00 96.69 370 LEU A C 1
ATOM 3022 O O . LEU A 1 370 ? 22.154 15.198 -36.035 1.00 96.69 370 LEU A O 1
ATOM 3026 N N . LYS A 1 371 ? 24.343 14.914 -36.440 1.00 97.31 371 LYS A N 1
ATOM 3027 C CA . LYS A 1 371 ? 24.221 13.766 -37.334 1.00 97.31 371 LYS A CA 1
ATOM 3028 C C . LYS A 1 371 ? 24.930 12.577 -36.702 1.00 97.31 371 LYS A C 1
ATOM 3030 O O . LYS A 1 371 ? 26.142 12.602 -36.503 1.00 97.31 371 LYS A O 1
ATOM 3035 N N . LEU A 1 372 ? 24.171 11.530 -36.410 1.00 96.25 372 LEU A N 1
ATOM 3036 C CA . LEU A 1 372 ? 24.667 10.285 -35.846 1.00 96.25 372 LEU A CA 1
ATOM 3037 C C . LEU A 1 372 ? 24.610 9.167 -36.884 1.00 96.25 372 LEU A C 1
ATOM 3039 O O . LEU A 1 372 ? 23.553 8.863 -37.440 1.00 96.25 372 LEU A O 1
ATOM 3043 N N . GLU A 1 373 ? 25.742 8.515 -37.100 1.00 94.69 373 GLU A N 1
ATOM 3044 C CA . GLU A 1 373 ? 25.899 7.343 -37.955 1.00 94.69 373 GLU A CA 1
ATOM 3045 C C . GLU A 1 373 ? 26.491 6.184 -37.139 1.00 94.69 373 GLU A C 1
ATOM 3047 O O . GLU A 1 373 ? 26.915 6.349 -35.996 1.00 94.69 373 GLU A O 1
ATOM 3052 N N . ALA A 1 374 ? 26.516 4.977 -37.710 1.00 90.06 374 ALA A N 1
ATOM 3053 C CA . ALA A 1 374 ? 26.866 3.770 -36.956 1.00 90.06 374 ALA A CA 1
ATOM 3054 C C . ALA A 1 374 ? 28.250 3.828 -36.282 1.00 90.06 374 ALA A C 1
ATOM 3056 O O . ALA A 1 374 ? 28.423 3.292 -35.189 1.00 90.06 374 ALA A O 1
ATOM 3057 N N . LYS A 1 375 ? 29.229 4.474 -36.930 1.00 91.50 375 LYS A N 1
ATOM 3058 C CA . LYS A 1 375 ? 30.622 4.567 -36.458 1.00 91.50 375 LYS A CA 1
ATOM 3059 C C . LYS A 1 375 ? 31.148 5.995 -36.333 1.00 91.50 375 LYS A C 1
ATOM 3061 O O . LYS A 1 375 ? 32.316 6.169 -36.001 1.00 91.50 375 LYS A O 1
ATOM 3066 N N . GLN A 1 376 ? 30.319 6.998 -36.607 1.00 94.00 376 GLN A N 1
ATOM 3067 C CA . GLN A 1 376 ? 30.737 8.397 -36.631 1.00 94.00 376 GLN A CA 1
ATOM 3068 C C . GLN A 1 376 ? 29.620 9.312 -36.137 1.00 94.00 376 GLN A C 1
ATOM 3070 O O . GLN A 1 376 ? 28.438 8.983 -36.260 1.00 94.00 376 GLN A O 1
ATOM 3075 N N . SER A 1 377 ? 30.000 10.463 -35.595 1.00 96.44 377 SER A N 1
ATOM 3076 C CA . SER A 1 377 ? 29.065 11.544 -35.296 1.00 96.44 377 SER A CA 1
ATOM 3077 C C . SER A 1 377 ? 29.632 12.883 -35.738 1.00 96.44 377 SER A C 1
ATOM 3079 O O . SER A 1 377 ? 30.840 13.118 -35.688 1.00 96.44 377 SER A O 1
ATOM 3081 N N . THR A 1 378 ? 28.742 13.760 -36.181 1.00 96.75 378 THR A N 1
ATOM 3082 C CA . THR A 1 378 ? 29.059 15.133 -36.562 1.00 96.75 378 THR A CA 1
ATOM 3083 C C . THR A 1 378 ? 28.133 16.067 -35.805 1.00 96.75 378 THR A C 1
ATOM 3085 O O . THR A 1 378 ? 26.917 15.873 -35.824 1.00 96.75 378 THR A O 1
ATOM 3088 N N . MET A 1 379 ? 28.696 17.060 -35.124 1.00 95.62 379 MET A N 1
ATOM 3089 C CA . MET A 1 379 ? 27.948 18.012 -34.303 1.00 95.62 379 MET A CA 1
ATOM 3090 C C . MET A 1 379 ? 28.304 19.436 -34.697 1.00 95.62 379 MET A C 1
ATOM 3092 O O . MET A 1 379 ? 29.475 19.805 -34.649 1.00 95.62 379 MET A O 1
ATOM 3096 N N . SER A 1 380 ? 27.307 20.250 -35.036 1.00 94.62 380 SER A N 1
ATOM 3097 C CA . SER A 1 380 ? 27.496 21.694 -35.171 1.00 94.62 380 SER A CA 1
ATOM 3098 C C . SER A 1 380 ? 27.166 22.364 -33.845 1.00 94.62 380 SER A C 1
ATOM 3100 O O . SER A 1 380 ? 26.053 22.227 -33.329 1.00 94.62 380 SER A O 1
ATOM 3102 N N . VAL A 1 381 ? 28.132 23.091 -33.296 1.00 93.38 381 VAL A N 1
ATOM 3103 C CA . VAL A 1 381 ? 28.066 23.676 -31.957 1.00 93.38 381 VAL A CA 1
ATOM 3104 C C . VAL A 1 381 ? 28.439 25.154 -31.966 1.00 93.38 381 VAL A C 1
ATOM 3106 O O . VAL A 1 381 ? 29.189 25.621 -32.824 1.00 93.38 381 VAL A O 1
ATOM 3109 N N . SER A 1 382 ? 27.929 25.874 -30.976 1.00 91.06 382 SER A N 1
ATOM 3110 C CA . SER A 1 382 ? 28.325 27.240 -30.647 1.00 91.06 382 SER A CA 1
ATOM 3111 C C . SER A 1 382 ? 28.954 27.244 -29.255 1.00 91.06 382 SER A C 1
ATOM 3113 O O . SER A 1 382 ? 28.299 26.863 -28.283 1.00 91.06 382 SER A O 1
ATOM 3115 N N . LEU A 1 383 ? 30.221 27.646 -29.163 1.00 89.12 383 LEU A N 1
ATOM 3116 C CA . LEU A 1 383 ? 31.004 27.677 -27.928 1.00 89.12 383 LEU A CA 1
ATOM 3117 C C . LEU A 1 383 ? 31.240 29.120 -27.468 1.00 89.12 383 LEU A C 1
ATOM 3119 O O . LEU A 1 383 ? 31.368 30.030 -28.289 1.00 89.12 383 LEU A O 1
ATOM 3123 N N . LEU A 1 384 ? 31.330 29.315 -26.153 1.00 85.19 384 LEU A N 1
ATOM 3124 C CA . LEU A 1 384 ? 31.726 30.596 -25.553 1.00 85.19 384 LEU A CA 1
ATOM 3125 C C . LEU A 1 384 ? 33.249 30.744 -25.405 1.00 85.19 384 LEU A C 1
ATOM 3127 O O . LEU A 1 384 ? 33.757 31.859 -25.447 1.00 85.19 384 LEU A O 1
ATOM 3131 N N . GLU A 1 385 ? 33.968 29.631 -25.246 1.00 84.00 385 GLU A N 1
ATOM 3132 C CA . GLU A 1 385 ? 35.425 29.582 -25.065 1.00 84.00 385 GLU A CA 1
ATOM 3133 C C . GLU A 1 385 ? 36.035 28.614 -26.091 1.00 84.00 385 GLU A C 1
ATOM 3135 O O . GLU A 1 385 ? 35.453 27.567 -26.396 1.00 84.00 385 GLU A O 1
ATOM 3140 N N . ASP A 1 386 ? 37.200 28.958 -26.638 1.00 77.19 386 ASP A N 1
ATOM 3141 C CA . ASP A 1 386 ? 37.893 28.189 -27.682 1.00 77.19 386 ASP A CA 1
ATOM 3142 C C . ASP A 1 386 ? 38.530 26.893 -27.154 1.00 77.19 386 ASP A C 1
ATOM 3144 O O . ASP A 1 386 ? 38.589 25.886 -27.865 1.00 77.19 386 ASP A O 1
ATOM 3148 N N . ASP A 1 387 ? 38.952 26.883 -25.890 1.00 85.06 387 ASP A N 1
ATOM 3149 C CA . ASP A 1 387 ? 39.606 25.747 -25.236 1.00 85.06 387 ASP A CA 1
ATOM 3150 C C . ASP A 1 387 ? 38.631 24.688 -24.679 1.00 85.06 387 ASP A C 1
ATOM 3152 O O . ASP A 1 387 ? 39.059 23.578 -24.337 1.00 85.06 387 ASP A O 1
ATOM 3156 N N . THR A 1 388 ? 37.324 24.983 -24.625 1.00 88.56 388 THR A N 1
ATOM 3157 C CA . THR A 1 388 ? 36.296 24.103 -24.031 1.00 88.56 388 THR A CA 1
ATOM 3158 C C . THR A 1 388 ? 36.274 22.724 -24.687 1.00 88.56 388 THR A C 1
ATOM 3160 O O . THR A 1 388 ? 36.139 21.703 -24.002 1.00 88.56 388 THR A O 1
ATOM 3163 N N . PHE A 1 389 ? 36.467 22.663 -26.008 1.00 90.38 389 PHE A N 1
ATOM 3164 C CA . PHE A 1 389 ? 36.550 21.389 -26.717 1.00 90.38 389 PHE A CA 1
ATOM 3165 C C . PHE A 1 389 ? 37.718 20.539 -26.205 1.00 90.38 389 PHE A C 1
ATOM 3167 O O . PHE A 1 389 ? 37.506 19.400 -25.798 1.00 90.38 389 PHE A O 1
ATOM 3174 N N . ILE A 1 390 ? 38.928 21.100 -26.164 1.00 88.56 390 ILE A N 1
ATOM 3175 C CA . ILE A 1 390 ? 40.152 20.376 -25.788 1.00 88.56 390 ILE A CA 1
ATOM 3176 C C . ILE A 1 390 ? 40.117 19.974 -24.309 1.00 88.56 390 ILE A C 1
ATOM 3178 O O . ILE A 1 390 ? 40.519 18.866 -23.952 1.00 88.56 390 ILE A O 1
ATOM 3182 N N . ARG A 1 391 ? 39.625 20.855 -23.430 1.00 88.94 391 ARG A N 1
ATOM 3183 C CA . ARG A 1 391 ? 39.636 20.617 -21.980 1.00 88.94 391 ARG A CA 1
ATOM 3184 C C . ARG A 1 391 ? 38.540 19.676 -21.498 1.00 88.94 391 ARG A C 1
ATOM 3186 O O . ARG A 1 391 ? 38.765 18.963 -20.520 1.00 88.94 391 ARG A O 1
ATOM 3193 N N . SER A 1 392 ? 37.368 19.686 -22.130 1.00 86.94 392 SER A N 1
ATOM 3194 C CA . SER A 1 392 ? 36.177 19.035 -21.567 1.00 86.94 392 SER A CA 1
ATOM 3195 C C . SER A 1 392 ? 35.514 18.027 -22.499 1.00 86.94 392 SER A C 1
ATOM 3197 O O . SER A 1 392 ? 35.109 16.964 -22.033 1.00 86.94 392 SER A O 1
ATOM 3199 N N . MET A 1 393 ? 35.414 18.309 -23.798 1.00 92.19 393 MET A N 1
ATOM 3200 C CA . MET A 1 393 ? 34.669 17.444 -24.724 1.00 92.19 393 MET A CA 1
ATOM 3201 C C . MET A 1 393 ? 35.557 16.350 -25.328 1.00 92.19 393 MET A C 1
ATOM 3203 O O . MET A 1 393 ? 35.242 15.163 -25.234 1.00 92.19 393 MET A O 1
ATOM 3207 N N . GLN A 1 394 ? 36.707 16.732 -25.889 1.00 93.31 394 GLN A N 1
ATOM 3208 C CA . GLN A 1 394 ? 37.631 15.843 -26.594 1.00 93.31 394 GLN A CA 1
ATOM 3209 C C . GLN A 1 394 ? 38.112 14.662 -25.731 1.00 93.31 394 GLN A C 1
ATOM 3211 O O . GLN A 1 394 ? 38.030 13.529 -26.209 1.00 93.31 394 GLN A O 1
ATOM 3216 N N . PRO A 1 395 ? 38.531 14.837 -24.457 1.00 93.00 395 PRO A N 1
ATOM 3217 C CA . PRO A 1 395 ? 38.975 13.710 -23.634 1.00 93.00 395 PRO A CA 1
ATOM 3218 C C . PRO A 1 395 ? 37.873 12.676 -23.387 1.00 93.00 395 PRO A C 1
ATOM 3220 O O . PRO A 1 395 ? 38.167 11.502 -23.168 1.00 93.00 395 PRO A O 1
ATOM 3223 N N . ASN A 1 396 ? 36.607 13.099 -23.399 1.00 92.06 396 ASN A N 1
ATOM 3224 C CA . ASN A 1 396 ? 35.482 12.201 -23.197 1.00 92.06 396 ASN A CA 1
ATOM 3225 C C . ASN A 1 396 ? 35.020 11.550 -24.503 1.00 92.06 396 ASN A C 1
ATOM 3227 O O . ASN A 1 396 ? 34.765 10.347 -24.508 1.00 92.06 396 ASN A O 1
ATOM 3231 N N . PHE A 1 397 ? 35.002 12.277 -25.622 1.00 93.94 397 PHE A N 1
ATOM 3232 C CA . PHE A 1 397 ? 34.719 11.666 -26.923 1.00 93.94 397 PHE A CA 1
ATOM 3233 C C . PHE A 1 397 ? 35.783 10.651 -27.338 1.00 93.94 397 PHE A C 1
ATOM 3235 O O . PHE A 1 397 ? 35.424 9.618 -27.893 1.00 93.94 397 PHE A O 1
ATOM 3242 N N . LEU A 1 398 ? 37.054 10.854 -26.978 1.00 93.25 398 LEU A N 1
ATOM 3243 C CA . LEU A 1 398 ? 38.122 9.871 -27.212 1.00 93.25 398 LEU A CA 1
ATOM 3244 C C . LEU A 1 398 ? 37.973 8.572 -26.393 1.00 93.25 398 LEU A C 1
ATOM 3246 O O . LEU A 1 398 ? 38.653 7.588 -26.671 1.00 93.25 398 LEU A O 1
ATOM 3250 N N . LYS A 1 399 ? 37.079 8.531 -25.393 1.00 92.56 399 LYS A N 1
ATOM 3251 C CA . LYS A 1 399 ? 36.686 7.270 -24.731 1.00 92.56 399 LYS A CA 1
ATOM 3252 C C . LYS A 1 399 ? 35.664 6.484 -25.554 1.00 92.56 399 LYS A C 1
ATOM 3254 O O . LYS A 1 399 ? 35.556 5.274 -25.385 1.00 92.56 399 LYS A O 1
ATOM 3259 N N . LEU A 1 400 ? 34.906 7.171 -26.410 1.00 90.25 400 LEU A N 1
ATOM 3260 C CA . LEU A 1 400 ? 33.827 6.610 -27.227 1.00 90.25 400 LEU A CA 1
ATOM 3261 C C . LEU A 1 400 ? 34.272 6.344 -28.676 1.00 90.25 400 LEU A C 1
ATOM 3263 O O . LEU A 1 400 ? 33.738 5.453 -29.337 1.00 90.25 400 LEU A O 1
ATOM 3267 N N . TYR A 1 401 ? 35.248 7.104 -29.169 1.00 94.62 401 TYR A N 1
ATOM 3268 C CA . TYR A 1 401 ? 35.727 7.121 -30.549 1.00 94.62 401 TYR A CA 1
ATOM 3269 C C . TYR A 1 401 ? 37.251 7.114 -30.591 1.00 94.62 401 TYR A C 1
ATOM 3271 O O . TYR A 1 401 ? 37.894 7.706 -29.728 1.00 94.62 401 TYR A O 1
ATOM 3279 N N . ALA A 1 402 ? 37.842 6.502 -31.618 1.00 93.56 402 ALA A N 1
ATOM 3280 C CA . ALA A 1 402 ? 39.295 6.554 -31.787 1.00 93.56 402 ALA A CA 1
ATOM 3281 C C . ALA A 1 402 ? 39.789 7.963 -32.167 1.00 93.56 402 ALA A C 1
ATOM 3283 O O . ALA A 1 402 ? 40.921 8.323 -31.847 1.00 93.56 402 ALA A O 1
ATOM 3284 N N . HIS A 1 403 ? 38.942 8.762 -32.826 1.00 93.94 403 HIS A N 1
ATOM 3285 C CA . HIS A 1 403 ? 39.281 10.104 -33.300 1.00 93.94 403 HIS A CA 1
ATOM 3286 C C . HIS A 1 403 ? 38.168 11.108 -32.966 1.00 93.94 403 HIS A C 1
ATOM 3288 O O . HIS A 1 403 ? 36.987 10.802 -33.142 1.00 93.94 403 HIS A O 1
ATOM 3294 N N . SER A 1 404 ? 38.550 12.312 -32.526 1.00 95.25 404 SER A N 1
ATOM 3295 C CA . SER A 1 404 ? 37.651 13.427 -32.196 1.00 95.25 404 SER A CA 1
ATOM 3296 C C . SER A 1 404 ? 38.341 14.753 -32.518 1.00 95.25 404 SER A C 1
ATOM 3298 O O . SER A 1 404 ? 39.244 15.175 -31.788 1.00 95.25 404 SER A O 1
ATOM 3300 N N . ASP A 1 405 ? 37.871 15.419 -33.569 1.00 93.31 405 ASP A N 1
ATOM 3301 C CA . ASP A 1 405 ? 38.443 16.654 -34.116 1.00 93.31 405 ASP A CA 1
ATOM 3302 C C . ASP A 1 405 ? 37.412 17.801 -34.091 1.00 93.31 405 ASP A C 1
ATOM 3304 O O . ASP A 1 405 ? 36.204 17.551 -34.090 1.00 93.31 405 ASP A O 1
ATOM 3308 N N . ILE A 1 406 ? 37.879 19.056 -34.083 1.00 93.62 406 ILE A N 1
ATOM 3309 C CA . ILE A 1 406 ? 37.038 20.261 -34.171 1.00 93.62 406 ILE A CA 1
ATOM 3310 C C . ILE A 1 406 ? 37.507 21.174 -35.309 1.00 93.62 406 ILE A C 1
ATOM 3312 O O . ILE A 1 406 ? 38.700 21.438 -35.455 1.00 93.62 406 ILE A O 1
ATOM 3316 N N . GLU A 1 407 ? 36.561 21.692 -36.088 1.00 91.31 407 GLU A N 1
ATOM 3317 C CA . GLU A 1 407 ? 36.787 22.660 -37.163 1.00 91.31 407 GLU A CA 1
ATOM 3318 C C . GLU A 1 407 ? 35.979 23.937 -36.893 1.00 91.31 407 GLU A C 1
ATOM 3320 O O . GLU A 1 407 ? 34.749 23.906 -36.860 1.00 91.31 407 GLU A O 1
ATOM 3325 N N . PHE A 1 408 ? 36.652 25.072 -36.692 1.00 86.75 408 PHE A N 1
ATOM 3326 C CA . PHE A 1 408 ? 35.994 26.364 -36.469 1.00 86.75 408 PHE A CA 1
ATOM 3327 C C . PHE A 1 408 ? 35.601 27.022 -37.796 1.00 86.75 408 PHE A C 1
ATOM 3329 O O . PHE A 1 408 ? 36.401 27.078 -38.729 1.00 86.75 408 PHE A O 1
ATOM 3336 N N . ILE A 1 409 ? 34.372 27.540 -37.865 1.00 79.44 409 ILE A N 1
ATOM 3337 C CA . ILE A 1 409 ? 33.777 28.092 -39.092 1.00 79.44 409 ILE A CA 1
ATOM 3338 C C . ILE A 1 409 ? 34.121 29.586 -39.258 1.00 79.44 409 ILE A C 1
ATOM 3340 O O . ILE A 1 409 ? 34.344 30.024 -40.383 1.00 79.44 409 ILE A O 1
ATOM 3344 N N . ASP A 1 410 ? 34.212 30.365 -38.166 1.00 64.81 410 ASP A N 1
ATOM 3345 C CA . ASP A 1 410 ? 34.718 31.752 -38.184 1.00 64.81 410 ASP A CA 1
ATOM 3346 C C . ASP A 1 410 ? 35.160 32.225 -36.777 1.00 64.81 410 ASP A C 1
ATOM 3348 O O . ASP A 1 410 ? 34.466 31.987 -35.787 1.00 64.81 410 ASP A O 1
ATOM 3352 N N . GLY A 1 411 ? 36.319 32.885 -36.671 1.00 59.25 411 GLY A N 1
ATOM 3353 C CA . GLY A 1 411 ? 37.032 33.138 -35.401 1.00 59.25 411 GLY A CA 1
ATOM 3354 C C . GLY A 1 411 ? 36.929 34.560 -34.832 1.00 59.25 411 GLY A C 1
ATOM 3355 O O . GLY A 1 411 ? 37.689 34.911 -33.934 1.00 59.25 411 GLY A O 1
ATOM 3356 N N . LYS A 1 412 ? 36.054 35.419 -35.374 1.00 57.44 412 LYS A N 1
ATOM 3357 C CA . LYS A 1 412 ? 35.971 36.857 -35.011 1.00 57.44 412 LYS A CA 1
ATOM 3358 C C . LYS A 1 412 ? 34.728 37.255 -34.205 1.00 57.44 412 LYS A C 1
ATOM 3360 O O . LYS A 1 412 ? 34.480 38.441 -34.002 1.00 57.44 412 LYS A O 1
ATOM 3365 N N . SER A 1 413 ? 33.943 36.279 -33.770 1.00 62.78 413 SER A N 1
ATOM 3366 C CA . SER A 1 413 ? 32.682 36.457 -33.048 1.00 62.78 413 SER A CA 1
ATOM 3367 C C . SER A 1 413 ? 32.864 36.118 -31.563 1.00 62.78 413 SER A C 1
ATOM 3369 O O . SER A 1 413 ? 33.658 35.247 -31.226 1.00 62.78 413 SER A O 1
ATOM 3371 N N . THR A 1 414 ? 32.115 36.779 -30.672 1.00 67.94 414 THR A N 1
ATOM 3372 C CA . THR A 1 414 ? 32.046 36.430 -29.236 1.00 67.94 414 THR A CA 1
ATOM 3373 C C . THR A 1 414 ? 31.477 35.029 -28.989 1.00 67.94 414 THR A C 1
ATOM 3375 O O . THR A 1 414 ? 31.627 34.496 -27.897 1.00 67.94 414 THR A O 1
ATOM 3378 N N . VAL A 1 415 ? 30.833 34.438 -30.000 1.00 77.94 415 VAL A N 1
ATOM 3379 C CA . VAL A 1 415 ? 30.380 33.044 -30.035 1.00 77.94 415 VAL A CA 1
ATOM 3380 C C . VAL A 1 415 ? 31.118 32.315 -31.156 1.00 77.94 415 VAL A C 1
ATOM 3382 O O . VAL A 1 415 ? 31.023 32.700 -32.325 1.00 77.94 415 VAL A O 1
ATOM 3385 N N . LEU A 1 416 ? 31.841 31.255 -30.814 1.00 85.44 416 LEU A N 1
ATOM 3386 C CA . LEU A 1 416 ? 32.645 30.473 -31.748 1.00 85.44 416 LEU A CA 1
ATOM 3387 C C . LEU A 1 416 ? 31.803 29.334 -32.319 1.00 85.44 416 LEU A C 1
ATOM 3389 O O . LEU A 1 416 ? 31.424 28.414 -31.599 1.00 85.44 416 LEU A O 1
ATOM 3393 N N . ASN A 1 417 ? 31.507 29.382 -33.615 1.00 89.38 417 ASN A N 1
ATOM 3394 C CA . ASN A 1 417 ? 30.796 28.296 -34.287 1.00 89.38 417 ASN A CA 1
ATOM 3395 C C . ASN A 1 417 ? 31.793 27.265 -34.806 1.00 89.38 417 ASN A C 1
ATOM 3397 O O . ASN A 1 417 ? 32.755 27.619 -35.495 1.00 89.38 417 ASN A O 1
ATOM 3401 N N . ALA A 1 418 ? 31.546 25.996 -34.506 1.00 91.25 418 ALA A N 1
ATOM 3402 C CA . ALA A 1 418 ? 32.433 24.912 -34.886 1.00 91.25 418 ALA A CA 1
ATOM 3403 C C . ALA A 1 418 ? 31.674 23.635 -35.249 1.00 91.25 418 ALA A C 1
ATOM 3405 O O . ALA A 1 418 ? 30.526 23.429 -34.848 1.00 91.25 418 ALA A O 1
ATOM 3406 N N . THR A 1 419 ? 32.351 22.765 -35.989 1.00 94.44 419 THR A N 1
ATOM 3407 C CA . THR A 1 419 ? 31.906 21.407 -36.288 1.00 94.44 419 THR A CA 1
ATOM 3408 C C . THR A 1 419 ? 32.832 20.420 -35.596 1.00 94.44 419 THR A C 1
ATOM 3410 O O . THR A 1 419 ? 34.035 20.422 -35.838 1.00 94.44 419 THR A O 1
ATOM 3413 N N . ILE A 1 420 ? 32.274 19.575 -34.735 1.00 94.88 420 ILE A N 1
ATOM 3414 C CA . ILE A 1 420 ? 32.985 18.465 -34.099 1.00 94.88 420 ILE A CA 1
ATOM 3415 C C . ILE A 1 420 ? 32.734 17.204 -34.921 1.00 94.88 420 ILE A C 1
ATOM 3417 O O . ILE A 1 420 ? 31.583 16.882 -35.232 1.00 94.88 420 ILE A O 1
ATOM 3421 N N . ILE A 1 421 ? 33.803 16.484 -35.253 1.00 95.88 421 ILE A N 1
ATOM 3422 C CA . ILE A 1 421 ? 33.764 15.256 -36.048 1.00 95.88 421 ILE A CA 1
ATOM 3423 C C . ILE A 1 421 ? 34.397 14.129 -35.233 1.00 95.88 421 ILE A C 1
ATOM 3425 O O . ILE A 1 421 ? 35.600 14.132 -34.975 1.00 95.88 421 ILE A O 1
ATOM 3429 N N . ASN A 1 422 ? 33.587 13.135 -34.873 1.00 96.06 422 ASN A N 1
ATOM 3430 C CA . ASN A 1 422 ? 34.040 11.924 -34.198 1.00 96.06 422 ASN A CA 1
ATOM 3431 C C . ASN A 1 422 ? 34.002 10.737 -35.159 1.00 96.06 422 ASN A C 1
ATOM 3433 O O . ASN A 1 422 ? 32.997 10.530 -35.848 1.00 96.06 422 ASN A O 1
ATOM 3437 N N . ARG A 1 423 ? 35.072 9.939 -35.197 1.00 95.44 423 ARG A N 1
ATOM 3438 C CA . ARG A 1 423 ? 35.221 8.805 -36.125 1.00 95.44 423 ARG A CA 1
ATOM 3439 C C . ARG A 1 423 ? 35.696 7.552 -35.407 1.00 95.44 423 ARG A C 1
ATOM 3441 O O . ARG A 1 423 ? 36.381 7.622 -34.392 1.00 95.44 423 ARG A O 1
ATOM 3448 N N . ASP A 1 424 ? 35.339 6.410 -35.984 1.00 92.44 424 ASP A N 1
ATOM 3449 C CA . ASP A 1 424 ? 35.711 5.076 -35.519 1.00 92.44 424 ASP A CA 1
ATOM 3450 C C . ASP A 1 424 ? 35.254 4.809 -34.081 1.00 92.44 424 ASP A C 1
ATOM 3452 O O . ASP A 1 424 ? 36.057 4.718 -33.150 1.00 92.44 424 ASP A O 1
ATOM 3456 N N . LYS A 1 425 ? 33.931 4.696 -33.899 1.00 91.00 425 LYS A N 1
ATOM 3457 C CA . LYS A 1 425 ? 33.337 4.312 -32.612 1.00 91.00 425 LYS A CA 1
ATOM 3458 C C . LYS A 1 425 ? 33.980 3.027 -32.077 1.00 91.00 425 LYS A C 1
ATOM 3460 O O . LYS A 1 425 ? 34.038 2.018 -32.784 1.00 91.00 425 LYS A O 1
ATOM 3465 N N . ILE A 1 426 ? 34.406 3.065 -30.819 1.00 89.31 426 ILE A N 1
ATOM 3466 C CA . ILE A 1 426 ? 35.001 1.930 -30.114 1.00 89.31 426 ILE A CA 1
ATOM 3467 C C . ILE A 1 426 ? 33.875 0.959 -29.729 1.00 89.31 426 ILE A C 1
ATOM 3469 O O . ILE A 1 426 ? 32.891 1.345 -29.098 1.00 89.31 426 ILE A O 1
ATOM 3473 N N . GLU A 1 427 ? 33.986 -0.304 -30.147 1.00 78.56 427 GLU A N 1
ATOM 3474 C CA . GLU A 1 427 ? 32.997 -1.335 -29.820 1.00 78.56 427 GLU A CA 1
ATOM 3475 C C . GLU A 1 427 ? 33.159 -1.782 -28.360 1.00 78.56 427 GLU A C 1
ATOM 3477 O O . GLU A 1 427 ? 34.212 -2.271 -27.953 1.00 78.56 427 GLU A O 1
ATOM 3482 N N . GLU A 1 428 ? 32.106 -1.635 -27.556 1.00 65.62 428 GLU A N 1
ATOM 3483 C CA . GLU A 1 428 ? 32.083 -2.175 -26.199 1.00 65.62 428 GLU A CA 1
ATOM 3484 C C . GLU A 1 428 ? 31.850 -3.693 -26.221 1.00 65.62 428 GLU A C 1
ATOM 3486 O O . GLU A 1 428 ? 30.866 -4.185 -26.781 1.00 65.62 428 GLU A O 1
ATOM 3491 N N . THR A 1 429 ? 32.693 -4.453 -25.519 1.00 47.41 429 THR A N 1
ATOM 3492 C CA . THR A 1 429 ? 32.437 -5.871 -25.235 1.00 47.41 429 THR A CA 1
ATOM 3493 C C . THR A 1 429 ? 31.368 -6.002 -24.148 1.00 47.41 429 THR A C 1
ATOM 3495 O O . THR A 1 429 ? 31.669 -6.140 -22.961 1.00 47.41 429 THR A O 1
ATOM 3498 N N . SER A 1 430 ? 30.098 -5.935 -24.538 1.00 48.34 430 SER A N 1
ATOM 3499 C CA . SER A 1 430 ? 28.965 -6.150 -23.635 1.00 48.34 430 SER A CA 1
ATOM 3500 C C . SER A 1 430 ? 28.662 -7.653 -23.491 1.00 48.34 430 SER A C 1
ATOM 3502 O O . SER A 1 430 ? 28.168 -8.289 -24.418 1.00 48.34 430 SER A O 1
ATOM 3504 N N . ASN A 1 431 ? 28.898 -8.213 -22.297 1.00 42.53 431 ASN A N 1
ATOM 3505 C CA . ASN A 1 431 ? 28.504 -9.576 -21.895 1.00 42.53 431 ASN A CA 1
ATOM 3506 C C . ASN A 1 431 ? 27.066 -9.632 -21.332 1.00 42.53 431 ASN A C 1
ATOM 3508 O O . ASN A 1 431 ? 26.794 -10.316 -20.341 1.00 42.53 431 ASN A O 1
ATOM 3512 N N . ILE A 1 432 ? 26.125 -8.887 -21.914 1.00 46.59 432 ILE A N 1
ATOM 3513 C CA . ILE A 1 432 ? 24.724 -8.926 -21.481 1.00 46.59 432 ILE A CA 1
ATOM 3514 C C . ILE A 1 432 ? 24.035 -10.085 -22.205 1.00 46.59 432 ILE A C 1
ATOM 3516 O O . ILE A 1 432 ? 23.957 -10.099 -23.429 1.00 46.59 432 ILE A O 1
ATOM 3520 N N . LYS A 1 433 ? 23.519 -11.069 -21.453 1.00 47.12 433 LYS A N 1
ATOM 3521 C CA . LYS A 1 433 ? 22.674 -12.136 -22.014 1.00 47.12 433 LYS A CA 1
ATOM 3522 C C . LYS A 1 433 ? 21.448 -11.507 -22.677 1.00 47.12 433 LYS A C 1
ATOM 3524 O O . LYS A 1 433 ? 20.554 -11.010 -21.995 1.00 47.12 433 LYS A O 1
ATOM 3529 N N . GLU A 1 434 ? 21.423 -11.543 -24.003 1.00 55.81 434 GLU A N 1
ATOM 3530 C CA . GLU A 1 434 ? 20.351 -10.990 -24.822 1.00 55.81 434 GLU A CA 1
ATOM 3531 C C . GLU A 1 434 ? 19.034 -11.732 -24.561 1.00 55.81 434 GLU A C 1
ATOM 3533 O O . GLU A 1 434 ? 18.886 -12.918 -24.860 1.00 55.81 434 GLU A O 1
ATOM 3538 N N . ILE A 1 435 ? 18.054 -11.031 -23.991 1.00 58.25 435 ILE A N 1
ATOM 3539 C CA . ILE A 1 435 ? 16.677 -11.520 -23.905 1.00 58.25 435 ILE A CA 1
ATOM 3540 C C . ILE A 1 435 ? 16.031 -11.234 -25.263 1.00 58.25 435 ILE A C 1
ATOM 3542 O O . ILE A 1 435 ? 15.849 -10.073 -25.631 1.00 58.25 435 ILE A O 1
ATOM 3546 N N . LEU A 1 436 ? 15.719 -12.284 -26.024 1.00 62.19 436 LEU A N 1
ATOM 3547 C CA . LEU A 1 436 ? 14.974 -12.167 -27.278 1.00 62.19 436 LEU A CA 1
ATOM 3548 C C . LEU A 1 436 ? 13.503 -11.818 -26.977 1.00 62.19 436 LEU A C 1
ATOM 3550 O O . LEU A 1 436 ? 12.875 -12.520 -26.180 1.00 62.19 436 LEU A O 1
ATOM 3554 N N . PRO A 1 437 ? 12.940 -10.760 -27.589 1.00 68.94 437 PRO A N 1
ATOM 3555 C CA . PRO A 1 437 ? 11.526 -10.431 -27.450 1.00 68.94 437 PRO A CA 1
ATOM 3556 C C . PRO A 1 437 ? 10.644 -11.520 -28.074 1.00 68.94 437 PRO A C 1
ATOM 3558 O O . PRO A 1 437 ? 10.987 -12.095 -29.108 1.00 68.94 437 PRO A O 1
ATOM 3561 N N . ASN A 1 438 ? 9.478 -11.774 -27.477 1.00 70.88 438 ASN A N 1
ATOM 3562 C CA . ASN A 1 438 ? 8.462 -12.636 -28.080 1.00 70.88 438 ASN A CA 1
ATOM 3563 C C . ASN A 1 438 ? 7.686 -11.841 -29.136 1.00 70.88 438 ASN A C 1
ATOM 3565 O O . ASN A 1 438 ? 6.785 -11.074 -28.799 1.00 70.88 438 ASN A O 1
ATOM 3569 N N . TYR A 1 439 ? 8.040 -12.026 -30.406 1.00 80.56 439 TYR A N 1
ATOM 3570 C CA . TYR A 1 439 ? 7.351 -11.392 -31.528 1.00 80.56 439 TYR A CA 1
ATOM 3571 C C . TYR A 1 439 ? 6.021 -12.067 -31.851 1.00 80.56 439 TYR A C 1
ATOM 3573 O O . TYR A 1 439 ? 5.897 -13.291 -31.760 1.00 80.56 439 TYR A O 1
ATOM 3581 N N . ILE A 1 440 ? 5.046 -11.277 -32.303 1.00 72.88 440 ILE A N 1
ATOM 3582 C CA . ILE A 1 440 ? 3.836 -11.810 -32.928 1.00 72.88 440 ILE A CA 1
ATOM 3583 C C . ILE A 1 440 ? 4.241 -12.587 -34.186 1.00 72.88 440 ILE A C 1
ATOM 3585 O O . ILE A 1 440 ? 4.793 -12.032 -35.136 1.00 72.88 440 ILE A O 1
ATOM 3589 N N . VAL A 1 441 ? 3.941 -13.884 -34.195 1.00 63.12 441 VAL A N 1
ATOM 3590 C CA . VAL A 1 441 ? 4.172 -14.787 -35.329 1.00 63.12 441 VAL A CA 1
ATOM 3591 C C . VAL A 1 441 ? 2.913 -14.823 -36.201 1.00 63.12 441 VAL A C 1
ATOM 3593 O O . VAL A 1 441 ? 2.306 -15.874 -36.381 1.00 63.12 441 VAL A O 1
ATOM 3596 N N . ASN A 1 442 ? 2.463 -13.663 -36.680 1.00 58.50 442 ASN A N 1
ATOM 3597 C CA . ASN A 1 442 ? 1.354 -13.604 -37.635 1.00 58.50 442 ASN A CA 1
ATOM 3598 C C . ASN A 1 442 ? 1.823 -14.041 -39.032 1.00 58.50 442 ASN A C 1
ATOM 3600 O O . ASN A 1 442 ? 3.021 -14.043 -39.327 1.00 58.50 442 ASN A O 1
ATOM 3604 N N . GLU A 1 443 ? 0.866 -14.402 -39.891 1.00 66.19 443 GLU A N 1
ATOM 3605 C CA . GLU A 1 443 ? 1.090 -14.527 -41.335 1.00 66.19 443 GLU A CA 1
ATOM 3606 C C . GLU A 1 443 ? 1.669 -13.216 -41.897 1.00 66.19 443 GLU A C 1
ATOM 3608 O O . GLU A 1 443 ? 1.385 -12.130 -41.384 1.00 66.19 443 GLU A O 1
ATOM 3613 N N . PHE A 1 444 ? 2.518 -13.333 -42.921 1.00 80.69 444 PHE A N 1
ATOM 3614 C CA . PHE A 1 444 ? 3.243 -12.226 -43.548 1.00 80.69 444 PHE A CA 1
ATOM 3615 C C . PHE A 1 444 ? 2.347 -10.999 -43.787 1.00 80.69 444 PHE A C 1
ATOM 3617 O O . PHE A 1 444 ? 1.323 -11.081 -44.469 1.00 80.69 444 PHE A O 1
ATOM 3624 N N . LEU A 1 445 ? 2.745 -9.841 -43.255 1.00 85.88 445 LEU A N 1
ATOM 3625 C CA . LEU A 1 445 ? 1.996 -8.599 -43.401 1.00 85.88 445 LEU A CA 1
ATOM 3626 C C . LEU A 1 445 ? 2.331 -7.914 -44.735 1.00 85.88 445 LEU A C 1
ATOM 3628 O O . LEU A 1 445 ? 3.501 -7.612 -44.992 1.00 85.88 445 LEU A O 1
ATOM 3632 N N . PRO A 1 446 ? 1.329 -7.586 -45.572 1.00 86.25 446 PRO A N 1
ATOM 3633 C CA . PRO A 1 446 ? 1.537 -6.750 -46.747 1.00 86.25 446 PRO A CA 1
ATOM 3634 C C . PRO A 1 446 ? 2.010 -5.347 -46.355 1.00 86.25 446 PRO A C 1
ATOM 3636 O O . PRO A 1 446 ? 1.639 -4.824 -45.303 1.00 86.25 446 PRO A O 1
ATOM 3639 N N . LYS A 1 447 ? 2.738 -4.681 -47.257 1.00 85.12 447 LYS A N 1
AT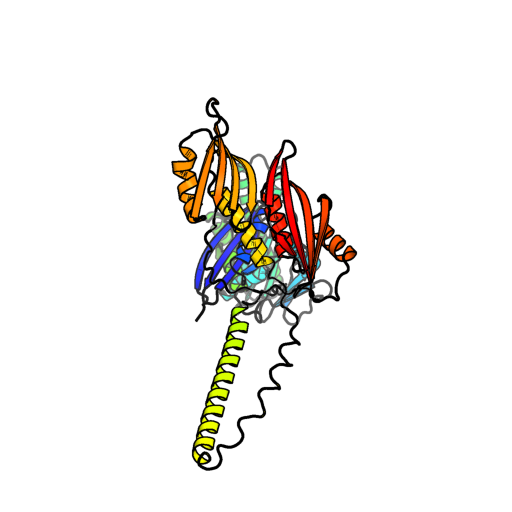OM 3640 C CA . LYS A 1 447 ? 3.272 -3.319 -47.069 1.00 85.12 447 LYS A CA 1
ATOM 3641 C C . LYS A 1 447 ? 2.241 -2.306 -46.547 1.00 85.12 447 LYS A C 1
ATOM 3643 O O . LYS A 1 447 ? 2.573 -1.486 -45.698 1.00 85.12 447 LYS A O 1
ATOM 3648 N N . GLN A 1 448 ? 0.996 -2.369 -47.027 1.00 85.38 448 GLN A N 1
ATOM 3649 C CA . GLN A 1 448 ? -0.081 -1.488 -46.563 1.00 85.38 448 GLN A CA 1
ATOM 3650 C C . GLN A 1 448 ? -0.380 -1.691 -45.070 1.00 85.38 448 GLN A C 1
ATOM 3652 O O . GLN A 1 448 ? -0.483 -0.722 -44.326 1.00 85.38 448 GLN A O 1
ATOM 3657 N N . ARG A 1 449 ? -0.421 -2.945 -44.601 1.00 86.81 449 ARG A N 1
ATOM 3658 C CA . ARG A 1 449 ? -0.612 -3.241 -43.177 1.00 86.81 449 ARG A CA 1
ATOM 3659 C C . ARG A 1 449 ? 0.596 -2.904 -42.324 1.00 86.81 449 ARG A C 1
ATOM 3661 O O . ARG A 1 449 ? 0.406 -2.419 -41.215 1.00 86.81 449 ARG A O 1
ATOM 3668 N N . VAL A 1 450 ? 1.809 -3.090 -42.841 1.00 89.31 450 VAL A N 1
ATOM 3669 C CA . VAL A 1 450 ? 3.026 -2.618 -42.162 1.00 89.31 450 VAL A CA 1
ATOM 3670 C C . VAL A 1 450 ? 2.969 -1.101 -41.957 1.00 89.31 450 VAL A C 1
ATOM 3672 O O . VAL A 1 450 ? 3.238 -0.623 -40.859 1.00 89.31 450 VAL A O 1
ATOM 3675 N N . HIS A 1 451 ? 2.546 -0.347 -42.975 1.00 88.88 451 HIS A N 1
ATOM 3676 C CA . HIS A 1 451 ? 2.386 1.104 -42.875 1.00 88.88 451 HIS A CA 1
ATOM 3677 C C . HIS A 1 451 ? 1.349 1.503 -41.809 1.00 88.88 451 HIS A C 1
ATOM 3679 O O . HIS A 1 451 ? 1.631 2.366 -40.986 1.00 88.88 451 HIS A O 1
ATOM 3685 N N . GLU A 1 452 ? 0.193 0.835 -41.748 1.00 87.31 452 GLU A N 1
ATOM 3686 C CA . GLU A 1 452 ? -0.828 1.100 -40.719 1.00 87.31 452 GLU A CA 1
ATOM 3687 C C . GLU A 1 452 ? -0.346 0.780 -39.293 1.00 87.31 452 GLU A C 1
ATOM 3689 O O . GLU A 1 452 ? -0.626 1.533 -38.359 1.00 87.31 452 GLU A O 1
ATOM 3694 N N . VAL A 1 453 ? 0.413 -0.308 -39.117 1.00 87.88 453 VAL A N 1
ATOM 3695 C CA . VAL A 1 453 ? 1.027 -0.653 -37.824 1.00 87.88 453 VAL A CA 1
ATOM 3696 C C . VAL A 1 453 ? 2.029 0.422 -37.402 1.00 87.88 453 VAL A C 1
ATOM 3698 O O . VAL A 1 453 ? 1.999 0.867 -36.255 1.00 87.88 453 VAL A O 1
ATOM 3701 N N . LEU A 1 454 ? 2.886 0.873 -38.321 1.00 90.31 454 LEU A N 1
ATOM 3702 C CA . LEU A 1 454 ? 3.851 1.936 -38.040 1.00 90.31 454 LEU A CA 1
ATOM 3703 C C . LEU A 1 454 ? 3.167 3.274 -37.740 1.00 90.31 454 LEU A C 1
ATOM 3705 O O . LEU A 1 454 ? 3.590 3.946 -36.807 1.00 90.31 454 LEU A O 1
ATOM 3709 N N . ALA A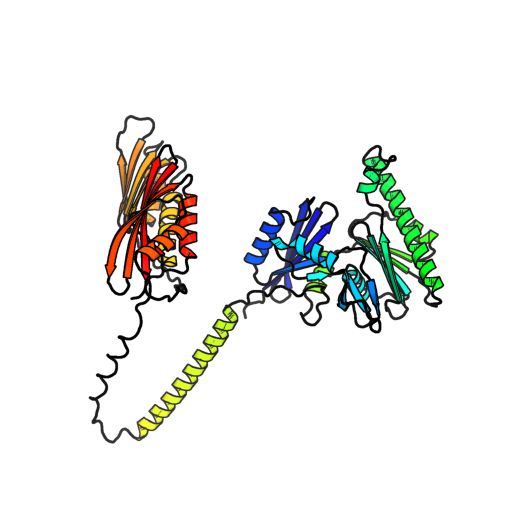 1 455 ? 2.074 3.623 -38.426 1.00 88.69 455 ALA A N 1
ATOM 3710 C CA . ALA A 1 455 ? 1.294 4.823 -38.108 1.00 88.69 455 ALA A CA 1
ATOM 3711 C C . ALA A 1 455 ? 0.763 4.792 -36.662 1.00 88.69 455 ALA A C 1
ATOM 3713 O O . ALA A 1 455 ? 0.808 5.799 -35.955 1.00 88.69 455 ALA A O 1
ATOM 3714 N N . GLY A 1 456 ? 0.316 3.621 -36.193 1.00 85.81 456 GLY A N 1
ATOM 3715 C CA . GLY A 1 456 ? -0.103 3.428 -34.803 1.00 85.81 456 GLY A CA 1
ATOM 3716 C C . GLY A 1 456 ? 1.039 3.554 -33.786 1.00 85.81 456 GLY A C 1
ATOM 3717 O O . GLY A 1 456 ? 0.818 4.065 -32.691 1.00 85.81 456 GLY A O 1
ATOM 3718 N N . LEU A 1 457 ? 2.251 3.112 -34.139 1.00 87.69 457 LEU A N 1
ATOM 3719 C CA . LEU A 1 457 ? 3.426 3.151 -33.256 1.00 87.69 457 LEU A CA 1
ATOM 3720 C C . LEU A 1 457 ? 4.112 4.526 -33.210 1.00 87.69 457 LEU A C 1
ATOM 3722 O O . LEU A 1 457 ? 4.610 4.927 -32.158 1.00 87.69 457 LEU A O 1
ATOM 3726 N N . LEU A 1 458 ? 4.158 5.234 -34.341 1.00 87.62 458 LEU A N 1
ATOM 3727 C CA . LEU A 1 458 ? 4.812 6.538 -34.469 1.00 87.62 458 LEU A CA 1
ATOM 3728 C C . LEU A 1 458 ? 3.922 7.685 -33.963 1.00 87.62 458 LEU A C 1
ATOM 3730 O O . LEU A 1 458 ? 4.439 8.638 -33.383 1.00 87.62 458 LEU A O 1
ATOM 3734 N N . GLY A 1 459 ? 2.597 7.559 -34.100 1.00 80.38 459 GLY A N 1
ATOM 3735 C CA . GLY A 1 459 ? 1.621 8.580 -33.713 1.00 80.38 459 GLY A CA 1
ATOM 3736 C C . GLY A 1 459 ? 1.032 9.321 -34.916 1.00 80.38 459 GLY A C 1
ATOM 3737 O O . GLY A 1 459 ? 1.560 9.265 -36.022 1.00 80.38 459 GLY A O 1
ATOM 3738 N N . LYS A 1 460 ? -0.096 10.012 -34.701 1.00 68.31 460 LYS A N 1
ATOM 3739 C CA . LYS A 1 460 ? -0.892 10.636 -35.778 1.00 68.31 460 LYS A CA 1
ATOM 3740 C C . LYS A 1 460 ? -0.233 11.857 -36.428 1.00 68.31 460 LYS A C 1
ATOM 3742 O O . LYS A 1 460 ? -0.586 12.183 -37.553 1.00 68.31 460 LYS A O 1
ATOM 3747 N N . ASP A 1 461 ? 0.715 12.485 -35.737 1.00 68.69 461 ASP A N 1
ATOM 3748 C CA . ASP A 1 461 ? 1.355 13.735 -36.163 1.00 68.69 461 ASP A CA 1
ATOM 3749 C C . ASP A 1 461 ? 2.712 13.506 -36.858 1.00 68.69 461 ASP A C 1
ATOM 3751 O O . ASP A 1 461 ? 3.408 14.458 -37.204 1.00 68.69 461 ASP A O 1
ATOM 3755 N N . VAL A 1 462 ? 3.105 12.242 -37.063 1.00 79.75 462 VAL A N 1
ATOM 3756 C CA . VAL A 1 462 ? 4.391 11.871 -37.661 1.00 79.75 462 VAL A CA 1
ATOM 3757 C C . VAL A 1 462 ? 4.213 11.548 -39.140 1.00 79.75 462 VAL A C 1
ATOM 3759 O O . VAL A 1 462 ? 3.531 10.589 -39.502 1.00 79.75 462 VAL A O 1
ATOM 3762 N N . ASN A 1 463 ? 4.894 12.306 -39.999 1.00 82.56 463 ASN A N 1
ATOM 3763 C CA . ASN A 1 463 ? 4.974 12.007 -41.423 1.00 82.56 463 ASN A CA 1
ATOM 3764 C C . ASN A 1 463 ? 6.095 10.992 -41.671 1.00 82.56 463 ASN A C 1
ATOM 3766 O O . ASN A 1 463 ? 7.241 11.189 -41.261 1.00 82.56 463 ASN A O 1
ATOM 3770 N N . PHE A 1 464 ? 5.773 9.890 -42.348 1.00 90.81 464 PHE A N 1
ATOM 3771 C CA . PHE A 1 464 ? 6.764 8.881 -42.702 1.00 90.81 464 PHE A CA 1
ATOM 3772 C C . PHE A 1 464 ? 6.499 8.270 -44.075 1.00 90.81 464 PHE A C 1
ATOM 3774 O O . PHE A 1 464 ? 5.367 7.958 -44.450 1.00 90.81 464 PHE A O 1
ATOM 3781 N N . GLU A 1 465 ? 7.576 8.069 -44.826 1.00 91.25 465 GLU A N 1
ATOM 3782 C CA . GLU A 1 465 ? 7.542 7.609 -46.208 1.00 91.25 465 GLU A CA 1
ATOM 3783 C C . GLU A 1 465 ? 8.267 6.282 -46.355 1.00 91.25 465 GLU A C 1
ATOM 3785 O O . GLU A 1 465 ? 9.372 6.086 -45.851 1.00 91.25 465 GLU A O 1
ATOM 3790 N N . PHE A 1 466 ? 7.682 5.367 -47.120 1.00 92.38 466 PHE A N 1
ATOM 3791 C CA . PHE A 1 466 ? 8.388 4.157 -47.513 1.00 92.38 466 PHE A CA 1
ATOM 3792 C C . PHE A 1 466 ? 9.563 4.497 -48.437 1.00 92.38 466 PHE A C 1
ATOM 3794 O O . PHE A 1 466 ? 9.367 5.165 -49.452 1.00 92.38 466 PHE A O 1
ATOM 3801 N N . LYS A 1 467 ? 10.756 3.971 -48.139 1.00 92.06 467 LYS A N 1
ATOM 3802 C CA . LYS A 1 467 ? 11.939 4.141 -48.997 1.00 92.06 467 LYS A CA 1
ATOM 3803 C C . LYS A 1 467 ? 12.292 2.881 -49.771 1.00 92.06 467 LYS A C 1
ATOM 3805 O O . LYS A 1 467 ? 12.495 2.947 -50.979 1.00 92.06 467 LYS A O 1
ATOM 3810 N N . SER A 1 468 ? 12.367 1.740 -49.098 1.00 89.94 468 SER A N 1
ATOM 3811 C CA . SER A 1 468 ? 12.772 0.484 -49.730 1.00 89.94 468 SER A CA 1
ATOM 3812 C C . SER A 1 468 ? 12.359 -0.722 -48.903 1.00 89.94 468 SER A C 1
ATOM 3814 O O . SER A 1 468 ? 12.126 -0.624 -47.698 1.00 89.94 468 SER A O 1
ATOM 3816 N N . ASP A 1 469 ? 12.316 -1.879 -49.545 1.00 89.44 469 ASP A N 1
ATOM 3817 C CA . ASP A 1 469 ? 12.278 -3.173 -48.888 1.00 89.44 469 ASP A CA 1
ATOM 3818 C C . ASP A 1 469 ? 13.426 -4.040 -49.402 1.00 89.44 469 ASP A C 1
ATOM 3820 O O . ASP A 1 469 ? 13.879 -3.892 -50.538 1.00 89.44 469 ASP A O 1
ATOM 3824 N N . PHE A 1 470 ? 13.941 -4.920 -48.548 1.00 85.88 470 PHE A N 1
ATOM 3825 C CA . PHE A 1 470 ? 14.919 -5.913 -48.973 1.00 85.88 470 PHE A CA 1
ATOM 3826 C C . PHE A 1 470 ? 14.599 -7.280 -48.387 1.00 85.88 470 PHE A C 1
ATOM 3828 O O . PHE A 1 470 ? 14.027 -7.426 -47.303 1.00 85.88 470 PHE A O 1
ATOM 3835 N N . GLN A 1 471 ? 15.005 -8.289 -49.146 1.00 80.50 471 GLN A N 1
ATOM 3836 C CA . GLN A 1 471 ? 14.702 -9.685 -48.906 1.00 80.50 471 GLN A CA 1
ATOM 3837 C C . GLN A 1 471 ? 16.014 -10.442 -48.699 1.00 80.50 471 GLN A C 1
ATOM 3839 O O . GLN A 1 471 ? 16.678 -10.800 -49.666 1.00 80.50 471 GLN A O 1
ATOM 3844 N N . SER A 1 472 ? 16.385 -10.691 -47.441 1.00 74.94 472 SER A N 1
ATOM 3845 C CA . SER A 1 472 ? 17.541 -11.533 -47.085 1.00 74.94 472 SER A CA 1
ATOM 3846 C C . SER A 1 472 ? 17.048 -12.779 -46.343 1.00 74.94 472 SER A C 1
ATOM 3848 O O . SER A 1 472 ? 16.183 -13.485 -46.855 1.00 74.94 472 SER A O 1
ATOM 3850 N N . GLU A 1 473 ? 17.533 -13.055 -45.137 1.00 78.69 473 GLU A N 1
ATOM 3851 C CA . GLU A 1 473 ? 16.974 -14.089 -44.262 1.00 78.69 473 GLU A CA 1
ATOM 3852 C C . GLU A 1 473 ? 15.570 -13.700 -43.764 1.00 78.69 473 GLU A C 1
ATOM 3854 O O . GLU A 1 473 ? 14.669 -14.530 -43.704 1.00 78.69 473 GLU A O 1
ATOM 3859 N N . VAL A 1 474 ? 15.348 -12.410 -43.503 1.00 84.31 474 VAL A N 1
ATOM 3860 C CA . VAL A 1 474 ? 14.059 -11.830 -43.095 1.00 84.31 474 VAL A CA 1
ATOM 3861 C C . VAL A 1 474 ? 13.629 -10.740 -44.081 1.00 84.31 474 VAL A C 1
ATOM 3863 O O . VAL A 1 474 ? 14.465 -10.153 -44.777 1.00 84.31 474 VAL A O 1
ATOM 3866 N N . SER A 1 475 ? 12.327 -10.462 -44.146 1.00 87.12 475 SER A N 1
ATOM 3867 C CA . SER A 1 475 ? 11.791 -9.331 -44.913 1.00 87.12 475 SER A CA 1
ATOM 3868 C C . SER A 1 475 ? 11.932 -8.053 -44.099 1.00 87.12 475 SER A C 1
ATOM 3870 O O . SER A 1 475 ? 11.472 -8.015 -42.957 1.00 87.12 475 SER A O 1
ATOM 3872 N N . THR A 1 476 ? 12.533 -7.012 -44.674 1.00 91.31 476 THR A N 1
ATOM 3873 C CA . THR A 1 476 ? 12.700 -5.715 -44.001 1.00 91.31 476 THR A CA 1
ATOM 3874 C C . THR A 1 476 ? 12.083 -4.596 -44.820 1.00 91.31 476 THR A C 1
ATOM 3876 O O . THR A 1 476 ? 12.420 -4.456 -45.992 1.00 91.31 476 THR A O 1
ATOM 3879 N N . PHE A 1 477 ? 11.244 -3.774 -44.192 1.00 92.69 477 PHE A N 1
ATOM 3880 C CA . PHE A 1 477 ? 10.687 -2.555 -44.780 1.00 92.69 477 PHE A CA 1
ATOM 3881 C C . PHE A 1 477 ? 11.318 -1.338 -44.110 1.00 92.69 477 PHE A C 1
ATOM 3883 O O . PHE A 1 477 ? 11.271 -1.219 -42.885 1.00 92.69 477 PHE A O 1
ATOM 3890 N N . ASN A 1 478 ? 11.890 -0.441 -44.907 1.00 93.25 478 ASN A N 1
ATOM 3891 C CA . ASN A 1 478 ? 12.516 0.789 -44.443 1.00 93.25 478 ASN A CA 1
ATOM 3892 C C . ASN A 1 478 ? 11.588 1.977 -44.709 1.00 93.25 478 ASN A C 1
ATOM 3894 O O . ASN A 1 478 ? 11.189 2.227 -45.853 1.00 93.25 478 ASN A O 1
ATOM 3898 N N . TYR A 1 479 ? 11.297 2.731 -43.656 1.00 95.12 479 TYR A N 1
ATOM 3899 C CA . TYR A 1 479 ? 10.532 3.969 -43.712 1.00 95.12 479 TYR A CA 1
ATOM 3900 C C . TYR A 1 479 ? 11.396 5.120 -43.210 1.00 95.12 479 TYR A C 1
ATOM 3902 O O . TYR A 1 479 ? 12.010 5.008 -42.154 1.00 95.12 479 TYR A O 1
ATOM 3910 N N . GLN A 1 480 ? 11.450 6.215 -43.958 1.00 95.19 480 GLN A N 1
ATOM 3911 C CA . GLN A 1 480 ? 12.032 7.459 -43.471 1.00 95.19 480 GLN A CA 1
ATOM 3912 C C . GLN A 1 480 ? 10.981 8.195 -42.654 1.00 95.19 480 GLN A C 1
ATOM 3914 O O . GLN A 1 480 ? 9.851 8.355 -43.113 1.00 95.19 480 GLN A O 1
ATOM 3919 N N . VAL A 1 481 ? 11.363 8.620 -41.459 1.00 94.94 481 VAL A N 1
ATOM 3920 C CA . VAL A 1 481 ? 10.524 9.391 -40.550 1.00 94.94 481 VAL A CA 1
ATOM 3921 C C . VAL A 1 481 ? 11.074 10.804 -40.471 1.00 94.94 481 VAL A C 1
ATOM 3923 O O . VAL A 1 481 ? 12.269 10.984 -40.235 1.00 94.94 481 VAL A O 1
ATOM 3926 N N . ASP A 1 482 ? 10.187 11.779 -40.641 1.00 92.12 482 ASP A N 1
ATOM 3927 C CA . ASP A 1 482 ? 10.468 13.207 -40.560 1.00 92.12 482 ASP A CA 1
ATOM 3928 C C . ASP A 1 482 ? 9.484 13.838 -39.567 1.00 92.12 482 ASP A C 1
ATOM 3930 O O . ASP A 1 482 ? 8.275 13.862 -39.802 1.00 92.12 482 ASP A O 1
ATOM 3934 N N . THR A 1 483 ? 9.989 14.324 -38.431 1.00 92.12 483 THR A N 1
ATOM 3935 C CA . THR A 1 483 ? 9.143 14.853 -37.348 1.00 92.12 483 THR A CA 1
ATOM 3936 C C . THR A 1 483 ? 9.805 16.017 -36.618 1.00 92.12 483 THR A C 1
ATOM 3938 O O . THR A 1 483 ? 11.024 16.182 -36.673 1.00 92.12 483 THR A O 1
ATOM 3941 N N . VAL A 1 484 ? 9.005 16.823 -35.921 1.00 92.62 484 VAL A N 1
ATOM 3942 C CA . VAL A 1 484 ? 9.475 17.935 -35.087 1.00 92.62 484 VAL A CA 1
ATOM 3943 C C . VAL A 1 484 ? 9.095 17.651 -33.639 1.00 92.62 484 VAL A C 1
ATOM 3945 O O . VAL A 1 484 ? 7.918 17.489 -33.326 1.00 92.62 484 VAL A O 1
ATOM 3948 N N . TYR A 1 485 ? 10.094 17.573 -32.763 1.00 92.06 485 TYR A N 1
ATOM 3949 C CA . TYR A 1 485 ? 9.900 17.380 -31.325 1.00 92.06 485 TYR A CA 1
ATOM 3950 C C . TYR A 1 485 ? 10.082 18.690 -30.572 1.00 92.06 485 TYR A C 1
ATOM 3952 O O . TYR A 1 485 ? 10.959 19.482 -30.921 1.00 92.06 485 TYR A O 1
ATOM 3960 N N . LYS A 1 486 ? 9.328 18.915 -29.493 1.00 90.44 486 LYS A N 1
ATOM 3961 C CA . LYS A 1 486 ? 9.561 20.105 -28.651 1.00 90.44 486 LYS A CA 1
ATOM 3962 C C . LYS A 1 486 ? 10.789 19.922 -27.766 1.00 90.44 486 LYS A C 1
ATOM 3964 O O . LYS A 1 486 ? 11.496 20.884 -27.477 1.00 90.44 486 LYS A O 1
ATOM 3969 N N . THR A 1 487 ? 11.051 18.685 -27.348 1.00 89.56 487 THR A N 1
ATOM 3970 C CA . THR A 1 487 ? 12.178 18.325 -26.482 1.00 89.56 487 THR A CA 1
ATOM 3971 C C . THR A 1 487 ? 12.875 17.042 -26.953 1.00 89.56 487 THR A C 1
ATOM 3973 O O . THR A 1 487 ? 12.214 16.164 -27.509 1.00 89.56 487 THR A O 1
ATOM 3976 N N . PRO A 1 488 ? 14.187 16.851 -26.686 1.00 86.50 488 PRO A N 1
ATOM 3977 C CA . PRO A 1 488 ? 14.886 15.605 -27.027 1.00 86.50 488 PRO A CA 1
ATOM 3978 C C . PRO A 1 488 ? 14.263 14.364 -26.373 1.00 86.50 488 PRO A C 1
ATOM 3980 O O . PRO A 1 488 ? 14.344 13.269 -26.924 1.00 86.50 488 PRO A O 1
ATOM 3983 N N . LYS A 1 489 ? 13.613 14.538 -25.212 1.00 90.69 489 LYS A N 1
ATOM 3984 C CA . LYS A 1 489 ? 12.923 13.475 -24.473 1.00 90.69 489 LYS A CA 1
ATOM 3985 C C . LYS A 1 489 ? 11.874 12.761 -25.329 1.00 90.69 489 LYS A C 1
ATOM 3987 O O . LYS A 1 489 ? 11.755 11.548 -25.236 1.00 90.69 489 LYS A O 1
ATOM 3992 N N . GLU A 1 490 ? 11.169 13.476 -26.201 1.00 92.12 490 GLU A N 1
ATOM 3993 C CA . GLU A 1 490 ? 10.126 12.883 -27.049 1.00 92.12 490 GLU A CA 1
ATOM 3994 C C . GLU A 1 490 ? 10.678 11.830 -28.026 1.00 92.12 490 GLU A C 1
ATOM 3996 O O . GLU A 1 490 ? 10.004 10.835 -28.299 1.00 92.12 490 GLU A O 1
ATOM 4001 N N . LEU A 1 491 ? 11.925 11.984 -28.496 1.00 91.88 491 LEU A N 1
ATOM 4002 C CA . LEU A 1 491 ? 12.606 10.954 -29.289 1.00 91.88 491 LEU A CA 1
ATOM 4003 C C . LEU A 1 491 ? 12.899 9.704 -28.444 1.00 91.88 491 LEU A C 1
ATOM 4005 O O . LEU A 1 491 ? 12.726 8.583 -28.923 1.00 91.88 491 LEU A O 1
ATOM 4009 N N . PHE A 1 492 ? 13.321 9.875 -27.189 1.00 93.81 492 PHE A N 1
ATOM 4010 C CA . PHE A 1 492 ? 13.558 8.750 -26.280 1.00 93.81 492 PHE A CA 1
ATOM 4011 C C . PHE A 1 492 ? 12.254 8.034 -25.915 1.00 93.81 492 PHE A C 1
ATOM 4013 O O . PHE A 1 492 ? 12.207 6.806 -25.986 1.00 93.81 492 PHE A O 1
ATOM 4020 N N . ASP A 1 493 ? 11.179 8.780 -25.652 1.00 92.44 493 ASP A N 1
ATOM 4021 C CA . ASP A 1 493 ? 9.843 8.224 -25.418 1.00 92.44 493 ASP A CA 1
ATOM 4022 C C . ASP A 1 493 ? 9.362 7.421 -26.644 1.00 92.44 493 ASP A C 1
ATOM 4024 O O . ASP A 1 493 ? 8.782 6.341 -26.504 1.00 92.44 493 ASP A O 1
ATOM 4028 N N . LEU A 1 494 ? 9.648 7.890 -27.870 1.00 92.25 494 LEU A N 1
ATOM 4029 C CA . LEU A 1 494 ? 9.380 7.115 -29.083 1.00 92.25 494 LEU A CA 1
ATOM 4030 C C . LEU A 1 494 ? 10.175 5.801 -29.107 1.00 92.25 494 LEU A C 1
ATOM 4032 O O . LEU A 1 494 ? 9.598 4.753 -29.404 1.00 92.25 494 LEU A O 1
ATOM 4036 N N . ILE A 1 495 ? 11.475 5.835 -28.806 1.00 92.50 495 ILE A N 1
ATOM 4037 C CA . ILE A 1 495 ? 12.314 4.627 -28.788 1.00 92.50 495 ILE A CA 1
ATOM 4038 C C . ILE A 1 495 ? 11.806 3.621 -27.742 1.00 92.50 495 ILE A C 1
ATOM 4040 O O . ILE A 1 495 ? 11.769 2.417 -28.009 1.00 92.50 495 ILE A O 1
ATOM 4044 N N . GLU A 1 496 ? 11.356 4.089 -26.578 1.00 90.31 496 GLU A N 1
ATOM 4045 C CA . GLU A 1 496 ? 10.732 3.240 -25.559 1.00 90.31 496 GLU A CA 1
ATOM 4046 C C . GLU A 1 496 ? 9.424 2.609 -26.043 1.00 90.31 496 GLU A C 1
ATOM 4048 O O . GLU A 1 496 ? 9.234 1.402 -25.868 1.00 90.31 496 GLU A O 1
ATOM 4053 N N . ARG A 1 497 ? 8.563 3.373 -26.732 1.00 90.31 497 ARG A N 1
ATOM 4054 C CA . ARG A 1 497 ? 7.354 2.824 -27.373 1.00 90.31 497 ARG A CA 1
ATOM 4055 C C . ARG A 1 497 ? 7.685 1.748 -28.406 1.00 90.31 497 ARG A C 1
ATOM 4057 O O . ARG A 1 497 ? 6.994 0.734 -28.472 1.00 90.31 497 ARG A O 1
ATOM 4064 N N . LEU A 1 498 ? 8.750 1.930 -29.188 1.00 91.00 498 LEU A N 1
ATOM 4065 C CA . LEU A 1 498 ? 9.210 0.906 -30.128 1.00 91.00 498 LEU A CA 1
ATOM 4066 C C . LEU A 1 498 ? 9.745 -0.338 -29.405 1.00 91.00 498 LEU A C 1
ATOM 4068 O O . LEU A 1 498 ? 9.526 -1.440 -29.887 1.00 91.00 498 LEU A O 1
ATOM 4072 N N . ASN A 1 499 ? 10.379 -0.194 -28.236 1.00 89.44 499 ASN A N 1
ATOM 4073 C CA . ASN A 1 499 ? 10.907 -1.319 -27.449 1.00 89.44 499 ASN A CA 1
ATOM 4074 C C . ASN A 1 499 ? 9.838 -2.206 -26.801 1.00 89.44 499 ASN A C 1
ATOM 4076 O O . ASN A 1 499 ? 10.131 -3.350 -26.453 1.00 89.44 499 ASN A O 1
ATOM 4080 N N . ILE A 1 500 ? 8.627 -1.685 -26.595 1.00 87.75 500 ILE A N 1
ATOM 4081 C CA . ILE A 1 500 ? 7.479 -2.466 -26.109 1.00 87.75 500 ILE A CA 1
ATOM 4082 C C . ILE A 1 500 ? 6.627 -3.023 -27.257 1.00 87.75 500 ILE A C 1
ATOM 4084 O O . ILE A 1 500 ? 5.635 -3.712 -27.006 1.00 87.75 500 ILE A O 1
ATOM 4088 N N . ALA A 1 501 ? 6.986 -2.732 -28.512 1.00 85.44 501 ALA A N 1
ATOM 4089 C CA . ALA A 1 501 ? 6.247 -3.211 -29.665 1.00 85.44 501 ALA A CA 1
ATOM 4090 C C . ALA A 1 501 ? 6.350 -4.738 -29.782 1.00 85.44 501 ALA A C 1
ATOM 4092 O O . ALA A 1 501 ? 7.402 -5.351 -29.610 1.00 85.44 501 ALA A O 1
ATOM 4093 N N . LEU A 1 502 ? 5.232 -5.364 -30.144 1.00 86.38 502 LEU A N 1
ATOM 4094 C CA . LEU A 1 502 ? 5.156 -6.811 -30.358 1.00 86.38 502 LEU A CA 1
ATOM 4095 C C . LEU A 1 502 ? 5.699 -7.248 -31.736 1.00 86.38 502 LEU A C 1
ATOM 4097 O O . LEU A 1 502 ? 5.672 -8.432 -32.076 1.00 86.38 502 LEU A O 1
ATOM 4101 N N . TYR A 1 503 ? 6.201 -6.297 -32.525 1.00 88.31 503 TYR A N 1
ATOM 4102 C CA . TYR A 1 503 ? 6.832 -6.494 -33.828 1.00 88.31 503 TYR A CA 1
ATOM 4103 C C . TYR A 1 503 ? 8.326 -6.158 -33.739 1.00 88.31 503 TYR A C 1
ATOM 4105 O O . TYR A 1 503 ? 8.730 -5.332 -32.925 1.00 88.31 503 TYR A O 1
ATOM 4113 N N . SER A 1 504 ? 9.158 -6.770 -34.585 1.00 90.81 504 SER A N 1
ATOM 4114 C CA . SER A 1 504 ? 10.584 -6.425 -34.656 1.00 90.81 504 SER A CA 1
ATOM 4115 C C . SER A 1 504 ? 10.743 -5.101 -35.405 1.00 90.81 504 SER A C 1
ATOM 4117 O O . SER A 1 504 ? 10.782 -5.076 -36.634 1.00 90.81 504 SER A O 1
ATOM 4119 N N . VAL A 1 505 ? 10.764 -3.994 -34.655 1.00 92.25 505 VAL A N 1
ATOM 4120 C CA . VAL A 1 505 ? 10.836 -2.631 -35.201 1.00 92.25 505 VAL A CA 1
ATOM 4121 C C . VAL A 1 505 ? 11.945 -1.843 -34.526 1.00 92.25 505 VAL A C 1
ATOM 4123 O O . VAL A 1 505 ? 11.890 -1.599 -33.320 1.00 92.25 505 VAL A O 1
ATOM 4126 N N . ASN A 1 506 ? 12.946 -1.418 -35.297 1.00 93.31 506 ASN A N 1
ATOM 4127 C CA . ASN A 1 506 ? 14.039 -0.607 -34.770 1.00 93.31 506 ASN A CA 1
ATOM 4128 C C . ASN A 1 506 ? 14.266 0.685 -35.545 1.00 93.31 506 ASN A C 1
ATOM 4130 O O . ASN A 1 506 ? 14.043 0.755 -36.753 1.00 93.31 506 ASN A O 1
ATOM 4134 N N . ILE A 1 507 ? 14.786 1.685 -34.839 1.00 94.56 507 ILE A N 1
ATOM 4135 C CA . ILE A 1 507 ? 15.409 2.852 -35.459 1.00 94.56 507 ILE A CA 1
ATOM 4136 C C . ILE A 1 507 ? 16.749 2.417 -36.060 1.00 94.56 507 ILE A C 1
ATOM 4138 O O . ILE A 1 507 ? 17.400 1.486 -35.577 1.00 94.56 507 ILE A O 1
ATOM 4142 N N . SER A 1 508 ? 17.139 3.051 -37.154 1.00 93.62 508 SER A N 1
ATOM 4143 C CA . SER A 1 508 ? 18.406 2.846 -37.836 1.00 93.62 508 SER A CA 1
ATOM 4144 C C . SER A 1 508 ? 19.019 4.187 -38.224 1.00 93.62 508 SER A C 1
ATOM 4146 O O . SER A 1 508 ? 18.337 5.208 -38.317 1.00 93.62 508 SER A O 1
ATOM 4148 N N . TYR A 1 509 ? 20.327 4.155 -38.450 1.00 91.69 509 TYR A N 1
ATOM 4149 C CA . TYR A 1 509 ? 21.116 5.295 -38.890 1.00 91.69 509 TYR A CA 1
ATOM 4150 C C . TYR A 1 509 ? 20.813 5.680 -40.351 1.00 91.69 509 TYR A C 1
ATOM 4152 O O . TYR A 1 509 ? 20.421 4.813 -41.139 1.00 91.69 509 TYR A O 1
ATOM 4160 N N . PRO A 1 510 ? 21.077 6.939 -40.745 1.00 95.00 510 PRO A N 1
ATOM 4161 C CA . PRO A 1 510 ? 21.511 8.048 -39.890 1.00 95.00 510 PRO A CA 1
ATOM 4162 C C . PRO A 1 510 ? 20.365 8.606 -39.035 1.00 95.00 510 PRO A C 1
ATOM 4164 O O . PRO A 1 510 ? 19.204 8.524 -39.424 1.00 95.00 510 PRO A O 1
ATOM 4167 N N . ILE A 1 511 ? 20.706 9.186 -37.884 1.00 96.31 511 ILE A N 1
ATOM 4168 C CA . ILE A 1 511 ? 19.785 9.997 -37.077 1.00 96.31 511 ILE A CA 1
ATOM 4169 C C . ILE A 1 511 ? 20.271 11.434 -37.168 1.00 96.31 511 ILE A C 1
ATOM 4171 O O . ILE A 1 511 ? 21.411 11.720 -36.805 1.00 96.31 511 ILE A O 1
ATOM 4175 N N . ILE A 1 512 ? 19.427 12.318 -37.678 1.00 96.50 512 ILE A N 1
ATOM 4176 C CA . ILE A 1 512 ? 19.737 13.734 -37.862 1.00 96.50 512 ILE A CA 1
ATOM 4177 C C . ILE A 1 512 ? 18.808 14.528 -36.956 1.00 96.50 512 ILE A C 1
ATOM 4179 O O . ILE A 1 512 ? 17.602 14.302 -36.976 1.00 96.50 512 ILE A O 1
ATOM 4183 N N . MET A 1 513 ? 19.364 15.432 -36.161 1.00 96.06 513 MET A N 1
ATOM 4184 C CA . MET A 1 513 ? 18.636 16.340 -35.281 1.00 96.06 513 MET A CA 1
ATOM 4185 C C . MET A 1 513 ? 19.106 17.762 -35.558 1.00 96.06 513 MET A C 1
ATOM 4187 O O . MET A 1 513 ? 20.300 18.039 -35.476 1.00 96.06 513 MET A O 1
ATOM 4191 N N . GLU A 1 514 ? 18.182 18.660 -35.863 1.00 94.75 514 GLU A N 1
ATOM 4192 C CA . GLU A 1 514 ? 18.462 20.063 -36.160 1.00 94.75 514 GLU A CA 1
ATOM 4193 C C . GLU A 1 514 ? 17.541 20.953 -35.333 1.00 94.75 514 GLU A C 1
ATOM 4195 O O . GLU A 1 514 ? 16.320 20.765 -35.304 1.00 94.75 514 GLU A O 1
ATOM 4200 N N . LYS A 1 515 ? 18.123 21.932 -34.642 1.00 90.69 515 LYS A N 1
ATOM 4201 C CA . LYS A 1 515 ? 17.356 22.945 -33.926 1.00 90.69 515 LYS A CA 1
ATOM 4202 C C . LYS A 1 515 ? 16.751 23.926 -34.933 1.00 90.69 515 LYS A C 1
ATOM 4204 O O . LYS A 1 515 ? 17.463 24.515 -35.739 1.00 90.69 515 LYS A O 1
ATOM 4209 N N . THR A 1 516 ? 15.442 24.119 -34.850 1.00 90.12 516 THR A N 1
ATOM 4210 C CA . THR A 1 516 ? 14.652 25.047 -35.669 1.00 90.12 516 THR A CA 1
ATOM 4211 C C . THR A 1 516 ? 13.772 25.912 -34.764 1.00 90.12 516 THR A C 1
ATOM 4213 O O . THR A 1 516 ? 13.642 25.626 -33.571 1.00 90.12 516 THR A O 1
ATOM 4216 N N . ASP A 1 517 ? 13.140 26.946 -35.315 1.00 86.38 517 ASP A N 1
ATOM 4217 C CA . ASP A 1 517 ? 12.241 27.824 -34.550 1.00 86.38 517 ASP A CA 1
ATOM 4218 C C . ASP A 1 517 ? 10.990 27.090 -34.02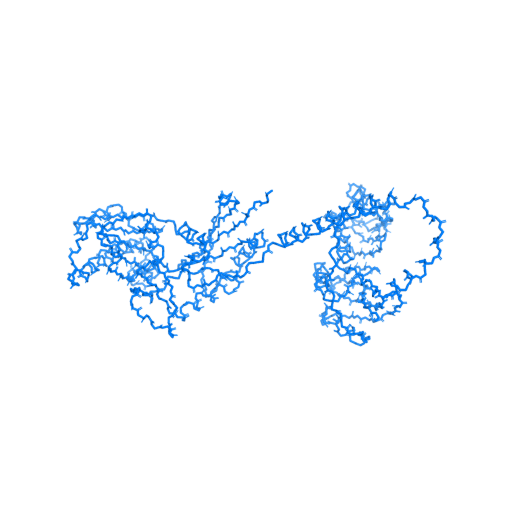8 1.00 86.38 517 ASP A C 1
ATOM 4220 O O . ASP A 1 517 ? 10.424 27.463 -33.003 1.00 86.38 517 ASP A O 1
ATOM 4224 N N . GLU A 1 518 ? 10.580 26.009 -34.700 1.00 84.88 518 GLU A N 1
ATOM 4225 C CA . GLU A 1 518 ? 9.403 25.201 -34.352 1.00 84.88 518 GLU A CA 1
ATOM 4226 C C . GLU A 1 518 ? 9.718 24.063 -33.361 1.00 84.88 518 GLU A C 1
ATOM 4228 O O . GLU A 1 518 ? 8.808 23.407 -32.851 1.00 84.88 518 GLU A O 1
ATOM 4233 N N . GLY A 1 519 ? 11.001 23.826 -33.066 1.00 90.44 519 GLY A N 1
ATOM 4234 C CA . GLY A 1 519 ? 11.472 22.729 -32.222 1.00 90.44 519 GLY A CA 1
ATOM 4235 C C . GLY A 1 519 ? 12.689 22.018 -32.813 1.00 90.44 519 GLY A C 1
ATOM 4236 O O . GLY A 1 519 ? 13.494 22.602 -33.537 1.00 90.44 519 GLY A O 1
ATOM 4237 N N . ILE A 1 520 ? 12.842 20.735 -32.503 1.00 92.75 520 ILE A N 1
ATOM 4238 C CA . ILE A 1 520 ? 13.952 19.892 -32.950 1.00 92.75 520 ILE A CA 1
ATOM 4239 C C . ILE A 1 520 ? 13.466 19.022 -34.103 1.00 92.75 520 ILE A C 1
ATOM 4241 O O . ILE A 1 520 ? 12.797 18.001 -33.898 1.00 92.75 520 ILE A O 1
ATOM 4245 N N . ARG A 1 521 ? 13.821 19.413 -35.325 1.00 93.75 521 ARG A N 1
ATOM 4246 C CA . ARG A 1 521 ? 13.562 18.605 -36.511 1.00 93.75 521 ARG A CA 1
ATOM 4247 C C . ARG A 1 521 ? 14.437 17.363 -36.451 1.00 93.75 521 ARG A C 1
ATOM 4249 O O . ARG A 1 521 ? 15.656 17.464 -36.361 1.00 93.75 521 ARG A O 1
ATOM 4256 N N . THR A 1 522 ? 13.812 16.196 -36.488 1.00 94.50 522 THR A N 1
ATOM 4257 C CA . THR A 1 522 ? 14.487 14.910 -36.340 1.00 94.50 522 THR A CA 1
ATOM 4258 C C . THR A 1 522 ? 14.148 13.993 -37.508 1.00 94.50 522 THR A C 1
ATOM 4260 O O . THR A 1 522 ? 12.972 13.778 -37.808 1.00 94.50 522 THR A O 1
ATOM 4263 N N . GLN A 1 523 ? 15.181 13.448 -38.154 1.00 94.81 523 GLN A N 1
ATOM 4264 C CA . GLN A 1 523 ? 15.072 12.530 -39.288 1.00 94.81 523 GLN A CA 1
ATOM 4265 C C . GLN A 1 523 ? 15.790 11.217 -38.986 1.00 94.81 523 GLN A C 1
ATOM 4267 O O . GLN A 1 523 ? 16.923 11.227 -38.503 1.00 94.81 523 GLN A O 1
ATOM 4272 N N . PHE A 1 524 ? 15.149 10.086 -39.270 1.00 95.31 524 PHE A N 1
ATOM 4273 C CA . PHE A 1 524 ? 15.746 8.758 -39.089 1.00 95.31 524 PHE A CA 1
ATOM 4274 C C . PHE A 1 524 ? 15.029 7.697 -39.923 1.00 95.31 524 PHE A C 1
ATOM 4276 O O . PHE A 1 524 ? 13.965 7.936 -40.495 1.00 95.31 524 PHE A O 1
ATOM 4283 N N . ILE A 1 525 ? 15.611 6.498 -39.980 1.00 95.06 525 ILE A N 1
ATOM 4284 C CA . ILE A 1 525 ? 15.000 5.343 -40.642 1.00 95.06 525 ILE A CA 1
ATOM 4285 C C . ILE A 1 525 ? 14.381 4.425 -39.591 1.00 95.06 525 ILE A C 1
ATOM 4287 O O . ILE A 1 525 ? 15.035 4.053 -38.620 1.00 95.06 525 ILE A O 1
ATOM 4291 N N . VAL A 1 526 ? 13.142 4.000 -39.814 1.00 95.31 526 VAL A N 1
ATOM 4292 C CA . VAL A 1 526 ? 12.497 2.909 -39.082 1.00 95.31 526 VAL A CA 1
ATOM 4293 C C . VAL A 1 526 ? 12.508 1.658 -39.944 1.00 95.31 526 VAL A C 1
ATOM 4295 O O . VAL A 1 526 ? 12.073 1.675 -41.097 1.00 95.31 526 VAL A O 1
ATOM 4298 N N . GLN A 1 527 ? 13.005 0.566 -39.374 1.00 94.50 527 GLN A N 1
ATOM 4299 C CA . GLN A 1 527 ? 13.059 -0.743 -40.009 1.00 94.50 527 GLN A CA 1
ATOM 4300 C C . GLN A 1 527 ? 12.035 -1.663 -39.359 1.00 94.50 527 GLN A C 1
ATOM 4302 O O . GLN A 1 527 ? 12.088 -1.890 -38.152 1.00 94.50 527 GLN A O 1
ATOM 4307 N N . PHE A 1 528 ? 11.125 -2.206 -40.162 1.00 93.12 528 PHE A N 1
ATOM 4308 C CA . PHE A 1 528 ? 10.186 -3.243 -39.746 1.00 93.12 528 PHE A CA 1
ATOM 4309 C C . PHE A 1 528 ? 10.649 -4.591 -40.294 1.00 93.12 528 PHE A C 1
ATOM 4311 O O . PHE A 1 528 ? 10.741 -4.755 -41.513 1.00 93.12 528 PHE A O 1
ATOM 4318 N N . HIS A 1 529 ? 10.920 -5.554 -39.415 1.00 90.94 529 HIS A N 1
ATOM 4319 C CA . HIS A 1 529 ? 11.368 -6.895 -39.776 1.00 90.94 529 HIS A CA 1
ATOM 4320 C C . HIS A 1 529 ? 10.258 -7.930 -39.569 1.00 90.94 529 HIS A C 1
ATOM 4322 O O . HIS A 1 529 ? 9.620 -7.975 -38.515 1.00 90.94 529 HIS A O 1
ATOM 4328 N N . GLN A 1 530 ? 10.078 -8.819 -40.545 1.00 87.69 530 GLN A N 1
ATOM 4329 C CA . GLN A 1 530 ? 9.193 -9.976 -40.421 1.00 87.69 530 GLN A CA 1
ATOM 4330 C C . GLN A 1 530 ? 9.772 -11.230 -41.069 1.00 87.69 530 GLN A C 1
ATOM 4332 O O . GLN A 1 530 ? 10.573 -11.170 -42.006 1.00 87.69 530 GLN A O 1
ATOM 4337 N N . ASN A 1 531 ? 9.344 -12.379 -40.552 1.00 83.94 531 ASN A N 1
ATOM 4338 C CA . ASN A 1 531 ? 9.674 -13.665 -41.143 1.00 83.94 531 ASN A CA 1
ATOM 4339 C C . ASN A 1 531 ? 8.938 -13.810 -42.473 1.00 83.94 531 ASN A C 1
ATOM 4341 O O . ASN A 1 531 ? 7.870 -13.228 -42.666 1.00 83.94 531 ASN A O 1
ATOM 4345 N N . ARG A 1 532 ? 9.547 -14.563 -43.385 1.00 70.62 532 ARG A N 1
ATOM 4346 C CA . ARG A 1 532 ? 8.911 -14.934 -44.646 1.00 70.62 532 ARG A CA 1
ATOM 4347 C C . ARG A 1 532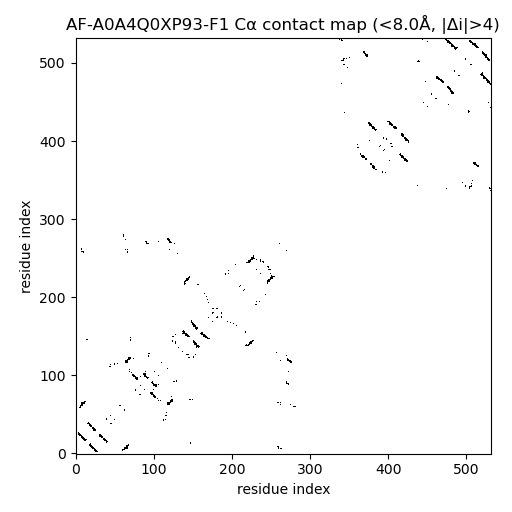 ? 7.744 -15.887 -44.434 1.00 70.62 532 ARG A C 1
ATOM 4349 O O . ARG A 1 532 ? 7.823 -16.715 -43.491 1.00 70.62 532 ARG A O 1
#

Organism: NCBI:txid2044504

Nearest PDB structures (foldseek):
  1t6c-assembly1_A  TM=4.646E-01  e=3.061E-07  Aquifex aeolicus VF5
  2j4r-assembly2_B  TM=4.618E-01  e=1.946E-07  Aquifex aeolicus
  4iwv-assembly1_A  TM=4.506E-01  e=2.826E-02  Homo sapiens
  4jax-assembly9_F  TM=4.356E-01  e=2.670E-02  Kluyveromyces lactis NRRL Y-1140

Foldseek 3Di:
DAWDKAKEWEWEDAPFKIKIWMFIDTNNDTPDIDIDMDTDDDLADDPVVLVVLVVVCVVPLNYAYEYEQADQVKDKDFPPDDDDPVQWQWFALDPTIIIIDGPVSVVSVQRNCVSNGHAFYHYPSSLVSVCCVVPPDAQAWEWEDDHQKIWIFGAHRVRDTPDIHIDGHDHLVNLCVDPQDDDPVSSLVVNLVSRLVVVLVVVVVRVVVVVVVVDPRHRQEYEYEYQDDSDDPVSQVVSCVVVVHHYHDYYDDVSVSRVVLVPDPQVNRRGSHHGDDRDPDCVVVVVVVVVVVVVVVVVVVVVVVVVVVVVVVVPPDDPPDPDPDPPPVVVVVVPDQDAFDQQLVQLVVVVVVVVLQVVQADPQKDWFKWWDAPFKIKTKIKGQDPCCCVPGRVVSLVVFAVDWDKAWPDDPDSITIIMIIGGGTDDDPDPDDDDRAQADQDDDDDPVVVVVVVCVLQDVQKDKAWDDWDDDSWTKTKIKIKDFDQDPVVVVVSSVSCNPDNFSKHWHDTWMWGQDPRHIIIITMIMTIDTD

Solvent-accessible surface area (backbone atoms only — not comparable to full-atom values): 30236 Å² total; per-residue (Å²): 133,86,72,58,62,40,32,43,32,31,43,45,78,48,93,54,32,35,40,39,36,38,40,36,26,47,67,86,41,78,78,45,75,53,76,48,79,43,79,45,93,66,83,49,68,52,69,69,58,39,53,50,53,51,51,53,37,69,76,36,57,52,48,42,39,33,36,63,54,86,62,83,79,55,44,79,36,50,71,87,56,81,76,60,67,88,57,31,47,75,30,54,66,54,98,53,34,27,40,34,36,46,47,66,61,54,45,53,59,50,54,29,31,59,90,69,55,67,20,34,38,33,51,62,63,51,50,52,50,50,49,43,71,76,55,70,51,53,18,22,39,42,34,40,52,54,84,49,31,40,42,38,39,28,24,30,79,86,55,42,79,78,47,73,50,72,45,79,46,88,44,72,69,59,47,65,74,35,95,80,44,81,45,73,70,60,36,49,53,51,46,48,52,50,53,49,54,50,52,53,50,50,52,53,50,51,51,51,59,49,57,70,69,72,61,83,73,65,68,59,32,38,37,40,35,28,75,66,90,73,74,52,74,67,55,43,53,46,51,22,64,73,68,72,31,51,56,44,82,41,82,53,59,68,56,58,51,52,46,58,54,67,69,41,58,81,92,70,48,52,38,80,43,76,61,67,89,61,71,71,68,66,63,63,61,51,51,54,51,49,51,53,50,52,50,52,50,51,52,49,54,52,51,51,51,53,50,51,62,53,45,74,74,57,76,85,70,78,98,78,79,91,81,85,69,84,81,63,71,72,68,69,70,77,73,64,80,64,80,76,69,55,25,50,60,51,35,48,53,51,53,50,54,52,49,60,56,57,74,49,56,54,92,70,47,46,79,46,32,39,39,39,45,94,44,36,38,41,35,36,35,39,27,67,56,88,59,51,47,69,76,58,30,38,70,53,46,48,73,48,14,79,39,60,48,79,47,75,78,53,91,88,53,86,56,37,36,33,40,37,44,34,37,57,49,59,81,78,91,73,89,68,84,79,80,75,75,83,57,70,84,68,79,75,73,51,72,70,56,50,51,55,53,47,44,70,71,71,35,94,87,50,50,69,43,83,74,53,72,50,81,71,82,44,39,36,42,37,27,42,38,52,42,71,33,86,48,78,62,55,59,52,54,48,49,53,54,40,54,70,44,52,54,36,36,26,66,42,71,52,38,36,40,36,66,52,100,90,23,36,40,36,37,35,30,40,38,42,50,41,64,122

Radius of gyration: 35.85 Å; Cα contacts (8 Å, |Δi|>4): 826; chains: 1; bounding box: 69×94×90 Å

Secondary structure (DSSP, 8-state):
----EEEEEEEEE-SSEEEEEEEEEETTEEEEEEEEEEE--SSS--HHHHHHHHHHHHH-TTEEEEEE---TT-EEEETT----TTTEEEEESSSSEEEEEEHHHHHHHHHHTTTT--SEEE-HHHHHHHHHHHS--TTEEEEEEETTEEEEEEE-TTS-EEEEEEEE---HHHHHHSTT-SSHHHHHHHHHHHHHHHHHHHHHHHHHHHHTTT------EEEEEESS--S-HHHHHHHHHHHTSEEEEEE--HHHHHHHHHHS-TTT---SSPPP-----HHHHHHHHHHHHHHHHHHHHHHHHHHHHHHHHHTTS-----SSSTTSTTSSTTSSPPPPP-HHHHHHHHHHHHHHHHHTS-TTEEEEEEEE-SSEEEEEEEESSSSHIIIIIHHHHHHHEEEEEEEEEESSSSSEEEEEEEEEEPPP--------------S---HHHHHHHHHHHH-TT-EEEEEEEEESSSEEEEEEEEEEESSHHHHHHHHHHHHT-SSEEEEEEEEEEEEETTEEEEEEEEEEEE--

Mean predicted aligned error: 18.7 Å

pLDDT: mean 85.42, std 13.54, range [32.56, 97.31]

Sequence (532 aa):
MFGKSSQYVSIIKYYNQLKLDYKLLNNDDIIKAEQSTFLTSGLSLPEDVVIKLRTLEQNEPETYFSTVCDAPTQKLYAKGDKPDADTNVVVNLNSDYKVALDKSTLFETKYYFDASGIDYIYSPFHILNLHCEQNPSASALTGLILNDSLYLVILNEENKIVYYAIKALTSFAEIKESHFYDNEISGQKLFDEIYYYEIENIISTVLAEFYATKDKTFIDRVTILHMIKQLNDEQVNTLHKELLIEVNYHPISMDDYIYELAKQPLKQQKSFIAPRKKVKSKFTFISLLLFLIISAASVYTIYTFMEIKKQSVEEKIVQEKIQKEALKKQKELLAKKPALPNHMVKNRAISKHLLELFENIPYNVVLNSLKLEAKQSTMSVSLLEDDTFIRSMQPNFLKLYAHSDIEFIDGKSTVLNATIINRDKIEETSNIKEILPNYIVNEFLPKQRVHEVLAGLLGKDVNFEFKSDFQSEVSTFNYQVDTVYKTPKELFDLIERLNIALYSVNISYPIIMEKTDEGIRTQFIVQFHQNR